Protein AF-A0AB74LXB7-F1 (afdb_monomer_lite)

Radius of gyration: 30.24 Å; chains: 1; bounding box: 84×58×93 Å

Sequence (740 aa):
MPGYRTVAALSAVPFASLAAGSAVLVKGGRFDGVVVVAARGTAEAPVTFAAVPGTEPVLSNSVVFENAAHVAVSGLTVRGAVNSGFILRRGSHHVTVRDSAVDASGLGIWIGDGSGAGHRILGNRLTGNKTHGIAVDVINAPADDPTIIAGNTVSGSGIHGMEINGSGYVVEGNRVHDNGVGMSGTSGIHVYAKDAAQDAGDRNTIRYNVVTGQRETTGQDGNGIQVDQWCDDNLVAFNVATGNDGAGINLFDAGRNLVSNNTVVGNMADSGGRHAYKGEIVLASDYTKQVGRTVDNRVLNNIVVATRANVAAIAVEATSTGRGNAIGPNLLRHAAGGRLYAYGATRTDDGSSLPLGSRAPDLTEAPAFADIAKPFANGFALTRALARPGIPLGAARHPDATYVIYSDDPGRAATMISGPNVEHVRLPRVPRAVRLLAVWPWLVHRDRIDALVTTYIAPPLVPGGRQVVVVHDILFETHPSFFSFGMRWRTRLLTRLGAKRARLVVTISRYSRDSIARTYRIDPARIAEVRCGTSPPRTGAITRSPIRDGRPYLMMVGRLEPRKNLALTLDAFARLPTGAARLVVVGKPDGERPETLARLSSMADVVHVAGIDDRGLGDLYANASALVFPSAGEGWGIPVLESLALGTPVIASNVTAIPESGGDAASYFDLDAPDRVERLAALMQAAVEGRLPFDPARARAHVARHDWDGPAAAFVDAMRRAFPARDAAAEALRALVKSH

Foldseek 3Di:
DPPDDDDPALCPPPQCPDEFQAEAEDAADEHEDEHEHQHEHDPVGAYEYEYDPPHEYEYAEAHEYALYERYEYERYEYEAHADENYEAEHNYELYEYENYEYYAYQEYYEDDYHGAFQYHAYQYEYEQHAAEPYEYALYEYDQQRHHEHENYEFENYCAEHYEFFAYNHEYAQYEFEHYNNHAADHEPYEQDDPAQVSVGQEHYEAEHYEFEHQDGDPAQDQEHHEREANREHYEAEHYEFEHTLAAPYEYELYAHYEAAHYEQEHYNNVVPLRHQWAENYEQYYDVVVVSLRSALYEHEAYAFEAEDQQHEPYEYAQSVPPRNYHHDDYRYYYNVPHHNYHYHRGRPDPPDDDDPDPDDPPCCPPPVNPPPPDDADAEAEEEDDPDDADQELVPQVCVNYAYEYEDCDQSVVCNRYHHPRYHYDYDDPDDPVCCLAPVVLVCCVVVVHQAYEEELAHRLPRQQLRYEYEYQAPCCVVVVVQDDPVVSVVSVVRSLSNLQSHLAYEYAFPLRLVVNCVVSVDDSLRYFHQHAFADAQDADPDQDQVDPPPAAEEEEEDAQGVQQPLVLVLLLQVPDPPPNYAYEYEAHHDHHDPVSVVSQVPDPRYHYHHDDDSHNRLSCLLRHLAYERAGNEDSACNVLLNSLQSVHEYEYEPDGNDCVNNPPQHHYDHNPDPCRSVVSNVQVNCSSVVNRDGDSVVSNVSSVCRHSVRSSVSVVVSVCVSRPDPPPVVVVVVVVVVVD

pLDDT: mean 82.77, std 18.77, range [23.59, 98.81]

Secondary structure (DSSP, 8-state):
-TT----SSGGG--GGGPPTT-EEEEPSEEE-S-EEE--B--SSS-EEEEEPTT--EEESS-EEEES-BSEEEES-EEES-SSEEEEEETT-BS-EEES-EEES-SEEEEE-TT--S--EEES-EEES-SS-SEEE-S-PPPTTS--EEES-EEE--SS-SEEE-SSS-EEES-EEES--SSSSS-EEEEEE-SSGGG--S-S-EEES-EEE----SSSS--EEEEEESS--S-EEES-EEES-SS-SEEEES--S-EEES-EEES--TT-STT-SS-EEEEEE--TTTT-----S-EEES-EEEE-STT-EEEEEETTTTTSS-EE-S-EEEETTS--SEEEEE-TT-SS-PPP--S----GGGSTTTTTS-S----EEEE----PPTT---GGGG-TT-EEEEEES-HHHHHHHS--TTEEEEEPP---HHHIIIIIHHHHHHHTTEEEEEEES---TTS-GGGEEEE----HHHH-GGGS-HHHHHHHHHHHHHHHHH-SEEEESSHHHHHHHHHHHT--GGGEEE------PPPPPSS---S--S---EEEEES-B-GGG-HHHHHHHHTTSPTTS-EEEEES-BSS--HHHHHHHHH-TTEEEES---HHHHHHHHHT-SEEEE--S--SS-HHHHHHHHTT--EEEE-STTHHHHHGGGSEEE-SSSTTHHHHHHHHHHHHHTT-S---HHHHHHHHGGGSSHHHHHHHHHHHHHHSPPP-HHHHHHHHHHH--

Structure (mmCIF, N/CA/C/O backbone):
data_AF-A0AB74LXB7-F1
#
_entry.id   AF-A0AB74LXB7-F1
#
loop_
_atom_site.group_PDB
_atom_site.id
_atom_site.type_symbol
_atom_site.label_atom_id
_atom_site.label_alt_id
_atom_site.label_comp_id
_atom_site.label_asym_id
_atom_site.label_entity_id
_atom_site.label_seq_id
_atom_site.pdbx_PDB_ins_code
_atom_site.Cartn_x
_atom_site.Cartn_y
_atom_site.Cartn_z
_atom_site.occupancy
_atom_site.B_iso_or_equiv
_atom_site.auth_seq_id
_atom_site.auth_comp_id
_atom_site.auth_asym_id
_atom_site.auth_atom_id
_atom_site.pdbx_PDB_model_num
ATOM 1 N N . MET A 1 1 ? -23.208 19.924 29.109 1.00 43.38 1 MET A N 1
ATOM 2 C CA . MET A 1 1 ? -23.557 18.681 28.389 1.00 43.38 1 MET A CA 1
ATOM 3 C C . MET A 1 1 ? -23.502 17.537 29.389 1.00 43.38 1 MET A C 1
ATOM 5 O O . MET A 1 1 ? -22.518 17.487 30.124 1.00 43.38 1 MET A O 1
ATOM 9 N N . PRO A 1 2 ? -24.529 16.675 29.477 1.00 43.62 2 PRO A N 1
ATOM 10 C CA . PRO A 1 2 ? -24.469 15.476 30.312 1.00 43.62 2 PRO A CA 1
ATOM 11 C C . PRO A 1 2 ? -23.228 14.650 29.941 1.00 43.62 2 PRO A C 1
ATOM 13 O O . PRO A 1 2 ? -22.944 14.490 28.758 1.00 43.62 2 PRO A O 1
ATOM 16 N N . GLY A 1 3 ? -22.459 14.192 30.931 1.00 69.12 3 GLY A N 1
ATOM 17 C CA . GLY A 1 3 ? -21.264 13.363 30.709 1.00 69.12 3 GLY A CA 1
ATOM 18 C C . GLY A 1 3 ? -19.926 14.100 30.542 1.00 69.12 3 GLY A C 1
ATOM 19 O O . GLY A 1 3 ? -18.900 13.438 30.440 1.00 69.12 3 GLY A O 1
ATOM 20 N N . TYR A 1 4 ? -19.888 15.439 30.570 1.00 75.50 4 TYR A N 1
ATOM 21 C CA . TYR A 1 4 ? -18.629 16.201 30.535 1.00 75.50 4 TYR A CA 1
ATOM 22 C C . TYR A 1 4 ? -18.251 16.726 31.920 1.00 75.50 4 TYR A C 1
ATOM 24 O O . TYR A 1 4 ? -19.032 17.432 32.559 1.00 75.50 4 TYR A O 1
ATOM 32 N N . ARG A 1 5 ? -17.016 16.448 32.347 1.00 84.69 5 ARG A N 1
ATOM 33 C CA . ARG A 1 5 ? -16.390 17.056 33.526 1.00 84.69 5 ARG A CA 1
ATOM 34 C C . ARG A 1 5 ? -15.280 17.999 33.073 1.00 84.69 5 ARG A C 1
ATOM 36 O O . ARG A 1 5 ? -14.316 17.563 32.453 1.00 84.69 5 ARG A O 1
ATOM 43 N N . THR A 1 6 ? -15.400 19.280 33.406 1.00 86.44 6 THR A N 1
ATOM 44 C CA . THR A 1 6 ? -14.314 20.250 33.213 1.00 86.44 6 THR A CA 1
ATOM 45 C C . THR A 1 6 ? -13.341 20.151 34.383 1.00 86.44 6 THR A C 1
ATOM 47 O O . THR A 1 6 ? -13.764 20.099 35.537 1.00 86.44 6 THR A O 1
ATOM 50 N N . VAL A 1 7 ? -12.044 20.149 34.093 1.00 84.25 7 VAL A N 1
ATOM 51 C CA . VAL A 1 7 ? -10.976 20.247 35.096 1.00 84.25 7 VAL A CA 1
ATOM 52 C C . VAL A 1 7 ? -10.167 21.522 34.864 1.00 84.25 7 VAL A C 1
ATOM 54 O O . VAL A 1 7 ? -10.103 22.015 33.739 1.00 84.25 7 VAL A O 1
ATOM 57 N N . ALA A 1 8 ? -9.581 22.075 35.928 1.00 79.31 8 ALA A N 1
ATOM 58 C CA . ALA A 1 8 ? -8.892 23.369 35.880 1.00 79.31 8 ALA A CA 1
ATOM 59 C C . ALA A 1 8 ? -7.497 23.311 35.223 1.00 79.31 8 ALA A C 1
ATOM 61 O O . ALA A 1 8 ? -7.005 24.333 34.758 1.00 79.31 8 ALA A O 1
ATOM 62 N N . ALA A 1 9 ? -6.867 22.131 35.173 1.00 85.75 9 ALA A N 1
ATOM 63 C CA . ALA A 1 9 ? -5.534 21.920 34.606 1.00 85.75 9 ALA A CA 1
ATOM 64 C C . ALA A 1 9 ? -5.388 20.494 34.049 1.00 85.75 9 ALA A C 1
ATOM 66 O O . ALA A 1 9 ? -6.092 19.583 34.489 1.00 85.75 9 ALA A O 1
ATOM 67 N N . LEU A 1 10 ? -4.442 20.280 33.123 1.00 88.94 10 LEU A N 1
ATOM 68 C CA . LEU A 1 10 ? -4.143 18.944 32.579 1.00 88.94 10 LEU A CA 1
ATOM 69 C C . LEU A 1 10 ? -3.648 17.968 33.654 1.00 88.94 10 LEU A C 1
ATOM 71 O O . LEU A 1 10 ? -3.988 16.790 33.608 1.00 88.94 10 LEU A O 1
ATOM 75 N N . SER A 1 11 ? -2.923 18.461 34.661 1.00 84.44 11 SER A N 1
ATOM 76 C CA . SER A 1 11 ? -2.472 17.670 35.814 1.00 84.44 11 SER A CA 1
ATOM 77 C C . SER A 1 11 ? -3.617 17.139 36.685 1.00 84.44 11 SER A C 1
ATOM 79 O O . SER A 1 11 ? -3.424 16.188 37.434 1.00 84.44 11 SER A O 1
ATOM 81 N N . ALA A 1 12 ? -4.816 17.720 36.582 1.00 89.19 12 ALA A N 1
ATOM 82 C CA . ALA A 1 12 ? -5.997 17.276 37.315 1.00 89.19 12 ALA A CA 1
ATOM 83 C C . ALA A 1 12 ? -6.806 16.198 36.568 1.00 89.19 12 ALA A C 1
ATOM 85 O O . ALA A 1 12 ? -7.835 15.748 37.077 1.00 89.19 12 ALA A O 1
ATOM 86 N N . VAL A 1 13 ? -6.387 15.792 35.362 1.00 93.56 13 VAL A N 1
ATOM 87 C CA . VAL A 1 13 ? -7.027 14.702 34.614 1.00 93.56 13 VAL A CA 1
ATOM 88 C C . VAL A 1 13 ? -6.595 13.358 35.220 1.00 93.56 13 VAL A C 1
ATOM 90 O O . VAL A 1 13 ? -5.409 13.030 35.183 1.00 93.56 13 VAL A O 1
ATOM 93 N N . PRO A 1 14 ? -7.523 12.533 35.740 1.00 94.50 14 PRO A N 1
ATOM 94 C CA . PRO A 1 14 ? -7.178 11.257 36.359 1.00 94.50 14 PRO A CA 1
ATOM 95 C C . PRO A 1 14 ? -6.997 10.167 35.291 1.00 94.50 14 PRO A C 1
ATOM 97 O O . PRO A 1 14 ? -7.805 9.245 35.204 1.00 94.50 14 PRO A O 1
ATOM 100 N N . PHE A 1 15 ? -5.958 10.272 34.452 1.00 96.44 15 PHE A N 1
ATOM 101 C CA . PHE A 1 15 ? -5.750 9.381 33.297 1.00 96.44 15 PHE A CA 1
ATOM 102 C C . PHE A 1 15 ? -5.810 7.889 33.651 1.00 96.44 15 PHE A C 1
ATOM 104 O O . PHE A 1 15 ? -6.424 7.121 32.917 1.00 96.44 15 PHE A O 1
ATOM 111 N N . ALA A 1 16 ? -5.238 7.491 34.790 1.00 96.06 16 ALA A N 1
ATOM 112 C CA . ALA A 1 16 ? -5.240 6.102 35.259 1.00 96.06 16 ALA A CA 1
ATOM 113 C C . ALA A 1 16 ? -6.641 5.552 35.589 1.00 96.06 16 ALA A C 1
ATOM 115 O O . ALA A 1 16 ? -6.840 4.343 35.610 1.00 96.06 16 ALA A O 1
ATOM 116 N N . SER A 1 17 ? -7.611 6.428 35.859 1.00 95.69 17 SER A N 1
ATOM 117 C CA . SER A 1 17 ? -8.985 6.057 36.217 1.00 95.69 17 SER A CA 1
ATOM 118 C C . SER A 1 17 ? -9.969 6.213 35.056 1.00 95.69 17 SER A C 1
ATOM 120 O O . SER A 1 17 ? -11.165 5.990 35.240 1.00 95.69 17 SER A O 1
ATOM 122 N N . LEU A 1 18 ? -9.504 6.629 33.873 1.00 95.69 18 LEU A N 1
ATOM 123 C CA . LEU A 1 18 ? -10.359 6.750 32.696 1.00 95.69 18 LEU A CA 1
ATOM 124 C C . LEU A 1 18 ? -10.749 5.363 32.180 1.00 95.69 18 LEU A C 1
ATOM 126 O O . LEU A 1 18 ? -9.894 4.509 31.956 1.00 95.69 18 LEU A O 1
ATOM 130 N N . ALA A 1 19 ? -12.044 5.165 31.944 1.00 95.94 19 ALA A N 1
ATOM 131 C CA . ALA A 1 19 ? -12.546 3.963 31.291 1.00 95.94 19 ALA A CA 1
ATOM 132 C C . ALA A 1 19 ? -12.162 3.948 29.801 1.00 95.94 19 ALA A C 1
ATOM 134 O O . ALA A 1 19 ? -12.013 5.008 29.180 1.00 95.94 19 ALA A O 1
ATOM 135 N N . ALA A 1 20 ? -12.066 2.758 29.206 1.00 96.88 20 ALA A N 1
ATOM 136 C CA . ALA A 1 20 ? -11.892 2.599 27.763 1.00 96.88 20 ALA A CA 1
ATOM 137 C C . ALA A 1 20 ? -12.960 3.394 26.979 1.00 96.88 20 ALA A C 1
ATOM 139 O O . ALA A 1 20 ? -14.119 3.467 27.388 1.00 96.88 20 ALA A O 1
ATOM 140 N N . GLY A 1 21 ? -12.558 4.038 25.881 1.00 95.31 21 GLY A N 1
ATOM 141 C CA . GLY A 1 21 ? -13.414 4.927 25.083 1.00 95.31 21 GLY A CA 1
ATOM 142 C C . GLY A 1 21 ? -13.598 6.346 25.639 1.00 95.31 21 GLY A C 1
ATOM 143 O O . GLY A 1 21 ? -14.254 7.167 25.000 1.00 95.31 21 GLY A O 1
ATOM 144 N N . SER A 1 22 ? -13.019 6.672 26.801 1.00 96.44 22 SER A N 1
ATOM 145 C CA . SER A 1 22 ? -13.057 8.039 27.342 1.00 96.44 22 SER A CA 1
ATOM 146 C C . SER A 1 22 ? -12.311 9.027 26.441 1.00 96.44 22 SER A C 1
ATOM 148 O O . SER A 1 22 ? -11.292 8.691 25.836 1.00 96.44 22 SER A O 1
ATOM 150 N N . ALA A 1 23 ? -12.772 10.279 26.413 1.00 95.62 23 ALA A N 1
ATOM 151 C CA . ALA A 1 23 ? -12.127 11.363 25.679 1.00 95.62 23 ALA A CA 1
ATOM 152 C C . ALA A 1 23 ? -11.761 12.528 26.607 1.00 95.62 23 ALA A C 1
ATOM 154 O O . ALA A 1 23 ? -12.597 13.048 27.346 1.00 95.62 23 ALA A O 1
ATOM 155 N N . VAL A 1 24 ? -10.511 12.971 26.519 1.00 96.38 24 VAL A N 1
ATOM 156 C CA . VAL A 1 24 ? -9.982 14.181 27.147 1.00 96.38 24 VAL A CA 1
ATOM 157 C C . VAL A 1 24 ? -9.776 15.208 26.042 1.00 96.38 24 VAL A C 1
ATOM 159 O O . VAL A 1 24 ? -8.950 15.011 25.152 1.00 96.38 24 VAL A O 1
ATOM 162 N N . LEU A 1 25 ? -10.547 16.295 26.088 1.00 95.44 25 LEU A N 1
ATOM 163 C CA . LEU A 1 25 ? -10.489 17.366 25.097 1.00 95.44 25 LEU A CA 1
ATOM 164 C C . LEU A 1 25 ? -9.811 18.604 25.682 1.00 95.44 25 LEU A C 1
ATOM 166 O O . LEU A 1 25 ? -10.288 19.176 26.664 1.00 95.44 25 LEU A O 1
ATOM 170 N N . VAL A 1 26 ? -8.720 19.033 25.055 1.00 94.56 26 VAL A N 1
ATOM 171 C CA . VAL A 1 26 ? -7.929 20.192 25.472 1.00 94.56 26 VAL A CA 1
ATOM 172 C C . VAL A 1 26 ? -8.354 21.402 24.660 1.00 94.56 26 VAL A C 1
ATOM 174 O O . VAL A 1 26 ? -8.216 21.431 23.439 1.00 94.56 26 VAL A O 1
ATOM 177 N N . LYS A 1 27 ? -8.897 22.411 25.339 1.00 90.50 27 LYS A N 1
ATOM 178 C CA . LYS A 1 27 ? -9.168 23.710 24.716 1.00 90.50 27 LYS A CA 1
ATOM 179 C C . LYS A 1 27 ? -7.850 24.448 24.472 1.00 90.50 27 LYS A C 1
ATOM 181 O O . LYS A 1 27 ? -6.875 24.214 25.180 1.00 90.50 27 LYS A O 1
ATOM 186 N N . GLY A 1 28 ? -7.841 25.363 23.505 1.00 89.38 28 GLY A N 1
ATOM 187 C CA . GLY A 1 28 ? -6.685 26.224 23.245 1.00 89.38 28 GLY A CA 1
ATOM 188 C C . GLY A 1 28 ? -6.224 26.969 24.500 1.00 89.38 28 GLY A C 1
ATOM 189 O O . GLY A 1 28 ? -7.035 27.317 25.360 1.00 89.38 28 GLY A O 1
ATOM 190 N N . GLY A 1 29 ? -4.918 27.193 24.606 1.00 91.56 29 GLY A N 1
ATOM 191 C CA . GLY A 1 29 ? -4.294 27.765 25.795 1.00 91.56 29 GLY A CA 1
ATOM 192 C C . GLY A 1 29 ? -2.867 27.264 25.980 1.00 91.56 29 GLY A C 1
ATOM 193 O O . GLY A 1 29 ? -2.375 26.458 25.189 1.00 91.56 29 GLY A O 1
ATOM 194 N N . ARG A 1 30 ? -2.204 27.755 27.029 1.00 94.19 30 ARG A N 1
ATOM 195 C CA . ARG A 1 30 ? -0.881 27.285 27.449 1.00 94.19 30 ARG A CA 1
ATOM 196 C C . ARG A 1 30 ? -1.011 26.447 28.711 1.00 94.19 30 ARG A C 1
ATOM 198 O O . ARG A 1 30 ? -1.746 26.828 29.619 1.00 94.19 30 ARG A O 1
ATOM 205 N N . PHE A 1 31 ? -0.305 25.328 28.747 1.00 94.38 31 PHE A N 1
ATOM 206 C CA . PHE A 1 31 ? -0.355 24.373 29.843 1.00 94.38 31 PHE A CA 1
ATOM 207 C C . PHE A 1 31 ? 1.057 24.049 30.308 1.00 94.38 31 PHE A C 1
ATOM 209 O O . PHE A 1 31 ? 1.901 23.654 29.504 1.00 94.38 31 PHE A O 1
ATOM 216 N N . ASP A 1 32 ? 1.285 24.201 31.609 1.00 92.06 32 ASP A N 1
ATOM 217 C CA . ASP A 1 32 ? 2.589 23.983 32.216 1.00 92.06 32 ASP A CA 1
ATOM 218 C C . ASP A 1 32 ? 2.692 22.645 32.941 1.00 92.06 32 ASP A C 1
ATOM 220 O O . ASP A 1 32 ? 1.707 22.100 33.446 1.00 92.06 32 ASP A O 1
ATOM 224 N N . GLY A 1 33 ? 3.924 22.143 33.017 1.00 90.94 33 GLY A N 1
ATOM 225 C CA . GLY A 1 33 ? 4.258 20.903 33.707 1.00 90.94 33 GLY A CA 1
ATOM 226 C C . GLY A 1 33 ? 4.180 19.658 32.826 1.00 90.94 33 GLY A C 1
ATOM 227 O O . GLY A 1 33 ? 3.754 19.688 31.674 1.00 90.94 33 GLY A O 1
ATOM 228 N N . VAL A 1 34 ? 4.663 18.548 33.383 1.00 95.00 34 VAL A N 1
ATOM 229 C CA . VAL A 1 34 ? 4.655 17.237 32.725 1.00 95.00 34 VAL A CA 1
ATOM 230 C C . VAL A 1 34 ? 3.254 16.635 32.809 1.00 95.00 34 VAL A C 1
ATOM 232 O O . VAL A 1 34 ? 2.653 16.605 33.884 1.00 95.00 34 VAL A O 1
ATOM 235 N N . VAL A 1 35 ? 2.750 16.113 31.691 1.00 96.38 35 VAL A N 1
ATOM 236 C CA . VAL A 1 35 ? 1.465 15.404 31.637 1.00 96.38 35 VAL A CA 1
ATOM 237 C C . VAL A 1 35 ? 1.728 13.908 31.608 1.00 96.38 35 VAL A C 1
ATOM 239 O O . VAL A 1 35 ? 2.273 13.402 30.633 1.00 96.38 35 VAL A O 1
ATOM 242 N N . VAL A 1 36 ? 1.329 13.191 32.659 1.00 96.94 36 VAL A N 1
ATOM 243 C CA . VAL A 1 36 ? 1.466 11.730 32.723 1.00 96.94 36 VAL A CA 1
ATOM 244 C C . VAL A 1 36 ? 0.150 11.067 32.327 1.00 96.94 36 VAL A C 1
ATOM 246 O O . VAL A 1 36 ? -0.873 11.229 32.989 1.00 96.94 36 VAL A O 1
ATOM 249 N N . VAL A 1 37 ? 0.188 10.298 31.245 1.00 97.94 37 VAL A N 1
ATOM 250 C CA . VAL A 1 37 ? -0.937 9.566 30.674 1.00 97.94 37 VAL A CA 1
ATOM 251 C C . VAL A 1 37 ? -0.756 8.081 30.976 1.00 97.94 37 VAL A C 1
ATOM 253 O O . VAL A 1 37 ? 0.013 7.396 30.312 1.00 97.94 37 VAL A O 1
ATOM 256 N N . ALA A 1 38 ? -1.485 7.581 31.971 1.00 97.19 38 ALA A N 1
ATOM 257 C CA . ALA A 1 38 ? -1.476 6.170 32.382 1.00 97.19 38 ALA A CA 1
ATOM 258 C C . ALA A 1 38 ? -2.805 5.451 32.070 1.00 97.19 38 ALA A C 1
ATOM 260 O O . ALA A 1 38 ? -3.246 4.570 32.805 1.00 97.19 38 ALA A O 1
ATOM 261 N N . ALA A 1 39 ? -3.491 5.882 31.008 1.00 97.69 39 ALA A N 1
ATOM 262 C CA . ALA A 1 39 ? -4.803 5.365 30.632 1.00 97.69 39 ALA A CA 1
ATOM 263 C C . ALA A 1 39 ? -4.716 4.007 29.916 1.00 97.69 39 ALA A C 1
ATOM 265 O O . ALA A 1 39 ? -3.769 3.742 29.172 1.00 97.69 39 ALA A O 1
ATOM 266 N N . ARG A 1 40 ? -5.740 3.165 30.099 1.00 97.94 40 ARG A N 1
ATOM 267 C CA . ARG A 1 40 ? -5.842 1.845 29.458 1.00 97.94 40 ARG A CA 1
ATOM 268 C C . ARG A 1 40 ? -7.161 1.711 28.698 1.00 97.94 40 ARG A C 1
ATOM 270 O O . ARG A 1 40 ? -8.208 1.469 29.292 1.00 97.94 40 ARG A O 1
ATOM 277 N N . GLY A 1 41 ? -7.101 1.893 27.383 1.00 97.88 41 GLY A N 1
ATOM 278 C CA . GLY A 1 41 ? -8.184 1.586 26.453 1.00 97.88 41 GLY A CA 1
ATOM 279 C C . GLY A 1 41 ? -8.107 0.158 25.911 1.00 97.88 41 GLY A C 1
ATOM 280 O O . GLY A 1 41 ? -7.304 -0.662 26.359 1.00 97.88 41 GLY A O 1
ATOM 281 N N . THR A 1 42 ? -8.914 -0.113 24.888 1.00 97.69 42 THR A N 1
ATOM 282 C CA . THR A 1 42 ? -8.836 -1.334 24.068 1.00 97.69 42 THR A CA 1
ATOM 283 C C . THR A 1 42 ? -8.723 -0.971 22.588 1.00 97.69 42 THR A C 1
ATOM 285 O O . THR A 1 42 ? -8.902 0.190 22.217 1.00 97.69 42 THR A O 1
ATOM 288 N N . ALA A 1 43 ? -8.449 -1.952 21.725 1.00 90.31 43 ALA A N 1
ATOM 289 C CA . ALA A 1 43 ? -8.411 -1.735 20.279 1.00 90.31 43 ALA A CA 1
ATOM 290 C C . ALA A 1 43 ? -9.737 -1.168 19.730 1.00 90.31 43 ALA A C 1
ATOM 292 O O . ALA A 1 43 ? -9.725 -0.316 18.845 1.00 90.31 43 ALA A O 1
ATOM 293 N N . GLU A 1 44 ? -10.874 -1.605 20.276 1.00 96.12 44 GLU A N 1
ATOM 294 C CA . GLU A 1 44 ? -12.211 -1.153 19.880 1.00 96.12 44 GLU A CA 1
ATOM 295 C C . GLU A 1 44 ? -12.638 0.160 20.557 1.00 96.12 44 GLU A C 1
ATOM 297 O O . GLU A 1 44 ? -13.493 0.873 20.033 1.00 96.12 44 GLU A O 1
ATOM 302 N N . ALA A 1 45 ? -12.060 0.484 21.717 1.00 95.50 45 ALA A N 1
ATOM 303 C CA . ALA A 1 45 ? -12.414 1.649 22.522 1.00 95.50 45 ALA A CA 1
ATOM 304 C C . ALA A 1 45 ? -11.154 2.326 23.097 1.00 95.50 45 ALA A C 1
ATOM 306 O O . ALA A 1 45 ? -10.891 2.254 24.306 1.00 95.50 45 ALA A O 1
ATOM 307 N N . PRO A 1 46 ? -10.341 2.986 22.253 1.00 97.38 46 PRO A N 1
ATOM 308 C CA . PRO A 1 46 ? -9.149 3.676 22.719 1.00 97.38 46 PRO A CA 1
ATOM 309 C C . PRO A 1 46 ? -9.515 4.882 23.587 1.00 97.38 46 PRO A C 1
ATOM 311 O O . PRO A 1 46 ? -10.531 5.546 23.368 1.00 97.38 46 PRO A O 1
ATOM 314 N N . VAL A 1 47 ? -8.661 5.207 24.558 1.00 98.50 47 VAL A N 1
ATOM 315 C CA . VAL A 1 47 ? -8.774 6.483 25.279 1.00 98.50 47 VAL A CA 1
ATOM 316 C C . VAL A 1 47 ? -8.197 7.584 24.396 1.00 98.50 47 VAL A C 1
ATOM 318 O O . VAL A 1 47 ? -7.081 7.461 23.895 1.00 98.50 47 VAL A O 1
ATOM 321 N N . THR A 1 48 ? -8.945 8.665 24.191 1.00 97.94 48 THR A N 1
ATOM 322 C CA . THR A 1 48 ? -8.526 9.777 23.327 1.00 97.94 48 THR A CA 1
ATOM 323 C C . THR A 1 48 ? -8.070 10.972 24.161 1.00 97.94 48 THR A C 1
ATOM 325 O O . THR A 1 48 ? -8.768 11.374 25.086 1.00 97.94 48 THR A O 1
ATOM 328 N N . PHE A 1 49 ? -6.936 11.580 23.815 1.00 97.69 49 PHE A N 1
ATOM 329 C CA . PHE A 1 49 ? -6.443 12.833 24.392 1.00 97.69 49 PHE A CA 1
ATOM 330 C C . PHE A 1 49 ? -6.133 13.823 23.265 1.00 97.69 49 PHE A C 1
ATOM 332 O O . PHE A 1 49 ? -5.100 13.739 22.610 1.00 97.69 49 PHE A O 1
ATOM 339 N N . ALA A 1 50 ? -7.062 14.730 22.979 1.00 97.12 50 ALA A N 1
ATOM 340 C CA . ALA A 1 50 ? -7.028 15.515 21.750 1.00 97.12 50 ALA A CA 1
ATOM 341 C C . ALA A 1 50 ? -7.286 17.000 21.983 1.00 97.12 50 ALA A C 1
ATOM 343 O O . ALA A 1 50 ? -8.017 17.383 22.895 1.00 97.12 50 ALA A O 1
ATOM 344 N N . ALA A 1 51 ? -6.740 17.841 21.109 1.00 96.06 51 ALA A N 1
ATOM 345 C CA . ALA A 1 51 ? -7.174 19.224 21.007 1.00 96.06 51 ALA A CA 1
ATOM 346 C C . ALA A 1 51 ? -8.634 19.312 20.548 1.00 96.06 51 ALA A C 1
ATOM 348 O O . ALA A 1 51 ? -9.111 18.515 19.735 1.00 96.06 51 ALA A O 1
ATOM 349 N N . VAL A 1 52 ? -9.344 20.327 21.035 1.00 93.88 52 VAL A N 1
ATOM 350 C CA . VAL A 1 52 ? -10.634 20.708 20.458 1.00 93.88 52 VAL A CA 1
ATOM 351 C C . VAL A 1 52 ? -10.392 21.210 19.025 1.00 93.88 52 VAL A C 1
ATOM 353 O O . VAL A 1 52 ? -9.491 22.033 18.829 1.00 93.88 52 VAL A O 1
ATOM 356 N N . PRO A 1 53 ? -11.173 20.763 18.021 1.00 89.44 53 PRO A N 1
ATOM 357 C CA . PRO A 1 53 ? -11.008 21.213 16.641 1.00 89.44 53 PRO A CA 1
ATOM 358 C C . PRO A 1 53 ? -10.996 22.741 16.516 1.00 89.44 53 PRO A C 1
ATOM 360 O O . PRO A 1 53 ? -11.829 23.426 17.108 1.00 89.44 53 PRO A O 1
ATOM 363 N N . GLY A 1 54 ? -10.046 23.270 15.742 1.00 87.50 54 GLY A N 1
ATOM 364 C CA . GLY A 1 54 ? -9.863 24.714 15.556 1.00 87.50 54 GLY A CA 1
ATOM 365 C C . GLY A 1 54 ? -9.134 25.422 16.702 1.00 87.50 54 GLY A C 1
ATOM 366 O O . GLY A 1 54 ? -9.022 26.644 16.676 1.00 87.50 54 GLY A O 1
ATOM 367 N N . THR A 1 55 ? -8.633 24.685 17.696 1.00 92.00 55 THR A N 1
ATOM 368 C CA . THR A 1 55 ? -7.810 25.234 18.781 1.00 92.00 55 THR A CA 1
ATOM 369 C C . THR A 1 55 ? -6.388 24.684 18.733 1.00 92.00 55 THR A C 1
ATOM 371 O O . THR A 1 55 ? -6.162 23.600 18.202 1.00 92.00 55 THR A O 1
ATOM 374 N N . GLU A 1 56 ? -5.438 25.427 19.304 1.00 91.56 56 GLU A N 1
ATOM 375 C CA . GLU A 1 56 ? -4.022 25.051 19.352 1.00 91.56 56 GLU A CA 1
ATOM 376 C C . GLU A 1 56 ? -3.524 25.075 20.810 1.00 91.56 56 GLU A C 1
ATOM 378 O O . GLU A 1 56 ? -3.042 26.103 21.295 1.00 91.56 56 GLU A O 1
ATOM 383 N N . PRO A 1 57 ? -3.725 23.987 21.575 1.00 95.75 57 PRO A N 1
ATOM 384 C CA . PRO A 1 57 ? -3.178 23.878 22.920 1.00 95.75 57 PRO A CA 1
ATOM 385 C C . PRO A 1 57 ? -1.657 23.693 22.868 1.00 95.75 57 PRO A C 1
ATOM 387 O O . PRO A 1 57 ? -1.149 22.822 22.159 1.00 95.75 57 PRO A O 1
ATOM 390 N N . VAL A 1 58 ? -0.940 24.493 23.658 1.00 97.44 58 VAL A N 1
ATOM 391 C CA . VAL A 1 58 ? 0.524 24.461 23.756 1.00 97.44 58 VAL A CA 1
ATOM 392 C C . VAL A 1 58 ? 0.938 23.998 25.147 1.00 97.44 58 VAL A C 1
ATOM 394 O O . VAL A 1 58 ? 0.628 24.652 26.140 1.00 97.44 58 VAL A O 1
ATOM 397 N N . LEU A 1 59 ? 1.656 22.884 25.219 1.00 97.12 59 LEU A N 1
ATOM 398 C CA . LEU A 1 59 ? 2.213 22.326 26.444 1.00 97.12 59 LEU A CA 1
ATOM 399 C C . LEU A 1 59 ? 3.690 22.725 26.541 1.00 97.12 59 LEU A C 1
ATOM 401 O O . LEU A 1 59 ? 4.440 22.549 25.581 1.00 97.12 59 LEU A O 1
ATOM 405 N N . SER A 1 60 ? 4.119 23.262 27.684 1.00 95.81 60 SER A N 1
ATOM 406 C CA . SER A 1 60 ? 5.512 23.698 27.887 1.00 95.81 60 SER A CA 1
ATOM 407 C C . SER A 1 60 ? 6.460 22.565 28.294 1.00 95.81 60 SER A C 1
ATOM 409 O O . SER A 1 60 ? 7.664 22.775 28.433 1.00 95.81 60 SER A O 1
ATOM 411 N N . ASN A 1 61 ? 5.939 21.352 28.504 1.00 96.25 61 ASN A N 1
ATOM 412 C CA . ASN A 1 61 ? 6.739 20.193 28.877 1.00 96.25 61 ASN A CA 1
ATOM 413 C C . ASN A 1 61 ? 6.137 18.875 28.353 1.00 96.25 61 ASN A C 1
ATOM 415 O O . ASN A 1 61 ? 5.106 18.858 27.685 1.00 96.25 61 ASN A O 1
ATOM 419 N N . SER A 1 62 ? 6.835 17.782 28.650 1.00 97.31 62 SER A N 1
ATOM 420 C CA . SER A 1 62 ? 6.635 16.439 28.102 1.00 97.31 62 SER A CA 1
ATOM 421 C C . SER A 1 62 ? 5.227 15.886 28.352 1.00 97.31 62 SER A C 1
ATOM 423 O O . SER A 1 62 ? 4.687 16.007 29.457 1.00 97.31 62 SER A O 1
ATOM 425 N N . VAL A 1 63 ? 4.688 15.171 27.363 1.00 98.06 63 VAL A N 1
ATOM 426 C CA . VAL A 1 63 ? 3.568 14.236 27.537 1.00 98.06 63 VAL A CA 1
ATOM 427 C C . VAL A 1 63 ? 4.137 12.824 27.645 1.00 98.06 63 VAL A C 1
ATOM 429 O O . VAL A 1 63 ? 4.719 12.301 26.698 1.00 98.06 63 VAL A O 1
ATOM 432 N N . VAL A 1 64 ? 3.986 12.208 28.812 1.00 98.12 64 VAL A N 1
ATOM 433 C CA . VAL A 1 64 ? 4.592 10.921 29.157 1.00 98.12 64 VAL A CA 1
ATOM 434 C C . VAL A 1 64 ? 3.515 9.852 29.236 1.00 98.12 64 VAL A C 1
ATOM 436 O O . VAL A 1 64 ? 2.675 9.880 30.130 1.00 98.12 64 VAL A O 1
ATOM 439 N N . PHE A 1 65 ? 3.557 8.889 28.327 1.00 98.44 65 PHE A N 1
ATOM 440 C CA . PHE A 1 65 ? 2.772 7.666 28.379 1.00 98.44 65 PHE A CA 1
ATOM 441 C C . PHE A 1 65 ? 3.517 6.635 29.215 1.00 98.44 65 PHE A C 1
ATOM 443 O O . PHE A 1 65 ? 4.618 6.198 28.866 1.00 98.44 65 PHE A O 1
ATOM 450 N N . GLU A 1 66 ? 2.915 6.268 30.338 1.00 96.31 66 GLU A N 1
ATOM 451 C CA . GLU A 1 66 ? 3.502 5.351 31.304 1.00 96.31 66 GLU A CA 1
ATOM 452 C C . GLU A 1 66 ? 2.496 4.249 31.613 1.00 96.31 66 GLU A C 1
ATOM 454 O O . GLU A 1 66 ? 1.410 4.519 32.123 1.00 96.31 66 GLU A O 1
ATOM 459 N N . ASN A 1 67 ? 2.842 3.008 31.255 1.00 96.44 67 ASN A N 1
ATOM 460 C CA . ASN A 1 67 ? 1.944 1.852 31.310 1.00 96.44 67 ASN A CA 1
ATOM 461 C C . ASN A 1 67 ? 0.601 2.078 30.577 1.00 96.44 67 ASN A C 1
ATOM 463 O O . ASN A 1 67 ? -0.446 1.557 30.980 1.00 96.44 67 ASN A O 1
ATOM 467 N N . ALA A 1 68 ? 0.633 2.889 29.515 1.00 98.25 68 ALA A N 1
ATOM 468 C CA . ALA A 1 68 ? -0.535 3.278 28.741 1.00 98.25 68 ALA A CA 1
ATOM 469 C C . ALA A 1 68 ? -0.831 2.262 27.633 1.00 98.25 68 ALA A C 1
ATOM 471 O O . ALA A 1 68 ? 0.052 1.899 26.861 1.00 98.25 68 ALA A O 1
ATOM 472 N N . ALA A 1 69 ? -2.086 1.851 27.498 1.00 98.19 69 ALA A N 1
ATOM 473 C CA . ALA A 1 69 ? -2.499 0.883 26.485 1.00 98.19 69 ALA A CA 1
ATOM 474 C C . ALA A 1 69 ? -3.617 1.472 25.627 1.00 98.19 69 ALA A C 1
ATOM 476 O O . ALA A 1 69 ? -4.585 1.995 26.177 1.00 98.19 69 ALA A O 1
ATOM 477 N N . HIS A 1 70 ? -3.504 1.379 24.299 1.00 98.50 70 HIS A N 1
ATOM 478 C CA . HIS A 1 70 ? -4.531 1.853 23.356 1.00 98.50 70 HIS A CA 1
ATOM 479 C C . HIS A 1 70 ? -4.990 3.296 23.635 1.00 98.50 70 HIS A C 1
ATOM 481 O O . HIS A 1 70 ? -6.168 3.575 23.883 1.00 98.50 70 HIS A O 1
ATOM 487 N N . VAL A 1 71 ? -4.033 4.223 23.612 1.00 98.69 71 VAL A N 1
ATOM 488 C CA . VAL A 1 71 ? -4.280 5.659 23.793 1.00 98.69 71 VAL A CA 1
ATOM 489 C C . VAL A 1 71 ? -4.004 6.388 22.486 1.00 98.69 71 VAL A C 1
ATOM 491 O O . VAL A 1 71 ? -2.965 6.168 21.872 1.00 98.69 71 VAL A O 1
ATOM 494 N N . ALA A 1 72 ? -4.906 7.269 22.063 1.00 98.31 72 ALA A N 1
ATOM 495 C CA . ALA A 1 72 ? -4.745 8.078 20.861 1.00 98.31 72 ALA A CA 1
ATOM 496 C C . ALA A 1 72 ? -4.654 9.565 21.207 1.00 98.31 72 ALA A C 1
ATOM 498 O O . ALA A 1 72 ? -5.559 10.123 21.828 1.00 98.31 72 ALA A O 1
ATOM 499 N N . VAL A 1 73 ? -3.577 10.214 20.770 1.00 97.94 73 VAL A N 1
ATOM 500 C CA . VAL A 1 73 ? -3.303 11.631 21.008 1.00 97.94 73 VAL A CA 1
ATOM 501 C C . VAL A 1 73 ? -3.246 12.392 19.701 1.00 97.94 73 VAL A C 1
ATOM 503 O O . VAL A 1 73 ? -2.627 11.921 18.748 1.00 97.94 73 VAL A O 1
ATOM 506 N N . SER A 1 74 ? -3.911 13.551 19.644 1.00 97.75 74 SER A N 1
ATOM 507 C CA . SER A 1 74 ? -3.942 14.352 18.418 1.00 97.75 74 SER A CA 1
ATOM 508 C C . SER A 1 74 ? -4.093 15.855 18.603 1.00 97.75 74 SER A C 1
ATOM 510 O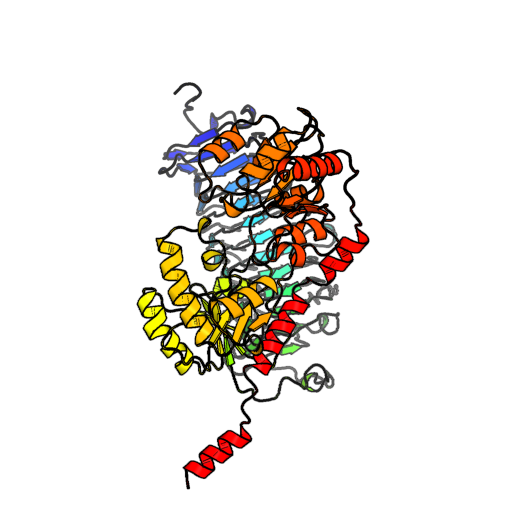 O . SER A 1 74 ? -4.887 16.301 19.433 1.00 97.75 74 SER A O 1
ATOM 512 N N . GLY A 1 75 ? -3.421 16.632 17.750 1.00 95.94 75 GLY A N 1
ATOM 513 C CA . GLY A 1 75 ? -3.584 18.086 17.669 1.00 95.94 75 GLY A CA 1
ATOM 514 C C . GLY A 1 75 ? -2.919 18.869 18.800 1.00 95.94 75 GLY A C 1
ATOM 515 O O . GLY A 1 75 ? -3.257 20.031 19.001 1.00 95.94 75 GLY A O 1
ATOM 516 N N . LEU A 1 76 ? -2.019 18.248 19.567 1.00 97.25 76 LEU A N 1
ATOM 517 C CA . LEU A 1 76 ? -1.306 18.923 20.653 1.00 97.25 76 LEU A CA 1
ATOM 518 C C . LEU A 1 76 ? 0.025 19.488 20.149 1.00 97.25 76 LEU A C 1
ATOM 520 O O . LEU A 1 76 ? 0.724 18.830 19.377 1.00 97.25 76 LEU A O 1
ATOM 524 N N . THR A 1 77 ? 0.402 20.669 20.635 1.00 98.19 77 THR A N 1
ATOM 525 C CA . THR A 1 77 ? 1.733 21.244 20.410 1.00 98.19 77 THR A CA 1
ATOM 526 C C . THR A 1 77 ? 2.525 21.182 21.709 1.00 98.19 77 THR A C 1
ATOM 528 O O . THR A 1 77 ? 2.099 21.746 22.713 1.00 98.19 77 THR A O 1
ATOM 531 N N . VAL A 1 78 ? 3.689 20.536 21.707 1.00 98.50 78 VAL A N 1
ATOM 532 C CA . VAL A 1 78 ? 4.647 20.581 22.821 1.00 98.50 78 VAL A CA 1
ATOM 533 C C . VAL A 1 78 ? 5.811 21.482 22.431 1.00 98.50 78 VAL A C 1
ATOM 535 O O . VAL A 1 78 ? 6.380 21.333 21.351 1.00 98.50 78 VAL A O 1
ATOM 538 N N . ARG A 1 79 ? 6.178 22.437 23.286 1.00 97.69 79 ARG A N 1
ATOM 539 C CA . ARG A 1 79 ? 7.269 23.374 23.003 1.00 97.69 79 ARG A CA 1
ATOM 540 C C . ARG A 1 79 ? 8.204 23.516 24.188 1.00 97.69 79 ARG A C 1
ATOM 542 O O . ARG A 1 79 ? 7.758 23.847 25.281 1.00 97.69 79 ARG A O 1
ATOM 549 N N . GLY A 1 80 ? 9.503 23.359 23.942 1.00 95.62 80 GLY A N 1
ATOM 550 C CA . GLY A 1 80 ? 10.523 23.581 24.967 1.00 95.62 80 GLY A CA 1
ATOM 551 C C . GLY A 1 80 ? 10.589 22.492 26.038 1.00 95.62 80 GLY A C 1
ATOM 552 O O . GLY A 1 80 ? 11.092 22.757 27.128 1.00 95.62 80 GLY A O 1
ATOM 553 N N . ALA A 1 81 ? 10.098 21.278 25.758 1.00 97.00 81 ALA A N 1
ATOM 554 C CA . ALA A 1 81 ? 10.185 20.187 26.721 1.00 97.00 81 ALA A CA 1
ATOM 555 C C . ALA A 1 81 ? 11.653 19.849 27.010 1.00 97.00 81 ALA A C 1
ATOM 557 O O . ALA A 1 81 ? 12.458 19.677 26.093 1.00 97.00 81 ALA A O 1
ATOM 558 N N . VAL A 1 82 ? 11.999 19.744 28.297 1.00 94.00 82 VAL A N 1
ATOM 559 C CA . VAL A 1 82 ? 13.391 19.542 28.738 1.00 94.00 82 VAL A CA 1
ATOM 560 C C . VAL A 1 82 ? 13.944 18.207 28.242 1.00 94.00 82 VAL A C 1
ATOM 562 O O . VAL A 1 82 ? 15.085 18.161 27.791 1.00 94.00 82 VAL A O 1
ATOM 565 N N . ASN A 1 83 ? 13.135 17.147 28.313 1.00 94.25 83 ASN A N 1
ATOM 566 C CA . ASN A 1 83 ? 13.515 15.811 27.866 1.00 94.25 83 ASN A CA 1
ATOM 567 C C . ASN A 1 83 ? 13.018 15.542 26.439 1.00 94.25 83 ASN A C 1
ATOM 569 O O . ASN A 1 83 ? 13.772 15.699 25.486 1.00 94.25 83 ASN A O 1
ATOM 573 N N . SER A 1 84 ? 11.736 15.213 26.272 1.00 97.56 84 SER A N 1
ATOM 574 C CA . SER A 1 84 ? 11.142 14.960 24.959 1.00 97.56 84 SER A CA 1
ATOM 575 C C . SER A 1 84 ? 9.711 15.478 24.890 1.00 97.56 84 SER A C 1
ATOM 577 O O . SER A 1 84 ? 9.036 15.546 25.914 1.00 97.56 84 SER A O 1
ATOM 579 N N . GLY A 1 85 ? 9.232 15.847 23.700 1.00 98.19 85 GLY A N 1
ATOM 580 C CA . GLY A 1 85 ? 7.846 16.269 23.516 1.00 98.19 85 GLY A CA 1
ATOM 581 C C . GLY A 1 85 ? 6.854 15.183 23.932 1.00 98.19 85 GLY A C 1
ATOM 582 O O . GLY A 1 85 ? 5.998 15.416 24.787 1.00 98.19 85 GLY A O 1
ATOM 583 N N . PHE A 1 86 ? 7.017 13.979 23.380 1.00 98.69 86 PHE A N 1
ATOM 584 C CA . PHE A 1 86 ? 6.228 12.799 23.740 1.00 98.69 86 PHE A CA 1
ATOM 585 C C . PHE A 1 86 ? 7.142 11.643 24.145 1.00 98.69 86 PHE A C 1
ATOM 587 O O . PHE A 1 86 ? 8.095 11.339 23.436 1.00 98.69 86 PHE A O 1
ATOM 594 N N . ILE A 1 87 ? 6.831 10.975 25.258 1.00 98.62 87 ILE A N 1
ATOM 595 C CA . ILE A 1 87 ? 7.615 9.852 25.793 1.00 98.62 87 ILE A CA 1
ATOM 596 C C . ILE A 1 87 ? 6.710 8.638 25.949 1.00 98.62 87 ILE A C 1
ATOM 598 O O . ILE A 1 87 ? 5.731 8.711 26.682 1.00 98.62 87 ILE A O 1
ATOM 602 N N . LEU A 1 88 ? 7.033 7.524 25.301 1.00 98.56 88 LEU A N 1
ATOM 603 C CA . LEU A 1 88 ? 6.315 6.256 25.399 1.00 98.56 88 LEU A CA 1
ATOM 604 C C . LEU A 1 88 ? 7.222 5.255 26.114 1.00 98.56 88 LEU A C 1
ATOM 606 O O . LEU A 1 88 ? 8.299 4.963 25.610 1.00 98.56 88 LEU A O 1
ATOM 610 N N . ARG A 1 89 ? 6.837 4.783 27.306 1.00 97.19 89 ARG A N 1
ATOM 611 C CA . ARG A 1 89 ? 7.714 3.930 28.130 1.00 97.19 89 ARG A CA 1
ATOM 612 C C . ARG A 1 89 ? 6.957 3.002 29.078 1.00 97.19 89 ARG A C 1
ATOM 614 O O . ARG A 1 89 ? 5.742 3.143 29.257 1.00 97.19 89 ARG A O 1
ATOM 621 N N . ARG A 1 90 ? 7.695 2.115 29.758 1.00 94.50 90 ARG A N 1
ATOM 622 C CA . ARG A 1 90 ? 7.237 1.323 30.922 1.00 94.50 90 ARG A CA 1
ATOM 623 C C . ARG A 1 90 ? 5.908 0.590 30.693 1.00 94.50 90 ARG A C 1
ATOM 625 O O . ARG A 1 90 ? 4.897 0.908 31.311 1.00 94.50 90 ARG A O 1
ATOM 632 N N . GLY A 1 91 ? 5.904 -0.377 29.789 1.00 94.00 91 GLY A N 1
ATOM 633 C CA . GLY A 1 91 ? 4.756 -1.214 29.444 1.00 94.00 91 GLY A CA 1
ATOM 634 C C . GLY A 1 91 ? 3.732 -0.533 28.541 1.00 94.00 91 GLY A C 1
ATOM 635 O O . GLY A 1 91 ? 2.680 -1.113 28.284 1.00 94.00 91 GLY A O 1
ATOM 636 N N . SER A 1 92 ? 4.001 0.688 28.067 1.00 98.38 92 SER A N 1
ATOM 637 C CA . SER A 1 92 ? 3.093 1.357 27.138 1.00 98.38 92 SER A CA 1
ATOM 638 C C . SER A 1 92 ? 3.079 0.643 25.790 1.00 98.38 92 SER A C 1
ATOM 640 O O . SER A 1 92 ? 4.136 0.354 25.255 1.00 98.38 92 SER A O 1
ATOM 642 N N . HIS A 1 93 ? 1.910 0.383 25.211 1.00 98.25 93 HIS A N 1
ATOM 643 C CA . HIS A 1 93 ? 1.777 -0.271 23.904 1.00 98.25 93 HIS A CA 1
ATOM 644 C C . HIS A 1 93 ? 0.557 0.270 23.154 1.00 98.25 93 HIS A C 1
ATOM 646 O O . HIS A 1 93 ? -0.408 0.746 23.759 1.00 98.25 93 HIS A O 1
ATOM 652 N N . HIS A 1 94 ? 0.586 0.227 21.820 1.00 98.56 94 HIS A N 1
ATOM 653 C CA . HIS A 1 94 ? -0.514 0.717 20.973 1.00 98.56 94 HIS A CA 1
ATOM 654 C C . HIS A 1 94 ? -0.909 2.185 21.229 1.00 98.56 94 HIS A C 1
ATOM 656 O O . HIS A 1 94 ? -2.060 2.593 21.050 1.00 98.56 94 HIS A O 1
ATOM 662 N N . VAL A 1 95 ? 0.052 2.999 21.665 1.00 98.81 95 VAL A N 1
ATOM 663 C CA . VAL A 1 95 ? -0.108 4.454 21.752 1.00 98.81 95 VAL A CA 1
ATOM 664 C C . VAL A 1 95 ? 0.022 5.056 20.353 1.00 98.81 95 VAL A C 1
ATOM 666 O O . VAL A 1 95 ? 1.003 4.807 19.650 1.00 98.81 95 VAL A O 1
ATOM 669 N N . THR A 1 96 ? -0.968 5.851 19.958 1.00 98.81 96 THR A N 1
ATOM 670 C CA . THR A 1 96 ? -0.972 6.627 18.718 1.00 98.81 96 THR A CA 1
ATOM 671 C C . THR A 1 96 ? -0.699 8.091 19.032 1.00 98.81 96 THR A C 1
ATOM 673 O O . THR A 1 96 ? -1.494 8.719 19.726 1.00 98.81 96 THR A O 1
ATOM 676 N N . VAL A 1 97 ? 0.376 8.655 18.488 1.00 98.75 97 VAL A N 1
ATOM 677 C CA . VAL A 1 97 ? 0.641 10.100 18.485 1.00 98.75 97 VAL A CA 1
ATOM 678 C C . VAL A 1 97 ? 0.479 10.577 17.053 1.00 98.75 97 VAL A C 1
ATOM 680 O O . VAL A 1 97 ? 1.254 10.178 16.179 1.00 98.75 97 VAL A O 1
ATOM 683 N N . ARG A 1 98 ? -0.548 11.387 16.789 1.00 98.12 98 ARG A N 1
ATOM 684 C CA . ARG A 1 98 ? -0.839 11.847 15.431 1.00 98.12 98 ARG A CA 1
ATOM 685 C C . ARG A 1 98 ? -1.118 13.329 15.330 1.00 98.12 98 ARG A C 1
ATOM 687 O O . ARG A 1 98 ? -1.566 13.931 16.299 1.00 98.12 98 ARG A O 1
ATOM 694 N N . ASP A 1 99 ? -0.906 13.900 14.151 1.00 96.88 99 ASP A N 1
ATOM 695 C CA . ASP A 1 99 ? -1.305 15.275 13.822 1.00 96.88 99 ASP A CA 1
ATOM 696 C C . ASP A 1 99 ? -0.875 16.300 14.899 1.00 96.88 99 ASP A C 1
ATOM 698 O O . ASP A 1 99 ? -1.608 17.237 15.213 1.00 96.88 99 ASP A O 1
ATOM 702 N N . SER A 1 100 ? 0.268 16.062 15.548 1.00 98.38 100 SER A N 1
ATOM 703 C CA . SER A 1 100 ? 0.773 16.837 16.687 1.00 98.38 100 SER A CA 1
ATOM 704 C C . SER A 1 100 ? 2.111 17.487 16.343 1.00 98.38 100 SER A C 1
ATOM 706 O O . SER A 1 100 ? 2.780 17.096 15.381 1.00 98.38 100 SER A O 1
ATOM 708 N N . ALA A 1 101 ? 2.505 18.499 17.112 1.00 98.44 101 ALA A N 1
ATOM 709 C CA . ALA A 1 101 ? 3.744 19.234 16.890 1.00 98.44 101 ALA A CA 1
ATOM 710 C C . ALA A 1 101 ? 4.672 19.176 18.107 1.00 98.44 101 ALA A C 1
ATOM 712 O O . ALA A 1 101 ? 4.213 19.265 19.245 1.00 98.44 101 ALA A O 1
ATOM 713 N N . VAL A 1 102 ? 5.978 19.065 17.861 1.00 98.69 102 VAL A N 1
ATOM 714 C CA . VAL A 1 102 ? 7.016 19.253 18.879 1.00 98.69 102 VAL A CA 1
ATOM 715 C C . VAL A 1 102 ? 8.045 20.244 18.364 1.00 98.69 102 VAL A C 1
ATOM 717 O O . VAL A 1 102 ? 8.698 19.987 17.353 1.00 98.69 102 VAL A O 1
ATOM 720 N N . ASP A 1 103 ? 8.199 21.352 19.082 1.00 97.50 103 ASP A N 1
ATOM 721 C CA . ASP A 1 103 ? 9.121 22.427 18.727 1.00 97.50 103 ASP A CA 1
ATOM 722 C C . ASP A 1 103 ? 10.177 22.623 19.828 1.00 97.50 103 ASP A C 1
ATOM 724 O O . ASP A 1 103 ? 9.844 22.669 21.019 1.00 97.50 103 ASP A O 1
ATOM 728 N N . ALA A 1 104 ? 11.438 22.823 19.438 1.00 96.56 104 ALA A N 1
ATOM 729 C CA . ALA A 1 104 ? 12.512 23.302 20.320 1.00 96.56 104 ALA A CA 1
ATOM 730 C C . ALA A 1 104 ? 12.676 22.513 21.638 1.00 96.56 104 ALA A C 1
ATOM 732 O O . ALA A 1 104 ? 12.982 23.090 22.683 1.00 96.56 104 ALA A O 1
ATOM 733 N N . SER A 1 105 ? 12.427 21.203 21.611 1.00 97.56 105 SER A N 1
ATOM 734 C CA . SER A 1 105 ? 12.506 20.331 22.791 1.00 97.56 105 SER A CA 1
ATOM 735 C C . SER A 1 105 ? 13.842 19.586 22.838 1.00 97.56 105 SER A C 1
ATOM 737 O O . SER A 1 105 ? 14.620 19.646 21.888 1.00 97.56 105 SER A O 1
ATOM 739 N N . GLY A 1 106 ? 14.149 18.893 23.938 1.00 96.62 106 GLY A N 1
ATOM 740 C CA . GLY A 1 106 ? 15.329 18.022 23.999 1.00 96.62 106 GLY A CA 1
ATOM 741 C C . GLY A 1 106 ? 15.315 16.986 22.867 1.00 96.62 106 GLY A C 1
ATOM 742 O O . GLY A 1 106 ? 16.254 16.918 22.078 1.00 96.62 106 GLY A O 1
ATOM 743 N N . LEU A 1 107 ? 14.190 16.285 22.725 1.00 97.31 107 LEU A N 1
ATOM 744 C CA . LEU A 1 107 ? 13.897 15.301 21.684 1.00 97.31 107 LEU A CA 1
ATOM 745 C C . LEU A 1 107 ? 12.441 15.453 21.209 1.00 97.31 107 LEU A C 1
ATOM 747 O O . LEU A 1 107 ? 11.580 15.855 21.991 1.00 97.31 107 LEU A O 1
ATOM 751 N N . GLY A 1 108 ? 12.118 15.119 19.960 1.00 98.44 108 GLY A N 1
ATOM 752 C CA . GLY A 1 108 ? 10.736 15.186 19.468 1.00 98.44 108 GLY A CA 1
ATOM 753 C C . GLY A 1 108 ? 9.817 14.129 20.099 1.00 98.44 108 GLY A C 1
ATOM 754 O O . GLY A 1 108 ? 9.008 14.448 20.971 1.00 98.44 108 GLY A O 1
ATOM 755 N N . ILE A 1 109 ? 9.948 12.873 19.668 1.00 98.75 109 ILE A N 1
ATOM 756 C CA . ILE A 1 109 ? 9.196 11.719 20.188 1.00 98.75 109 ILE A CA 1
ATOM 757 C C . ILE A 1 109 ? 10.160 10.596 20.567 1.00 98.75 109 ILE A C 1
ATOM 759 O O . ILE A 1 109 ? 10.923 10.128 19.724 1.00 98.75 109 ILE A O 1
ATOM 763 N N . TRP A 1 110 ? 10.087 10.137 21.812 1.00 98.62 110 TRP A N 1
ATOM 764 C CA . TRP A 1 110 ? 10.907 9.050 22.336 1.00 98.62 110 TRP A CA 1
ATOM 765 C C . TRP A 1 110 ? 10.058 7.808 22.624 1.00 98.62 110 TRP A C 1
ATOM 767 O O . TRP A 1 110 ? 9.117 7.871 23.419 1.00 98.62 110 TRP A O 1
ATOM 777 N N . ILE A 1 111 ? 10.389 6.684 21.987 1.00 98.25 111 ILE A N 1
ATOM 778 C CA . ILE A 1 111 ? 9.907 5.350 22.361 1.00 98.25 111 ILE A CA 1
ATOM 779 C C . ILE A 1 111 ? 11.030 4.713 23.172 1.00 98.25 111 ILE A C 1
ATOM 781 O O . ILE A 1 111 ? 12.044 4.306 22.613 1.00 98.25 111 ILE A O 1
ATOM 785 N N . GLY A 1 112 ? 10.873 4.723 24.491 1.00 93.31 112 GLY A N 1
ATOM 786 C CA . GLY A 1 112 ? 11.961 4.477 25.426 1.00 93.31 112 GLY A CA 1
ATOM 787 C C . GLY A 1 112 ? 11.730 3.305 26.368 1.00 93.31 112 GLY A C 1
ATOM 788 O O . GLY A 1 112 ? 10.702 2.625 26.316 1.00 93.31 112 GLY A O 1
ATOM 789 N N . ASP A 1 113 ? 12.704 3.099 27.250 1.00 85.75 113 ASP A N 1
ATOM 790 C CA . ASP A 1 113 ? 12.828 1.953 28.157 1.00 85.75 113 ASP A CA 1
ATOM 791 C C . ASP A 1 113 ? 11.516 1.278 28.595 1.00 85.75 113 ASP A C 1
ATOM 793 O O . ASP A 1 113 ? 10.632 1.843 29.264 1.00 85.75 113 ASP A O 1
ATOM 797 N N . GLY A 1 114 ? 11.433 -0.005 28.242 1.00 88.88 114 GLY A N 1
ATOM 798 C CA . GLY A 1 114 ? 10.336 -0.892 28.596 1.00 88.88 114 GLY A CA 1
ATOM 799 C C . GLY A 1 114 ? 9.033 -0.617 27.850 1.00 88.88 114 GLY A C 1
ATOM 800 O O . GLY A 1 114 ? 8.013 -1.156 28.271 1.00 88.88 114 GLY A O 1
ATOM 801 N N . SER A 1 115 ? 9.007 0.216 26.803 1.00 96.44 115 SER A N 1
ATOM 802 C CA . SER A 1 115 ? 7.833 0.302 25.923 1.00 96.44 115 SER A CA 1
ATOM 803 C C . SER A 1 115 ? 7.566 -1.039 25.229 1.00 96.44 115 SER A C 1
ATOM 805 O O . SER A 1 115 ? 8.477 -1.824 24.978 1.00 96.44 115 SER A O 1
ATOM 807 N N . GLY A 1 116 ? 6.297 -1.307 24.940 1.00 95.12 116 GLY A N 1
ATOM 808 C CA . GLY A 1 116 ? 5.856 -2.414 24.098 1.00 95.12 116 GLY A CA 1
ATOM 809 C C . GLY A 1 116 ? 5.748 -2.011 22.624 1.00 95.12 116 GLY A C 1
ATOM 810 O O . GLY A 1 116 ? 6.303 -1.004 22.190 1.00 95.12 116 GLY A O 1
ATOM 811 N N . ALA A 1 117 ? 5.007 -2.805 21.850 1.00 94.62 117 ALA A N 1
ATOM 812 C CA . ALA A 1 117 ? 4.865 -2.641 20.403 1.00 94.62 117 ALA A CA 1
ATOM 813 C C . ALA A 1 117 ? 3.518 -2.011 19.976 1.00 94.62 117 ALA A C 1
ATOM 815 O O . ALA A 1 117 ? 2.730 -1.515 20.797 1.00 94.62 117 ALA A O 1
ATOM 816 N N . GLY A 1 118 ? 3.271 -1.992 18.663 1.00 96.62 118 GLY A N 1
ATOM 817 C CA . GLY A 1 118 ? 2.019 -1.530 18.058 1.00 96.62 118 GLY A CA 1
ATOM 818 C C . GLY A 1 118 ? 1.832 -0.011 18.044 1.00 96.62 118 GLY A C 1
ATOM 819 O O . GLY A 1 118 ? 0.742 0.483 17.742 1.00 96.62 118 GLY A O 1
ATOM 820 N N . HIS A 1 119 ? 2.869 0.763 18.377 1.00 98.56 119 HIS A N 1
ATOM 821 C CA . HIS A 1 119 ? 2.790 2.223 18.401 1.00 98.56 119 HIS A CA 1
ATOM 822 C C . HIS A 1 119 ? 2.569 2.812 17.007 1.00 98.56 119 HIS A C 1
ATOM 824 O O . HIS A 1 119 ? 2.975 2.243 15.993 1.00 98.56 119 HIS A O 1
ATOM 830 N N . ARG A 1 120 ? 1.917 3.978 16.950 1.00 98.50 120 ARG A N 1
ATOM 831 C CA . ARG A 1 120 ? 1.620 4.681 15.694 1.00 98.50 120 ARG A CA 1
ATOM 832 C C . ARG A 1 120 ? 2.011 6.148 15.807 1.00 98.50 120 ARG A C 1
ATOM 834 O O . ARG A 1 120 ? 1.334 6.921 16.477 1.00 98.50 120 ARG A O 1
ATOM 841 N N . ILE A 1 121 ? 3.086 6.539 15.136 1.00 98.75 121 ILE A N 1
ATOM 842 C CA . ILE A 1 121 ? 3.591 7.913 15.113 1.00 98.75 121 ILE A CA 1
ATOM 843 C C . ILE A 1 121 ? 3.283 8.500 13.735 1.00 98.75 121 ILE A C 1
ATOM 845 O O . ILE A 1 121 ? 3.987 8.206 12.768 1.00 98.75 121 ILE A O 1
ATOM 849 N N . LEU A 1 122 ? 2.177 9.243 13.618 1.00 97.88 122 LEU A N 1
ATOM 850 C CA . LEU A 1 122 ? 1.539 9.539 12.330 1.00 97.88 122 LEU A CA 1
ATOM 851 C C . LEU A 1 122 ? 1.382 11.042 12.051 1.00 97.88 122 LEU A C 1
ATOM 853 O O . LEU A 1 122 ? 0.663 11.734 12.762 1.00 97.88 122 LEU A O 1
ATOM 857 N N . GLY A 1 123 ? 1.951 11.558 10.963 1.00 95.19 123 GLY A N 1
ATOM 858 C CA . GLY A 1 123 ? 1.622 12.915 10.498 1.00 95.19 123 GLY A CA 1
ATOM 859 C C . GLY A 1 123 ? 2.067 14.052 11.428 1.00 95.19 123 GLY A C 1
ATOM 860 O O . GLY A 1 123 ? 1.482 15.132 11.395 1.00 95.19 123 GLY A O 1
ATOM 861 N N . ASN A 1 124 ? 3.067 13.825 12.283 1.00 98.56 124 ASN A N 1
ATOM 862 C CA . ASN A 1 124 ? 3.537 14.829 13.239 1.00 98.56 124 ASN A CA 1
ATOM 863 C C . ASN A 1 124 ? 4.552 15.794 12.610 1.00 98.56 124 ASN A C 1
ATOM 865 O O . ASN A 1 124 ? 5.244 15.444 11.651 1.00 98.56 124 ASN A O 1
ATOM 869 N N . ARG A 1 125 ? 4.684 16.994 13.185 1.00 98.56 125 ARG A N 1
ATOM 870 C CA . ARG A 1 125 ? 5.729 17.973 12.841 1.00 98.56 125 ARG A CA 1
ATOM 871 C C . ARG A 1 125 ? 6.717 18.112 13.996 1.00 98.56 125 ARG A C 1
ATOM 873 O O . ARG A 1 125 ? 6.339 18.583 15.061 1.00 98.56 125 ARG A O 1
ATOM 880 N N . LEU A 1 126 ? 7.970 17.726 13.783 1.00 98.62 126 LEU A N 1
ATOM 881 C CA . LEU A 1 126 ? 9.021 17.732 14.802 1.00 98.62 126 LEU A CA 1
ATOM 882 C C . LEU A 1 126 ? 10.150 18.648 14.326 1.00 98.62 126 LEU A C 1
ATOM 884 O O . LEU A 1 126 ? 10.815 18.340 13.334 1.00 98.62 126 LEU A O 1
ATOM 888 N N . THR A 1 127 ? 10.342 19.785 14.993 1.00 98.00 127 THR A N 1
ATOM 889 C CA . THR A 1 127 ? 11.205 20.857 14.484 1.00 98.00 127 THR A CA 1
ATOM 890 C C . THR A 1 127 ? 12.135 21.422 15.554 1.00 98.00 127 THR A C 1
ATOM 892 O O . THR A 1 127 ? 11.703 21.812 16.639 1.00 98.00 127 THR A O 1
ATOM 895 N N . GLY A 1 128 ? 13.423 21.537 15.223 1.00 95.62 128 GLY A N 1
ATOM 896 C CA . GLY A 1 128 ? 14.395 22.262 16.046 1.00 95.62 128 GLY A CA 1
ATOM 897 C C . GLY A 1 128 ? 14.732 21.573 17.370 1.00 95.62 128 GLY A C 1
ATOM 898 O O . GLY A 1 128 ? 15.029 22.257 18.347 1.00 95.62 128 GLY A O 1
ATOM 899 N N . ASN A 1 129 ? 14.613 20.245 17.445 1.00 96.50 129 ASN A N 1
ATOM 900 C CA . ASN A 1 129 ? 14.892 19.504 18.676 1.00 96.50 129 ASN A CA 1
ATOM 901 C C . ASN A 1 129 ? 16.403 19.368 18.911 1.00 96.50 129 ASN A C 1
ATOM 903 O O . ASN A 1 129 ? 17.174 19.245 17.963 1.00 96.50 129 ASN A O 1
ATOM 907 N N . LYS A 1 130 ? 16.847 19.376 20.172 1.00 95.19 130 LYS A N 1
ATOM 908 C CA . LYS A 1 130 ? 18.281 19.408 20.511 1.00 95.19 130 LYS A CA 1
ATOM 909 C C . LYS A 1 130 ? 19.036 18.164 20.056 1.00 95.19 130 LYS A C 1
ATOM 911 O O . LYS A 1 130 ? 20.194 18.290 19.679 1.00 95.19 130 LYS A O 1
ATOM 916 N N . THR A 1 131 ? 18.412 16.988 20.116 1.00 94.25 131 THR A N 1
ATOM 917 C CA . THR A 1 131 ? 19.033 15.724 19.699 1.00 94.25 131 THR A CA 1
ATOM 918 C C . THR A 1 131 ? 18.307 15.129 18.500 1.00 94.25 131 THR A C 1
ATOM 920 O O . THR A 1 131 ? 18.694 15.408 17.370 1.00 94.25 131 THR A O 1
ATOM 923 N N . HIS A 1 132 ? 17.229 14.381 18.729 1.00 96.62 132 HIS A N 1
ATOM 924 C CA . HIS A 1 132 ? 16.515 13.632 17.699 1.00 96.62 132 HIS A CA 1
ATOM 925 C C . HIS A 1 132 ? 15.133 14.211 17.423 1.00 96.62 132 HIS A C 1
ATOM 927 O O . HIS A 1 132 ? 14.464 14.748 18.314 1.00 96.62 132 HIS A O 1
ATOM 933 N N . GLY A 1 133 ? 14.654 14.031 16.195 1.00 97.94 133 GLY A N 1
ATOM 934 C CA . GLY A 1 133 ? 13.230 14.149 15.909 1.00 97.94 133 GLY A CA 1
ATOM 935 C C . GLY A 1 133 ? 12.472 12.979 16.522 1.00 97.94 133 GLY A C 1
ATOM 936 O O . GLY A 1 133 ? 11.595 13.180 17.356 1.00 97.94 133 GLY A O 1
ATOM 937 N N . ILE A 1 134 ? 12.840 11.757 16.152 1.00 98.69 134 ILE A N 1
ATOM 938 C CA . ILE A 1 134 ? 12.293 10.526 16.731 1.00 98.69 134 ILE A CA 1
ATOM 939 C C . ILE A 1 134 ? 13.454 9.644 17.173 1.00 98.69 134 ILE A C 1
ATOM 941 O O . ILE A 1 134 ? 14.399 9.476 16.409 1.00 98.69 134 ILE A O 1
ATOM 945 N N . ALA A 1 135 ? 13.375 9.077 18.371 1.00 98.00 135 ALA A N 1
ATOM 946 C CA . ALA A 1 135 ? 14.312 8.052 18.815 1.00 98.00 135 ALA A CA 1
ATOM 947 C C . ALA A 1 135 ? 13.565 6.859 19.399 1.00 98.00 135 ALA A C 1
ATOM 949 O O . ALA A 1 135 ? 12.543 7.015 20.078 1.00 98.00 135 ALA A O 1
ATOM 950 N N . VAL A 1 136 ? 14.100 5.682 19.123 1.00 97.19 136 VAL A N 1
ATOM 951 C CA . VAL A 1 136 ? 13.608 4.396 19.593 1.00 97.19 136 VAL A CA 1
ATOM 952 C C . VAL A 1 136 ? 14.777 3.692 20.265 1.00 97.19 136 VAL A C 1
ATOM 954 O O . VAL A 1 136 ? 15.797 3.493 19.611 1.00 97.19 136 VAL A O 1
ATOM 957 N N . ASP A 1 137 ? 14.628 3.335 21.541 1.00 95.00 137 ASP A N 1
ATOM 958 C CA . ASP A 1 137 ? 15.598 2.501 22.267 1.00 95.00 137 ASP A CA 1
ATOM 959 C C . ASP A 1 137 ? 15.494 1.029 21.812 1.00 95.00 137 ASP A C 1
ATOM 961 O O . ASP A 1 137 ? 14.686 0.713 20.944 1.00 95.00 137 ASP A O 1
ATOM 965 N N . VAL A 1 138 ? 16.256 0.117 22.434 1.00 93.00 138 VAL A N 1
ATOM 966 C CA . VAL A 1 138 ? 16.253 -1.345 22.178 1.00 93.00 138 VAL A CA 1
ATOM 967 C C . VAL A 1 138 ? 14.880 -1.974 22.446 1.00 93.00 138 VAL A C 1
ATOM 969 O O . VAL A 1 138 ? 14.618 -2.541 23.508 1.00 93.00 138 VAL A O 1
ATOM 972 N N . ILE A 1 139 ? 13.966 -1.819 21.488 1.00 94.00 139 ILE A N 1
ATOM 973 C CA . ILE A 1 139 ? 12.545 -2.155 21.610 1.00 94.00 139 ILE A CA 1
ATOM 974 C C . ILE A 1 139 ? 12.094 -2.801 20.312 1.00 94.00 139 ILE A C 1
ATOM 976 O O . ILE A 1 139 ? 11.875 -2.120 19.313 1.00 94.00 139 ILE A O 1
ATOM 980 N N . ASN A 1 140 ? 11.897 -4.113 20.340 1.00 94.12 140 ASN A N 1
ATOM 981 C CA . ASN A 1 140 ? 11.498 -4.886 19.171 1.00 94.12 140 ASN A CA 1
ATOM 982 C C . ASN A 1 140 ? 9.976 -4.995 19.054 1.00 94.12 140 ASN A C 1
ATOM 984 O O . ASN A 1 140 ? 9.278 -5.274 20.030 1.00 94.12 140 ASN A O 1
ATOM 988 N N . ALA A 1 141 ? 9.469 -4.827 17.837 1.00 92.69 141 ALA A N 1
ATOM 989 C CA . ALA A 1 141 ? 8.077 -5.058 17.494 1.00 92.69 141 ALA A CA 1
ATOM 990 C C . ALA A 1 141 ? 7.916 -6.424 16.802 1.00 92.69 141 ALA A C 1
ATOM 992 O O . ALA A 1 141 ? 8.718 -6.783 15.932 1.00 92.69 141 ALA A O 1
ATOM 993 N N . PRO A 1 142 ? 6.890 -7.213 17.161 1.00 91.00 142 PRO A N 1
ATOM 994 C CA . PRO A 1 142 ? 6.612 -8.462 16.475 1.00 91.00 142 PRO A CA 1
ATOM 995 C C . PRO A 1 142 ? 6.044 -8.179 15.075 1.00 91.00 142 PRO A C 1
ATOM 997 O O . PRO A 1 142 ? 5.435 -7.141 14.817 1.00 91.00 142 PRO A O 1
ATOM 1000 N N . ALA A 1 143 ? 6.243 -9.114 14.145 1.00 80.56 143 ALA A N 1
ATOM 1001 C CA . ALA A 1 143 ? 5.908 -8.910 12.732 1.00 80.56 143 ALA A CA 1
ATOM 1002 C C . ALA A 1 143 ? 4.400 -8.710 12.466 1.00 80.56 143 ALA A C 1
ATOM 1004 O O . ALA A 1 143 ? 4.019 -8.118 11.454 1.00 80.56 143 ALA A O 1
ATOM 1005 N N . ASP A 1 144 ? 3.543 -9.224 13.347 1.00 88.38 144 ASP A N 1
ATOM 1006 C CA . ASP A 1 144 ? 2.086 -9.103 13.298 1.00 88.38 144 ASP A CA 1
ATOM 1007 C C . ASP A 1 144 ? 1.545 -7.858 14.020 1.00 88.38 144 ASP A C 1
ATOM 1009 O O . ASP A 1 144 ? 0.406 -7.464 13.763 1.00 88.38 144 ASP A O 1
ATOM 1013 N N . ASP A 1 145 ? 2.367 -7.191 14.834 1.00 92.56 145 ASP A N 1
ATOM 1014 C CA . ASP A 1 145 ? 2.039 -5.927 15.498 1.00 92.56 145 ASP A CA 1
ATOM 1015 C C . ASP A 1 145 ? 3.197 -4.909 15.411 1.00 92.56 145 ASP A C 1
ATOM 1017 O O . ASP A 1 145 ? 3.800 -4.519 16.419 1.00 92.56 145 ASP A O 1
ATOM 1021 N N . PRO A 1 146 ? 3.544 -4.464 14.187 1.00 93.44 146 PRO A N 1
ATOM 1022 C CA . PRO A 1 146 ? 4.653 -3.549 13.985 1.00 93.44 146 PRO A CA 1
ATOM 1023 C C . PRO A 1 146 ? 4.351 -2.167 14.573 1.00 93.44 146 PRO A C 1
ATOM 1025 O O . PRO A 1 146 ? 3.226 -1.653 14.496 1.00 93.44 146 PRO A O 1
ATOM 1028 N N . THR A 1 147 ? 5.400 -1.506 15.060 1.00 97.69 147 THR A N 1
ATOM 1029 C CA . THR A 1 147 ? 5.361 -0.061 15.300 1.00 97.69 147 THR A CA 1
ATOM 1030 C C . THR A 1 147 ? 5.517 0.679 13.970 1.00 97.69 147 THR A C 1
ATOM 1032 O O . THR A 1 147 ? 6.419 0.394 13.181 1.00 97.69 1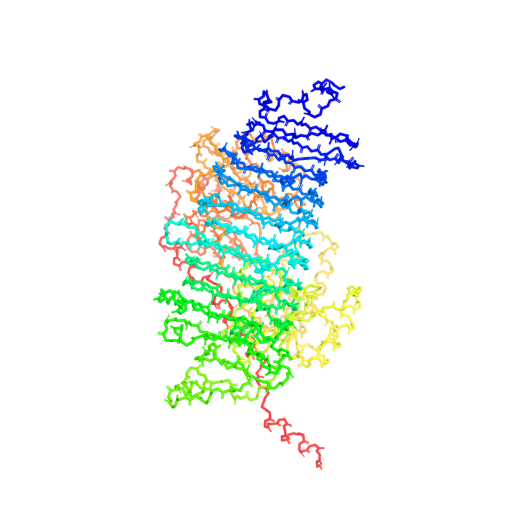47 THR A O 1
ATOM 1035 N N . ILE A 1 148 ? 4.628 1.643 13.712 1.00 97.75 148 ILE A N 1
ATOM 1036 C CA . ILE A 1 148 ? 4.589 2.405 12.457 1.00 97.75 148 ILE A CA 1
ATOM 1037 C C . ILE A 1 148 ? 4.928 3.870 12.715 1.00 97.75 148 ILE A C 1
ATOM 1039 O O . ILE A 1 148 ? 4.268 4.540 13.511 1.00 97.75 148 ILE A O 1
ATOM 1043 N N . ILE A 1 149 ? 5.907 4.382 11.973 1.00 98.62 149 ILE A N 1
ATOM 1044 C CA . ILE A 1 149 ? 6.319 5.785 11.943 1.00 98.62 149 ILE A CA 1
ATOM 1045 C C . ILE A 1 149 ? 6.062 6.300 10.527 1.00 98.62 149 ILE A C 1
ATOM 1047 O O . ILE A 1 149 ? 6.835 6.016 9.609 1.00 98.62 149 ILE A O 1
ATOM 1051 N N . ALA A 1 150 ? 4.958 7.026 10.330 1.00 96.12 150 ALA A N 1
ATOM 1052 C CA . ALA A 1 150 ? 4.502 7.373 8.989 1.00 96.12 150 ALA A CA 1
ATOM 1053 C C . ALA A 1 150 ? 4.051 8.821 8.791 1.00 96.12 150 ALA A C 1
ATOM 1055 O O . ALA A 1 150 ? 3.352 9.402 9.618 1.00 96.12 150 ALA A O 1
ATOM 1056 N N . GLY A 1 151 ? 4.396 9.396 7.637 1.00 91.88 151 GLY A N 1
ATOM 1057 C CA . GLY A 1 151 ? 3.909 10.716 7.222 1.00 91.88 151 GLY A CA 1
ATOM 1058 C C . GLY A 1 151 ? 4.405 11.891 8.071 1.00 91.88 151 GLY A C 1
ATOM 1059 O O . GLY A 1 151 ? 3.855 12.986 7.962 1.00 91.88 151 GLY A O 1
ATOM 1060 N N . ASN A 1 152 ? 5.407 11.692 8.928 1.00 98.25 152 ASN A N 1
ATOM 1061 C CA . ASN A 1 152 ? 5.931 12.744 9.795 1.00 98.25 152 ASN A CA 1
ATOM 1062 C C . ASN A 1 152 ? 6.846 13.690 9.010 1.00 98.25 152 ASN A C 1
ATOM 1064 O O . ASN A 1 152 ? 7.499 13.291 8.045 1.00 98.25 152 ASN A O 1
ATOM 1068 N N . THR A 1 153 ? 6.919 14.942 9.452 1.00 98.31 153 THR A N 1
ATOM 1069 C CA . THR A 1 153 ? 7.922 15.912 9.006 1.00 98.31 153 THR A CA 1
ATOM 1070 C C . THR A 1 153 ? 8.894 16.174 10.145 1.00 98.31 153 THR A C 1
ATOM 1072 O O . THR A 1 153 ? 8.485 16.651 11.202 1.00 98.31 153 THR A O 1
ATOM 1075 N N . VAL A 1 154 ? 10.170 15.866 9.927 1.00 98.50 154 VAL A N 1
ATOM 1076 C CA . VAL A 1 154 ? 11.247 16.025 10.905 1.00 98.50 154 VAL A CA 1
ATOM 1077 C C . VAL A 1 154 ? 12.316 16.944 10.344 1.00 98.50 154 VAL A C 1
ATOM 1079 O O . VAL A 1 154 ? 12.817 16.703 9.244 1.00 98.50 154 VAL A O 1
ATOM 1082 N N . SER A 1 155 ? 12.662 17.986 11.096 1.00 97.19 155 SER A N 1
ATOM 1083 C CA . SER A 1 155 ? 13.626 18.981 10.629 1.00 97.19 155 SER A CA 1
ATOM 1084 C C . SER A 1 155 ? 14.386 19.705 11.726 1.00 97.19 155 SER A C 1
ATOM 1086 O O . SER A 1 155 ? 13.872 19.902 12.828 1.00 97.19 155 SER A O 1
ATOM 1088 N N . GLY A 1 156 ? 15.603 20.153 11.416 1.00 94.44 156 GLY A N 1
ATOM 1089 C CA . GLY A 1 156 ? 16.392 20.986 12.323 1.00 94.44 156 GLY A CA 1
ATOM 1090 C C . GLY A 1 156 ? 16.791 20.292 13.624 1.00 94.44 156 GLY A C 1
ATOM 1091 O O . GLY A 1 156 ? 17.045 20.980 14.609 1.00 94.44 156 GLY A O 1
ATOM 1092 N N . SER A 1 157 ? 16.787 18.958 13.669 1.00 94.12 157 SER A N 1
ATOM 1093 C CA . SER A 1 157 ? 17.236 18.217 14.851 1.00 94.12 157 SER A CA 1
ATOM 1094 C C . SER A 1 157 ? 18.758 18.314 14.981 1.00 94.12 157 SER A C 1
ATOM 1096 O O . SER A 1 157 ? 19.459 18.382 13.970 1.00 94.12 157 SER A O 1
ATOM 1098 N N . GLY A 1 158 ? 19.284 18.361 16.204 1.00 90.12 158 GLY A N 1
ATOM 1099 C CA . GLY A 1 158 ? 20.718 18.561 16.431 1.00 90.12 158 GLY A CA 1
ATOM 1100 C C . GLY A 1 158 ? 21.611 17.383 16.021 1.00 90.12 158 GLY A C 1
ATOM 1101 O O . GLY A 1 158 ? 22.735 17.645 15.598 1.00 90.12 158 GLY A O 1
ATOM 1102 N N . ILE A 1 159 ? 21.106 16.144 16.114 1.00 90.12 159 ILE A N 1
ATOM 1103 C CA . ILE A 1 159 ? 21.722 14.883 15.645 1.00 90.12 159 ILE A CA 1
ATOM 1104 C C . ILE A 1 159 ? 20.829 14.294 14.532 1.00 90.12 159 ILE A C 1
ATOM 1106 O O . ILE A 1 159 ? 20.502 14.997 13.574 1.00 90.12 159 ILE A O 1
ATOM 1110 N N . HIS A 1 160 ? 20.377 13.037 14.657 1.00 93.81 160 HIS A N 1
ATOM 1111 C CA . HIS A 1 160 ? 19.590 12.349 13.645 1.00 93.81 160 HIS A CA 1
ATOM 1112 C C . HIS A 1 160 ? 18.165 12.896 13.535 1.00 93.81 160 HIS A C 1
ATOM 1114 O O . HIS A 1 160 ? 17.545 13.335 14.508 1.00 93.81 160 HIS A O 1
ATOM 1120 N N . GLY A 1 161 ? 17.597 12.803 12.333 1.00 96.94 161 GLY A N 1
ATOM 1121 C CA . GLY A 1 161 ? 16.160 13.000 12.169 1.00 96.94 161 GLY A CA 1
ATOM 1122 C C . GLY A 1 161 ? 15.385 11.909 12.910 1.00 96.94 161 GLY A C 1
ATOM 1123 O O . GLY A 1 161 ? 14.560 12.193 13.781 1.00 96.94 161 GLY A O 1
ATOM 1124 N N . MET A 1 162 ? 15.675 10.654 12.580 1.00 98.19 162 MET A N 1
ATOM 1125 C CA . MET A 1 162 ? 15.074 9.474 13.190 1.00 98.19 162 MET A CA 1
ATOM 1126 C C . MET A 1 162 ? 16.155 8.447 13.512 1.00 98.19 162 MET A C 1
ATOM 1128 O O . MET A 1 162 ? 16.901 8.066 12.615 1.00 98.19 162 MET A O 1
ATOM 1132 N N . GLU A 1 163 ? 16.198 7.977 14.754 1.00 97.25 163 GLU A N 1
ATOM 1133 C CA . GLU A 1 163 ? 17.028 6.852 15.189 1.00 97.25 163 GLU A CA 1
ATOM 1134 C C . GLU A 1 163 ? 16.134 5.674 15.588 1.00 97.25 163 GLU A C 1
ATOM 1136 O O . GLU A 1 163 ? 15.211 5.827 16.393 1.00 97.25 163 GLU A O 1
ATOM 1141 N N . ILE A 1 164 ? 16.385 4.511 14.987 1.00 97.44 164 ILE A N 1
ATOM 1142 C CA . ILE A 1 164 ? 15.616 3.280 15.153 1.00 97.44 164 ILE A CA 1
ATOM 1143 C C . ILE A 1 164 ? 16.548 2.191 15.682 1.00 97.44 164 ILE A C 1
ATOM 1145 O O . ILE A 1 164 ? 17.148 1.452 14.900 1.00 97.44 164 ILE A O 1
ATOM 1149 N N . ASN A 1 165 ? 16.649 2.078 17.006 1.00 95.38 165 ASN A N 1
ATOM 1150 C CA . ASN A 1 165 ? 17.371 0.990 17.664 1.00 95.38 165 ASN A CA 1
ATOM 1151 C C . ASN A 1 165 ? 16.427 -0.171 18.001 1.00 95.38 165 ASN A C 1
ATOM 1153 O O . ASN A 1 165 ? 16.354 -0.629 19.128 1.00 95.38 165 ASN A O 1
ATOM 1157 N N . GLY A 1 166 ? 15.629 -0.627 17.038 1.00 94.25 166 GLY A N 1
ATOM 1158 C CA . GLY A 1 166 ? 14.645 -1.683 17.263 1.00 94.25 166 GLY A CA 1
ATOM 1159 C C . GLY A 1 166 ? 14.340 -2.459 15.992 1.00 94.25 166 GLY A C 1
ATOM 1160 O O . GLY A 1 166 ? 14.626 -1.996 14.888 1.00 94.25 166 GLY A O 1
ATOM 1161 N N . SER A 1 167 ? 13.782 -3.654 16.149 1.00 95.44 167 SER A N 1
ATOM 1162 C CA . SER A 1 167 ? 13.427 -4.553 15.048 1.00 95.44 167 SER A CA 1
ATOM 1163 C C . SER A 1 167 ? 11.930 -4.508 14.727 1.00 95.44 167 SER A C 1
ATOM 1165 O O . SER A 1 167 ? 11.104 -4.276 15.611 1.00 95.44 167 SER A O 1
ATOM 1167 N N . GLY A 1 168 ? 11.556 -4.768 13.472 1.00 93.00 168 GLY A N 1
ATOM 1168 C CA . GLY A 1 168 ? 10.148 -4.877 13.052 1.00 93.00 168 GLY A CA 1
ATOM 1169 C C . GLY A 1 168 ? 9.390 -3.547 12.905 1.00 93.00 168 GLY A C 1
ATOM 1170 O O . GLY A 1 168 ? 8.158 -3.524 12.971 1.00 93.00 168 GLY A O 1
ATOM 1171 N N . TYR A 1 169 ? 10.095 -2.434 12.695 1.00 98.00 169 TYR A N 1
ATOM 1172 C CA . TYR A 1 169 ? 9.497 -1.117 12.463 1.00 98.00 169 TYR A CA 1
ATOM 1173 C C . TYR A 1 169 ? 9.141 -0.903 10.995 1.00 98.00 169 TYR A C 1
ATOM 1175 O O . TYR A 1 169 ? 9.851 -1.324 10.078 1.00 98.00 169 TYR A O 1
ATOM 1183 N N . VAL A 1 170 ? 8.061 -0.156 10.767 1.00 97.75 170 VAL A N 1
ATOM 1184 C CA . VAL A 1 170 ? 7.707 0.379 9.448 1.00 97.75 170 VAL A CA 1
ATOM 1185 C C . VAL A 1 170 ? 7.874 1.895 9.472 1.00 97.75 170 VAL A C 1
ATOM 1187 O O . VAL A 1 170 ? 7.084 2.605 10.093 1.00 97.75 170 VAL A O 1
ATOM 1190 N N . VAL A 1 171 ? 8.893 2.390 8.774 1.00 98.12 171 VAL A N 1
ATOM 1191 C CA . VAL A 1 171 ? 9.221 3.813 8.639 1.00 98.12 171 VAL A CA 1
ATOM 1192 C C . VAL A 1 171 ? 8.874 4.256 7.223 1.00 98.12 171 VAL A C 1
ATOM 1194 O O . VAL A 1 171 ? 9.624 3.982 6.279 1.00 98.12 171 VAL A O 1
ATOM 1197 N N . GLU A 1 172 ? 7.724 4.916 7.048 1.00 93.25 172 GLU A N 1
ATOM 1198 C CA . GLU A 1 172 ? 7.209 5.198 5.706 1.00 93.25 172 GLU A CA 1
ATOM 1199 C C . GLU A 1 172 ? 6.651 6.593 5.422 1.00 93.25 172 GLU A C 1
ATOM 1201 O O . GLU A 1 172 ? 5.935 7.197 6.214 1.00 93.25 172 GLU A O 1
ATOM 1206 N N . GLY A 1 173 ? 6.917 7.107 4.221 1.00 86.81 173 GLY A N 1
ATOM 1207 C CA . GLY A 1 173 ? 6.293 8.351 3.761 1.00 86.81 173 GLY A CA 1
ATOM 1208 C C . GLY A 1 173 ? 6.694 9.595 4.562 1.00 86.81 173 GLY A C 1
ATOM 1209 O O . GLY A 1 173 ? 5.968 10.589 4.530 1.00 86.81 173 GLY A O 1
ATOM 1210 N N . ASN A 1 174 ? 7.801 9.551 5.307 1.00 96.69 174 ASN A N 1
ATOM 1211 C CA . ASN A 1 174 ? 8.262 10.668 6.125 1.00 96.69 174 ASN A CA 1
ATOM 1212 C C . ASN A 1 174 ? 9.076 11.669 5.293 1.00 96.69 174 ASN A C 1
ATOM 1214 O O . ASN A 1 174 ? 9.726 11.310 4.310 1.00 96.69 174 ASN A O 1
ATOM 1218 N N . ARG A 1 175 ? 9.060 12.935 5.714 1.00 96.75 175 ARG A N 1
ATOM 1219 C CA . ARG A 1 175 ? 9.937 13.995 5.205 1.00 96.75 175 ARG A CA 1
ATOM 1220 C C . ARG A 1 175 ? 10.958 14.320 6.277 1.00 96.75 175 ARG A C 1
ATOM 1222 O O . ARG A 1 175 ? 10.586 14.818 7.334 1.00 96.75 175 ARG A O 1
ATOM 1229 N N . VAL A 1 176 ? 12.223 14.034 6.013 1.00 97.88 176 VAL A N 1
ATOM 1230 C CA . VAL A 1 176 ? 13.305 14.215 6.980 1.00 97.88 176 VAL A CA 1
ATOM 1231 C C . VAL A 1 176 ? 14.345 15.122 6.356 1.00 97.88 176 VAL A C 1
ATOM 1233 O O . VAL A 1 176 ? 14.968 14.748 5.366 1.00 97.88 176 VAL A O 1
ATOM 1236 N N . HIS A 1 177 ? 14.505 16.336 6.877 1.00 96.31 177 HIS A N 1
ATOM 1237 C CA . HIS A 1 177 ? 15.355 17.317 6.214 1.00 96.31 177 HIS A CA 1
ATOM 1238 C C . HIS A 1 177 ? 16.092 18.257 7.157 1.00 96.31 177 HIS A C 1
ATOM 1240 O O . HIS A 1 177 ? 15.585 18.586 8.220 1.00 96.31 177 HIS A O 1
ATOM 1246 N N . ASP A 1 178 ? 17.284 18.697 6.758 1.00 93.88 178 ASP A N 1
ATOM 1247 C CA . ASP A 1 178 ? 18.040 19.737 7.465 1.00 93.88 178 ASP A CA 1
ATOM 1248 C C . ASP A 1 178 ? 18.309 19.423 8.953 1.00 93.88 178 ASP A C 1
ATOM 1250 O O . ASP A 1 178 ? 18.230 20.315 9.797 1.00 93.88 178 ASP A O 1
ATOM 1254 N N . ASN A 1 179 ? 18.576 18.158 9.304 1.00 93.94 179 ASN A N 1
ATOM 1255 C CA . ASN A 1 179 ? 19.037 17.786 10.652 1.00 93.94 179 ASN A CA 1
ATOM 1256 C C . ASN A 1 179 ? 20.573 17.760 10.711 1.00 93.94 179 ASN A C 1
ATOM 1258 O O . ASN A 1 179 ? 21.232 17.964 9.692 1.00 93.94 179 ASN A O 1
ATOM 1262 N N . GLY A 1 180 ? 21.137 17.533 11.897 1.00 87.88 180 GLY A N 1
ATOM 1263 C CA . GLY A 1 180 ? 22.582 17.576 12.147 1.00 87.88 180 GLY A CA 1
ATOM 1264 C C . GLY A 1 180 ? 23.117 18.977 12.383 1.00 87.88 180 GLY A C 1
ATOM 1265 O O . GLY A 1 180 ? 24.255 19.289 12.046 1.00 87.88 180 GLY A O 1
ATOM 1266 N N . VAL A 1 181 ? 22.281 19.870 12.918 1.00 79.19 181 VAL A N 1
ATOM 1267 C CA . VAL A 1 181 ? 22.643 21.285 13.106 1.00 79.19 181 VAL A CA 1
ATOM 1268 C C . VAL A 1 181 ? 23.468 21.552 14.369 1.00 79.19 181 VAL A C 1
ATOM 1270 O O . VAL A 1 181 ? 23.933 22.676 14.548 1.00 79.19 181 VAL A O 1
ATOM 1273 N N . GLY A 1 182 ? 23.614 20.570 15.267 1.00 73.69 182 GLY A N 1
ATOM 1274 C CA . GLY A 1 182 ? 24.150 20.791 16.616 1.00 73.69 182 GLY A CA 1
ATOM 1275 C C . GLY A 1 182 ? 25.312 19.889 17.032 1.00 73.69 182 GLY A C 1
ATOM 1276 O O . GLY A 1 182 ? 26.125 20.315 17.850 1.00 73.69 182 GLY A O 1
ATOM 1277 N N . MET A 1 183 ? 25.400 18.667 16.506 1.00 73.62 183 MET A N 1
ATOM 1278 C CA . MET A 1 183 ? 26.430 17.680 16.855 1.00 73.62 183 MET A CA 1
ATOM 1279 C C . MET A 1 183 ? 26.819 16.838 15.632 1.00 73.62 183 MET A C 1
ATOM 1281 O O . MET A 1 183 ? 26.121 16.843 14.619 1.00 73.62 183 MET A O 1
ATOM 1285 N N . SER A 1 184 ? 27.957 16.145 15.711 1.00 73.69 184 SER A N 1
ATOM 1286 C CA . SER A 1 184 ? 28.432 15.258 14.648 1.00 73.69 184 SER A CA 1
ATOM 1287 C C . SER A 1 184 ? 27.836 13.862 14.700 1.00 73.69 184 SER A C 1
ATOM 1289 O O . SER A 1 184 ? 27.276 13.453 15.715 1.00 73.69 184 SER A O 1
ATOM 1291 N N . GLY A 1 185 ? 27.997 13.134 13.595 1.00 70.25 185 GLY A N 1
ATOM 1292 C CA . GLY A 1 185 ? 27.576 11.748 13.452 1.00 70.25 185 GLY A CA 1
ATOM 1293 C C . GLY A 1 185 ? 26.122 11.632 13.023 1.00 70.25 185 GLY A C 1
ATOM 1294 O O . GLY A 1 185 ? 25.391 10.816 13.560 1.00 70.25 185 GLY A O 1
ATOM 1295 N N . THR A 1 186 ? 25.652 12.508 12.130 1.00 81.81 186 THR A N 1
ATOM 1296 C CA . THR A 1 186 ? 24.215 12.632 11.834 1.00 81.81 186 THR A CA 1
ATOM 1297 C C . THR A 1 186 ? 23.759 11.732 10.689 1.00 81.81 186 THR A C 1
ATOM 1299 O O . THR A 1 186 ? 24.475 11.491 9.733 1.00 81.81 186 THR A O 1
ATOM 1302 N N . SER A 1 187 ? 22.499 11.309 10.733 1.00 91.38 187 SER A N 1
ATOM 1303 C CA . SER A 1 187 ? 21.804 10.657 9.626 1.00 91.38 187 SER A CA 1
ATOM 1304 C C . SER A 1 187 ? 20.349 11.095 9.619 1.00 91.38 187 SER A C 1
ATOM 1306 O O . SER A 1 187 ? 19.777 11.410 10.663 1.00 91.38 187 SER A O 1
ATOM 1308 N N . GLY A 1 188 ? 19.724 11.124 8.448 1.00 96.12 188 GLY A N 1
ATOM 1309 C CA . GLY A 1 188 ? 18.302 11.438 8.359 1.00 96.12 188 GLY A CA 1
ATOM 1310 C C . GLY A 1 188 ? 17.484 10.340 9.017 1.00 96.12 188 GLY A C 1
ATOM 1311 O O . GLY A 1 188 ? 16.754 10.594 9.972 1.00 96.12 188 GLY A O 1
ATOM 1312 N N . ILE A 1 189 ? 17.659 9.114 8.534 1.00 98.25 189 ILE A N 1
ATOM 1313 C CA . ILE A 1 189 ? 17.110 7.906 9.148 1.00 98.25 189 ILE A CA 1
ATOM 1314 C C . ILE A 1 189 ? 18.280 6.983 9.472 1.00 98.25 189 ILE A C 1
ATOM 1316 O O . ILE A 1 189 ? 18.996 6.565 8.564 1.00 98.25 189 ILE A O 1
ATOM 1320 N N . HIS A 1 190 ? 18.455 6.677 10.750 1.00 97.06 190 HIS A N 1
ATOM 1321 C CA . HIS A 1 190 ? 19.505 5.816 11.266 1.00 97.06 190 HIS A CA 1
ATOM 1322 C C . HIS A 1 190 ? 18.879 4.558 11.870 1.00 97.06 190 HIS A C 1
ATOM 1324 O O . HIS A 1 190 ? 18.149 4.647 12.853 1.00 97.06 190 HIS A O 1
ATOM 1330 N N . VAL A 1 191 ? 19.118 3.402 11.260 1.00 97.12 191 VAL A N 1
ATOM 1331 C CA . VAL A 1 191 ? 18.801 2.089 11.836 1.00 97.12 191 VAL A CA 1
ATOM 1332 C C . VAL A 1 191 ? 20.097 1.547 12.403 1.00 97.12 191 VAL A C 1
ATOM 1334 O O . VAL A 1 191 ? 21.078 1.480 11.665 1.00 97.12 191 VAL A O 1
ATOM 1337 N N . TYR A 1 192 ? 20.112 1.238 13.693 1.00 92.19 192 TYR A N 1
ATOM 1338 C CA . TYR A 1 192 ? 21.356 1.013 14.419 1.00 92.19 192 TYR A CA 1
ATOM 1339 C C . TYR A 1 192 ? 21.199 -0.057 15.493 1.00 92.19 192 TYR A C 1
ATOM 1341 O O . TYR A 1 192 ? 20.212 -0.045 16.224 1.00 92.19 192 TYR A O 1
ATOM 1349 N N . ALA A 1 193 ? 22.216 -0.904 15.640 1.00 90.75 193 ALA A N 1
ATOM 1350 C CA . ALA A 1 193 ? 22.448 -1.700 16.834 1.00 90.75 193 ALA A CA 1
ATOM 1351 C C . ALA A 1 193 ? 23.934 -1.629 17.219 1.00 90.75 193 ALA A C 1
ATOM 1353 O O . ALA A 1 193 ? 24.841 -1.761 16.402 1.00 90.75 193 ALA A O 1
ATOM 1354 N N . LYS A 1 194 ? 24.208 -1.413 18.504 1.00 85.44 194 LYS A N 1
ATOM 1355 C CA . LYS A 1 194 ? 25.564 -1.200 19.027 1.00 85.44 194 LYS A CA 1
ATOM 1356 C C . LYS A 1 194 ? 26.445 -2.436 18.907 1.00 85.44 194 LYS A C 1
ATOM 1358 O O . LYS A 1 194 ? 27.647 -2.334 18.658 1.00 85.44 194 LYS A O 1
ATOM 1363 N N . ASP A 1 195 ? 25.864 -3.597 19.169 1.00 83.94 195 ASP A N 1
ATOM 1364 C CA . ASP A 1 195 ? 26.549 -4.878 19.163 1.00 83.94 195 ASP A CA 1
ATOM 1365 C C . ASP A 1 195 ? 25.552 -6.030 18.979 1.00 83.94 195 ASP A C 1
ATOM 1367 O O . ASP A 1 195 ? 24.335 -5.856 19.065 1.00 83.94 195 ASP A O 1
ATOM 1371 N N . ALA A 1 196 ? 26.093 -7.227 18.748 1.00 82.19 196 ALA A N 1
ATOM 1372 C CA . ALA A 1 196 ? 25.330 -8.452 18.525 1.00 82.19 196 ALA A CA 1
ATOM 1373 C C . ALA A 1 196 ? 24.348 -8.801 19.654 1.00 82.19 196 ALA A C 1
ATOM 1375 O O . ALA A 1 196 ? 23.421 -9.574 19.429 1.00 82.19 196 ALA A O 1
ATOM 1376 N N . ALA A 1 197 ? 24.581 -8.312 20.878 1.00 85.00 197 ALA A N 1
ATOM 1377 C CA . ALA A 1 197 ? 23.781 -8.687 22.036 1.00 85.00 197 ALA A CA 1
ATOM 1378 C C . ALA A 1 197 ? 22.469 -7.896 22.130 1.00 85.00 197 ALA A C 1
ATOM 1380 O O . ALA A 1 197 ? 21.590 -8.296 22.891 1.00 85.00 197 ALA A O 1
ATOM 1381 N N . GLN A 1 198 ? 22.322 -6.794 21.382 1.00 83.38 198 GLN A N 1
ATOM 1382 C CA . GLN A 1 198 ? 21.109 -5.973 21.422 1.00 83.38 198 GLN A CA 1
ATOM 1383 C C . GLN A 1 198 ? 19.915 -6.596 20.678 1.00 83.38 198 GLN A C 1
ATOM 1385 O O . GLN A 1 198 ? 18.791 -6.193 20.964 1.00 83.38 198 GLN A O 1
ATOM 1390 N N . ASP A 1 199 ? 20.133 -7.573 19.782 1.00 85.25 199 ASP A N 1
ATOM 1391 C CA . ASP A 1 199 ? 19.078 -8.229 18.974 1.00 85.25 199 ASP A CA 1
ATOM 1392 C C . ASP A 1 199 ? 18.085 -7.210 18.371 1.00 85.25 199 ASP A C 1
ATOM 1394 O O . ASP A 1 199 ? 16.865 -7.345 18.464 1.00 85.25 199 ASP A O 1
ATOM 1398 N N . ALA A 1 200 ? 18.612 -6.113 17.830 1.00 92.00 200 ALA A N 1
ATOM 1399 C CA . ALA A 1 200 ? 17.859 -4.942 17.394 1.00 92.00 200 ALA A CA 1
ATOM 1400 C C . ALA A 1 200 ? 18.282 -4.516 15.988 1.00 92.00 200 ALA A C 1
ATOM 1402 O O . ALA A 1 200 ? 19.313 -4.944 15.482 1.00 92.00 200 ALA A O 1
ATOM 1403 N N . GLY A 1 201 ? 17.482 -3.648 15.365 1.00 93.06 201 GLY A N 1
ATOM 1404 C CA . GLY A 1 201 ? 17.799 -3.098 14.050 1.00 93.06 201 GLY A CA 1
ATOM 1405 C C . GLY A 1 201 ? 17.505 -4.038 12.878 1.00 93.06 201 GLY A C 1
ATOM 1406 O O . GLY A 1 201 ? 17.802 -3.693 11.735 1.00 93.06 201 GLY A O 1
ATOM 1407 N N . ASP A 1 202 ? 16.843 -5.169 13.129 1.00 94.69 202 ASP A N 1
ATOM 1408 C CA . ASP A 1 202 ? 16.553 -6.180 12.118 1.00 94.69 202 ASP A CA 1
ATOM 1409 C C . ASP A 1 202 ? 15.138 -6.076 11.548 1.00 94.69 202 ASP A C 1
ATOM 1411 O O . ASP A 1 202 ? 14.173 -5.692 12.222 1.00 94.69 202 ASP A O 1
ATOM 1415 N N . ARG A 1 203 ? 14.972 -6.547 10.306 1.00 95.25 203 ARG A N 1
ATOM 1416 C CA . ARG A 1 203 ? 13.648 -6.734 9.674 1.00 95.25 203 ARG A CA 1
ATOM 1417 C C . ARG A 1 203 ? 12.803 -5.453 9.643 1.00 95.25 203 ARG A C 1
ATOM 1419 O O . ARG A 1 203 ? 11.570 -5.509 9.635 1.00 95.25 203 ARG A O 1
ATOM 1426 N N . ASN A 1 204 ? 13.449 -4.292 9.611 1.00 97.50 204 ASN A N 1
ATOM 1427 C CA . ASN A 1 204 ? 12.780 -3.009 9.467 1.00 97.50 204 ASN A CA 1
ATOM 1428 C C . ASN A 1 204 ? 12.449 -2.730 8.000 1.00 97.50 204 ASN A C 1
ATOM 1430 O O . ASN A 1 204 ? 13.157 -3.125 7.074 1.00 97.50 204 ASN A O 1
ATOM 1434 N N . THR A 1 205 ? 11.353 -2.009 7.779 1.00 97.31 205 THR A N 1
ATOM 1435 C CA . THR A 1 205 ? 10.931 -1.537 6.458 1.00 97.31 205 THR A CA 1
ATOM 1436 C C . THR A 1 205 ? 11.029 -0.019 6.398 1.00 97.31 205 THR A C 1
ATOM 1438 O O . THR A 1 205 ? 10.206 0.681 6.983 1.00 97.31 205 THR A O 1
ATOM 1441 N N . ILE A 1 206 ? 11.996 0.495 5.641 1.00 97.75 206 ILE A N 1
ATOM 1442 C CA . ILE A 1 206 ? 12.225 1.922 5.401 1.00 97.75 206 ILE A CA 1
ATOM 1443 C C . ILE A 1 206 ? 11.826 2.245 3.960 1.00 97.75 206 ILE A C 1
ATOM 1445 O O . ILE A 1 206 ? 12.557 1.919 3.018 1.00 97.75 206 ILE A O 1
ATOM 1449 N N . ARG A 1 207 ? 10.657 2.870 3.757 1.00 93.44 207 ARG A N 1
ATOM 1450 C CA . ARG A 1 207 ? 10.136 3.098 2.399 1.00 93.44 207 ARG A CA 1
ATOM 1451 C C . ARG A 1 207 ? 9.411 4.409 2.142 1.00 93.44 207 ARG A C 1
ATOM 1453 O O . ARG A 1 207 ? 8.768 4.963 3.017 1.00 93.44 207 ARG A O 1
ATOM 1460 N N . TYR A 1 208 ? 9.431 4.879 0.897 1.00 84.44 208 TYR A N 1
ATOM 1461 C CA . TYR A 1 208 ? 8.718 6.098 0.475 1.00 84.44 208 TYR A CA 1
ATOM 1462 C C . TYR A 1 208 ? 9.109 7.374 1.239 1.00 84.44 208 TYR A C 1
ATOM 1464 O O . TYR A 1 208 ? 8.368 8.357 1.205 1.00 84.44 208 TYR A O 1
ATOM 1472 N N . ASN A 1 209 ? 10.245 7.382 1.938 1.00 92.94 209 ASN A N 1
ATOM 1473 C CA . ASN A 1 209 ? 10.712 8.558 2.660 1.00 92.94 209 ASN A CA 1
ATOM 1474 C C . ASN A 1 209 ? 11.424 9.519 1.705 1.00 92.94 209 ASN A C 1
ATOM 1476 O O . ASN A 1 209 ? 12.046 9.100 0.728 1.00 92.94 209 ASN A O 1
ATOM 1480 N N . VAL A 1 210 ? 11.349 10.810 2.009 1.00 89.06 210 VAL A N 1
ATOM 1481 C CA . VAL A 1 210 ? 12.121 11.860 1.341 1.00 89.06 210 VAL A CA 1
ATOM 1482 C C . VAL A 1 210 ? 13.110 12.410 2.357 1.00 89.06 210 VAL A C 1
ATOM 1484 O O . VAL A 1 210 ? 12.697 13.025 3.341 1.00 89.06 210 VAL A O 1
ATOM 1487 N N . VAL A 1 211 ? 14.398 12.160 2.125 1.00 93.69 211 VAL A N 1
ATOM 1488 C CA . VAL A 1 211 ? 15.480 12.496 3.049 1.00 93.69 211 VAL A CA 1
ATOM 1489 C C . VAL A 1 211 ? 16.485 13.425 2.380 1.00 93.69 211 VAL A C 1
ATOM 1491 O O . VAL A 1 211 ? 17.142 13.046 1.407 1.00 93.69 211 VAL A O 1
ATOM 1494 N N . THR A 1 212 ? 16.583 14.661 2.867 1.00 93.31 212 THR A N 1
ATOM 1495 C CA . THR A 1 212 ? 17.330 15.711 2.159 1.00 93.31 212 THR A CA 1
ATOM 1496 C C . THR A 1 212 ? 18.136 16.610 3.074 1.00 93.31 212 THR A C 1
ATOM 1498 O O . THR A 1 212 ? 17.688 16.908 4.174 1.00 93.31 212 THR A O 1
ATOM 1501 N N . GLY A 1 213 ? 19.273 17.125 2.611 1.00 90.69 213 GLY A N 1
ATOM 1502 C CA . GLY A 1 213 ? 19.988 18.187 3.325 1.00 90.69 213 GLY A CA 1
ATOM 1503 C C . GLY A 1 213 ? 20.445 17.810 4.734 1.00 90.69 213 GLY A C 1
ATOM 1504 O O . GLY A 1 213 ? 20.536 18.693 5.582 1.00 90.69 213 GLY A O 1
ATOM 1505 N N . GLN A 1 214 ? 20.661 16.522 5.028 1.00 92.62 214 GLN A N 1
ATOM 1506 C CA . GLN A 1 214 ? 21.258 16.141 6.309 1.00 92.62 214 GLN A CA 1
ATOM 1507 C C . GLN A 1 214 ? 22.664 16.723 6.387 1.00 92.62 214 GLN A C 1
ATOM 1509 O O . GLN A 1 214 ? 23.435 16.579 5.436 1.00 92.62 214 GLN A O 1
ATOM 1514 N N . ARG A 1 215 ? 22.954 17.404 7.495 1.00 88.56 215 ARG A N 1
ATOM 1515 C CA . ARG A 1 215 ? 24.209 18.112 7.699 1.00 88.56 215 ARG A CA 1
ATOM 1516 C C . ARG A 1 215 ? 25.169 17.301 8.543 1.00 88.56 215 ARG A C 1
ATOM 1518 O O . ARG A 1 215 ? 24.751 16.563 9.432 1.00 88.56 215 ARG A O 1
ATOM 1525 N N . GLU A 1 216 ? 26.450 17.507 8.301 1.00 80.88 216 GLU A N 1
ATOM 1526 C CA . GLU A 1 216 ? 27.524 17.048 9.166 1.00 80.88 216 GLU A CA 1
ATOM 1527 C C . GLU A 1 216 ? 28.393 18.245 9.572 1.00 80.88 216 GLU A C 1
ATOM 1529 O O . GLU A 1 216 ? 28.687 19.135 8.779 1.00 80.88 216 GLU A O 1
ATOM 1534 N N . THR A 1 217 ? 28.777 18.307 10.847 1.00 68.62 217 THR A N 1
ATOM 1535 C CA . THR A 1 217 ? 29.547 19.430 11.401 1.00 68.62 217 THR A CA 1
ATOM 1536 C C . THR A 1 217 ? 31.019 19.071 11.579 1.00 68.62 217 THR A C 1
ATOM 1538 O O . THR A 1 217 ? 31.907 19.843 11.202 1.00 68.62 217 THR A O 1
ATOM 1541 N N . THR A 1 218 ? 31.311 17.902 12.158 1.00 61.88 218 THR A N 1
ATOM 1542 C CA . THR A 1 218 ? 32.685 17.505 12.524 1.00 61.88 218 THR A CA 1
ATOM 1543 C C . THR A 1 218 ? 33.008 16.023 12.305 1.00 61.88 218 THR A C 1
ATOM 1545 O O . THR A 1 218 ? 34.183 15.664 12.375 1.00 61.88 218 THR A O 1
ATOM 1548 N N . GLY A 1 219 ? 32.010 15.182 12.017 1.00 63.75 219 GLY A N 1
ATOM 1549 C CA . GLY A 1 219 ? 32.109 13.727 11.870 1.00 63.75 219 GLY A CA 1
ATOM 1550 C C . GLY A 1 219 ? 32.312 13.228 10.435 1.00 63.75 219 GLY A C 1
ATOM 1551 O O . GLY A 1 219 ? 32.713 13.980 9.548 1.00 63.75 219 GLY A O 1
ATOM 1552 N N . GLN A 1 220 ? 32.073 11.926 10.237 1.00 65.25 220 GLN A N 1
ATOM 1553 C CA . GLN A 1 220 ? 32.211 11.220 8.950 1.00 65.25 220 GLN A CA 1
ATOM 1554 C C . GLN A 1 220 ? 30.857 10.800 8.349 1.00 65.25 220 GLN A C 1
ATOM 1556 O O . GLN A 1 220 ? 30.850 10.107 7.329 1.00 65.25 220 GLN A O 1
ATOM 1561 N N . ASP A 1 221 ? 29.740 11.212 8.960 1.00 74.12 221 ASP A N 1
ATOM 1562 C CA . ASP A 1 221 ? 28.392 10.762 8.605 1.00 74.12 221 ASP A CA 1
ATOM 1563 C C . ASP A 1 221 ? 27.647 11.815 7.764 1.00 74.12 221 ASP A C 1
ATOM 1565 O O . ASP A 1 221 ? 28.104 12.183 6.692 1.00 74.12 221 ASP A O 1
ATOM 1569 N N . GLY A 1 222 ? 26.469 12.281 8.154 1.00 86.50 222 GLY A N 1
ATOM 1570 C CA . GLY A 1 222 ? 25.604 13.120 7.316 1.00 86.50 222 GLY A CA 1
ATOM 1571 C C . GLY A 1 222 ? 24.832 12.328 6.257 1.00 86.50 222 GLY A C 1
ATOM 1572 O O . GLY A 1 222 ? 24.460 12.885 5.222 1.00 86.50 222 GLY A O 1
ATOM 1573 N N . ASN A 1 223 ? 24.607 11.028 6.472 1.00 93.31 223 ASN A N 1
ATOM 1574 C CA . ASN A 1 223 ? 23.940 10.181 5.488 1.00 93.31 223 ASN A CA 1
ATOM 1575 C C . ASN A 1 223 ? 22.434 10.484 5.408 1.00 93.31 223 ASN A C 1
ATOM 1577 O O . ASN A 1 223 ? 21.792 10.894 6.377 1.00 93.31 223 ASN A O 1
ATOM 1581 N N . GLY A 1 224 ? 21.829 10.235 4.248 1.00 96.44 224 GLY A N 1
ATOM 1582 C CA . GLY A 1 224 ? 20.376 10.243 4.115 1.00 96.44 224 GLY A CA 1
ATOM 1583 C C . GLY A 1 224 ? 19.764 9.114 4.946 1.00 96.44 224 GLY A C 1
ATOM 1584 O O . GLY A 1 224 ? 19.133 9.348 5.977 1.00 96.44 224 GLY A O 1
ATOM 1585 N N . ILE A 1 225 ? 19.973 7.878 4.499 1.00 98.19 225 ILE A N 1
ATOM 1586 C CA . ILE A 1 225 ? 19.551 6.667 5.208 1.00 98.19 225 ILE A CA 1
ATOM 1587 C C . ILE A 1 225 ? 20.786 5.838 5.532 1.00 98.19 225 ILE A C 1
ATOM 1589 O O . ILE A 1 225 ? 21.568 5.521 4.638 1.00 98.19 225 ILE A O 1
ATOM 1593 N N . GLN A 1 226 ? 20.934 5.453 6.790 1.00 96.62 226 GLN A N 1
ATOM 1594 C CA . GLN A 1 226 ? 22.022 4.610 7.255 1.00 96.62 226 GLN A CA 1
ATOM 1595 C C . GLN A 1 226 ? 21.460 3.375 7.952 1.00 96.62 226 GLN A C 1
ATOM 1597 O O . GLN A 1 226 ? 20.629 3.494 8.851 1.00 96.62 226 GLN A O 1
ATOM 1602 N N . VAL A 1 227 ? 21.905 2.205 7.501 1.00 96.56 227 VAL A N 1
ATOM 1603 C CA . VAL A 1 227 ? 21.708 0.922 8.181 1.00 96.56 227 VAL A CA 1
ATOM 1604 C C . VAL A 1 227 ? 23.070 0.531 8.727 1.00 96.56 227 VAL A C 1
ATOM 1606 O O . VAL A 1 227 ? 23.981 0.244 7.948 1.00 96.56 227 VAL A O 1
ATOM 1609 N N . ASP A 1 228 ? 23.216 0.620 10.040 1.00 91.69 228 ASP A N 1
ATOM 1610 C CA . ASP A 1 228 ? 24.493 0.570 10.737 1.00 91.69 228 ASP A CA 1
ATOM 1611 C C . ASP A 1 228 ? 24.538 -0.592 11.717 1.00 91.69 228 ASP A C 1
ATOM 1613 O O . ASP A 1 228 ? 23.590 -0.788 12.463 1.00 91.69 228 ASP A O 1
ATOM 1617 N N . GLN A 1 229 ? 25.659 -1.306 11.722 1.00 88.69 229 GLN A N 1
ATOM 1618 C CA . GLN A 1 229 ? 26.111 -2.289 12.702 1.00 88.69 229 GLN A CA 1
ATOM 1619 C C . GLN A 1 229 ? 25.050 -3.288 13.168 1.00 88.69 229 GLN A C 1
ATOM 1621 O O . GLN A 1 229 ? 24.107 -2.965 13.877 1.00 88.69 229 GLN A O 1
ATOM 1626 N N . TRP A 1 230 ? 25.255 -4.562 12.832 1.00 89.62 230 TRP A N 1
ATOM 1627 C CA . TRP A 1 230 ? 24.411 -5.672 13.307 1.00 89.62 230 TRP A CA 1
ATOM 1628 C C . TRP A 1 230 ? 22.945 -5.617 12.864 1.00 89.62 230 TRP A C 1
ATOM 1630 O O . TRP A 1 230 ? 22.201 -6.520 13.212 1.00 89.62 230 TRP A O 1
ATOM 1640 N N . CYS A 1 231 ? 22.570 -4.634 12.044 1.00 94.50 231 CYS A N 1
ATOM 1641 C CA . CYS A 1 231 ? 21.250 -4.512 11.447 1.00 94.50 231 CYS A CA 1
ATOM 1642 C C . CYS A 1 231 ? 21.154 -5.349 10.167 1.00 94.50 231 CYS A C 1
ATOM 1644 O O . CYS A 1 231 ? 21.730 -5.004 9.126 1.00 94.50 231 CYS A O 1
ATOM 1646 N N . ASP A 1 232 ? 20.378 -6.420 10.219 1.00 93.06 232 ASP A N 1
ATOM 1647 C CA . ASP A 1 232 ? 20.224 -7.376 9.141 1.00 93.06 232 ASP A CA 1
ATOM 1648 C C . ASP A 1 232 ? 18.777 -7.483 8.619 1.00 93.06 232 ASP A C 1
ATOM 1650 O O . ASP A 1 232 ? 17.787 -7.129 9.266 1.00 93.06 232 ASP A O 1
ATOM 1654 N N . ASP A 1 233 ? 18.641 -8.020 7.404 1.00 94.00 233 ASP A N 1
ATOM 1655 C CA . ASP A 1 233 ? 17.345 -8.376 6.808 1.00 94.00 233 ASP A CA 1
ATOM 1656 C C . ASP A 1 233 ? 16.369 -7.179 6.676 1.00 94.00 233 ASP A C 1
ATOM 1658 O O . ASP A 1 233 ? 15.145 -7.343 6.633 1.00 94.00 233 ASP A O 1
ATOM 1662 N N . ASN A 1 234 ? 16.900 -5.954 6.582 1.00 97.12 234 ASN A N 1
ATOM 1663 C CA . ASN A 1 234 ? 16.114 -4.736 6.408 1.00 97.12 234 ASN A CA 1
ATOM 1664 C C . ASN A 1 234 ? 15.760 -4.481 4.938 1.00 97.12 234 ASN A C 1
ATOM 1666 O O . ASN A 1 234 ? 16.528 -4.762 4.014 1.00 97.12 234 ASN A O 1
ATOM 1670 N N . LEU A 1 235 ? 14.602 -3.857 4.720 1.00 95.00 235 LEU A N 1
ATOM 1671 C CA . LEU A 1 235 ? 14.153 -3.368 3.420 1.00 95.00 235 LEU A CA 1
ATOM 1672 C C . LEU A 1 235 ? 14.285 -1.845 3.356 1.00 95.00 235 LEU A C 1
ATOM 1674 O O . LEU A 1 235 ? 13.526 -1.133 4.007 1.00 95.00 235 LEU A O 1
ATOM 1678 N N . VAL A 1 236 ? 15.169 -1.341 2.498 1.00 96.88 236 VAL A N 1
ATOM 1679 C CA . VAL A 1 236 ? 15.305 0.088 2.180 1.00 96.88 236 VAL A CA 1
ATOM 1680 C C . VAL A 1 236 ? 14.834 0.306 0.748 1.00 96.88 236 VAL A C 1
ATOM 1682 O O . VAL A 1 236 ? 15.582 0.058 -0.202 1.00 96.88 236 VAL A O 1
ATOM 1685 N N . ALA A 1 237 ? 13.586 0.740 0.557 1.00 79.31 237 ALA A N 1
ATOM 1686 C CA . ALA A 1 237 ? 13.012 0.794 -0.785 1.00 79.31 237 ALA A CA 1
ATOM 1687 C C . ALA A 1 237 ? 12.143 2.004 -1.112 1.00 79.31 237 ALA A C 1
ATOM 1689 O O . ALA A 1 237 ? 11.388 2.496 -0.284 1.00 79.31 237 ALA A O 1
ATOM 1690 N N . PHE A 1 238 ? 12.169 2.443 -2.371 1.00 80.56 238 PHE A N 1
ATOM 1691 C CA . PHE A 1 238 ? 11.342 3.556 -2.862 1.00 80.56 238 PHE A CA 1
ATOM 1692 C C . PHE A 1 238 ? 11.562 4.896 -2.145 1.00 80.56 238 PHE A C 1
ATOM 1694 O O . PHE A 1 238 ? 10.679 5.754 -2.159 1.00 80.56 238 PHE A O 1
ATOM 1701 N N . ASN A 1 239 ? 12.712 5.089 -1.503 1.00 90.88 239 ASN A N 1
ATOM 1702 C CA . ASN A 1 239 ? 13.061 6.353 -0.866 1.00 90.88 239 ASN A CA 1
ATOM 1703 C C . ASN A 1 239 ? 13.676 7.325 -1.879 1.00 90.88 239 ASN A C 1
ATOM 1705 O O . ASN A 1 239 ? 14.202 6.920 -2.918 1.00 90.88 239 ASN A O 1
ATOM 1709 N N . VAL A 1 240 ? 13.635 8.613 -1.549 1.00 85.31 240 VAL A N 1
ATOM 1710 C CA . VAL A 1 240 ? 14.365 9.672 -2.245 1.00 85.31 240 VAL A CA 1
ATOM 1711 C C . VAL A 1 240 ? 15.404 10.238 -1.287 1.00 85.31 240 VAL A C 1
ATOM 1713 O O . VAL A 1 240 ? 15.032 10.772 -0.246 1.00 85.31 240 VAL A O 1
ATOM 1716 N N . ALA A 1 241 ? 16.683 10.144 -1.645 1.00 92.94 241 ALA A N 1
ATOM 1717 C CA . ALA A 1 241 ? 17.786 10.716 -0.876 1.00 92.94 241 ALA A CA 1
ATOM 1718 C C . ALA A 1 241 ? 18.579 11.699 -1.746 1.00 92.94 241 ALA A C 1
ATOM 1720 O O . ALA A 1 241 ? 19.122 11.309 -2.784 1.00 92.94 241 ALA A O 1
ATOM 1721 N N . THR A 1 242 ? 18.628 12.976 -1.358 1.00 93.19 242 THR A N 1
ATOM 1722 C CA . THR A 1 242 ? 19.318 14.002 -2.157 1.00 93.19 242 THR A CA 1
ATOM 1723 C C . THR A 1 242 ? 19.933 15.115 -1.325 1.00 93.19 242 THR A C 1
ATOM 1725 O O . THR A 1 242 ? 19.338 15.594 -0.363 1.00 93.19 242 THR A O 1
ATOM 1728 N N . GLY A 1 243 ? 21.093 15.602 -1.770 1.00 90.31 243 GLY A N 1
ATOM 1729 C CA . GLY A 1 243 ? 21.738 16.784 -1.199 1.00 90.31 243 GLY A CA 1
ATOM 1730 C C . GLY A 1 243 ? 22.158 16.628 0.261 1.00 90.31 243 GLY A C 1
ATOM 1731 O O . GLY A 1 243 ? 22.212 17.627 0.963 1.00 90.31 243 GLY A O 1
ATOM 1732 N N . ASN A 1 244 ? 22.389 15.400 0.723 1.00 92.94 244 ASN A N 1
ATOM 1733 C CA . ASN A 1 244 ? 22.929 15.131 2.055 1.00 92.94 244 ASN A CA 1
ATOM 1734 C C . ASN A 1 244 ? 24.456 15.309 2.057 1.00 92.94 244 ASN A C 1
ATOM 1736 O O . ASN A 1 244 ? 25.086 15.098 1.014 1.00 92.94 244 ASN A O 1
ATOM 1740 N N . ASP A 1 245 ? 25.039 15.695 3.194 1.00 90.94 245 ASP A N 1
ATOM 1741 C CA . ASP A 1 245 ? 26.486 15.914 3.330 1.00 90.94 245 ASP A CA 1
ATOM 1742 C C . ASP A 1 245 ? 27.290 14.619 3.150 1.00 90.94 245 ASP A C 1
ATOM 1744 O O . ASP A 1 245 ? 28.336 14.666 2.504 1.00 90.94 245 ASP A O 1
ATOM 1748 N N . GLY A 1 246 ? 26.752 13.479 3.602 1.00 90.69 246 GLY A N 1
ATOM 1749 C CA . GLY A 1 246 ? 27.273 12.123 3.392 1.00 90.69 246 GLY A CA 1
ATOM 1750 C C . GLY A 1 246 ? 26.564 11.361 2.263 1.00 90.69 246 GLY A C 1
ATOM 1751 O O . GLY A 1 246 ? 25.977 11.956 1.356 1.00 90.69 246 GLY A O 1
ATOM 1752 N N . ALA A 1 247 ? 26.596 10.025 2.296 1.00 93.56 247 ALA A N 1
ATOM 1753 C CA . ALA A 1 247 ? 25.947 9.186 1.286 1.00 93.56 247 ALA A CA 1
ATOM 1754 C C . ALA A 1 247 ? 24.426 9.374 1.298 1.00 93.56 247 ALA A C 1
ATOM 1756 O O . ALA A 1 247 ? 23.814 9.660 2.326 1.00 93.56 247 ALA A O 1
ATOM 1757 N N . GLY A 1 248 ? 23.771 9.146 0.162 1.00 96.00 248 GLY A N 1
ATOM 1758 C CA . GLY A 1 248 ? 22.314 9.080 0.161 1.00 96.00 248 GLY A CA 1
ATOM 1759 C C . GLY A 1 248 ? 21.816 7.845 0.910 1.00 96.00 248 GLY A C 1
ATOM 1760 O O . GLY A 1 248 ? 20.886 7.948 1.711 1.00 96.00 248 GLY A O 1
ATOM 1761 N N . ILE A 1 249 ? 22.461 6.697 0.678 1.00 97.75 249 ILE A N 1
ATOM 1762 C CA . ILE A 1 249 ? 22.224 5.451 1.416 1.00 97.75 249 ILE A CA 1
ATOM 1763 C C . ILE A 1 249 ? 23.567 4.827 1.810 1.00 97.75 249 ILE A C 1
ATOM 1765 O O . ILE A 1 249 ? 24.426 4.630 0.951 1.00 97.75 249 ILE A O 1
ATOM 1769 N N . ASN A 1 250 ? 23.725 4.477 3.083 1.00 95.38 250 ASN A N 1
ATOM 1770 C CA . ASN A 1 250 ? 24.909 3.810 3.615 1.00 95.38 250 ASN A CA 1
ATOM 1771 C C . ASN A 1 250 ? 24.524 2.483 4.289 1.00 95.38 250 ASN A C 1
ATOM 1773 O O . ASN A 1 250 ? 23.657 2.466 5.163 1.00 95.38 250 ASN A O 1
ATOM 1777 N N . LEU A 1 251 ? 25.163 1.387 3.878 1.00 94.56 251 LEU A N 1
ATOM 1778 C CA . LEU A 1 251 ? 25.129 0.098 4.568 1.00 94.56 251 LEU A CA 1
ATOM 1779 C C . LEU A 1 251 ? 26.482 -0.107 5.246 1.00 94.56 251 LEU A C 1
ATOM 1781 O O . LEU A 1 251 ? 27.498 -0.246 4.557 1.00 94.56 251 LEU A O 1
ATOM 1785 N N . PHE A 1 252 ? 26.486 -0.115 6.575 1.00 91.31 252 PHE A N 1
ATOM 1786 C CA . PHE A 1 252 ? 27.702 -0.179 7.370 1.00 91.31 252 PHE A CA 1
ATOM 1787 C C . PHE A 1 252 ? 27.638 -1.333 8.372 1.00 91.31 252 PHE A C 1
ATOM 1789 O O . PHE A 1 252 ? 26.745 -1.362 9.203 1.00 91.31 252 PHE A O 1
ATOM 1796 N N . ASP A 1 253 ? 28.545 -2.308 8.281 1.00 90.94 253 ASP A N 1
ATOM 1797 C CA . ASP A 1 253 ? 28.544 -3.537 9.101 1.00 90.94 253 ASP A CA 1
ATOM 1798 C C . ASP A 1 253 ? 27.172 -4.248 9.207 1.00 90.94 253 ASP A C 1
ATOM 1800 O O . ASP A 1 253 ? 26.804 -4.805 10.249 1.00 90.94 253 ASP A O 1
ATOM 1804 N N . ALA A 1 254 ? 26.427 -4.249 8.100 1.00 91.75 254 ALA A N 1
ATOM 1805 C CA . ALA A 1 254 ? 25.028 -4.665 8.023 1.00 91.75 254 ALA A CA 1
ATOM 1806 C C . ALA A 1 254 ? 24.828 -5.721 6.925 1.00 91.75 254 ALA A C 1
ATOM 1808 O O . ALA A 1 254 ? 25.326 -5.543 5.810 1.00 91.75 254 ALA A O 1
ATOM 1809 N N . GLY A 1 255 ? 24.101 -6.809 7.201 1.00 90.94 255 GLY A N 1
ATOM 1810 C CA . GLY A 1 255 ? 24.015 -7.966 6.307 1.00 90.94 255 GLY A CA 1
ATOM 1811 C C . GLY A 1 255 ? 22.615 -8.290 5.778 1.00 90.94 255 GLY A C 1
ATOM 1812 O O . GLY A 1 255 ? 21.604 -8.007 6.408 1.00 90.94 255 GLY A O 1
ATOM 1813 N N . ARG A 1 256 ? 22.534 -8.947 4.613 1.00 91.12 256 ARG A N 1
ATOM 1814 C CA . ARG A 1 256 ? 21.267 -9.459 4.032 1.00 91.12 256 ARG A CA 1
ATOM 1815 C C . ARG A 1 256 ? 20.182 -8.392 3.805 1.00 91.12 256 ARG A C 1
ATOM 1817 O O . ARG A 1 256 ? 19.004 -8.711 3.656 1.00 91.12 256 ARG A O 1
ATOM 1824 N N . ASN A 1 257 ? 20.560 -7.119 3.728 1.00 94.31 257 ASN A N 1
ATOM 1825 C CA . ASN A 1 257 ? 19.617 -6.029 3.507 1.00 94.31 257 ASN A CA 1
ATOM 1826 C C . ASN A 1 257 ? 19.269 -5.892 2.018 1.00 94.31 257 ASN A C 1
ATOM 1828 O O . ASN A 1 257 ? 20.105 -6.115 1.136 1.00 94.31 257 ASN A O 1
ATOM 1832 N N . LEU A 1 258 ? 18.040 -5.469 1.720 1.00 87.69 258 LEU A N 1
ATOM 1833 C CA . LEU A 1 258 ? 17.578 -5.169 0.366 1.00 87.69 258 LEU A CA 1
ATOM 1834 C C . LEU A 1 258 ? 17.431 -3.656 0.177 1.00 87.69 258 LEU A C 1
ATOM 1836 O O . LEU A 1 258 ? 16.484 -3.047 0.671 1.00 87.69 258 LEU A O 1
ATOM 1840 N N . VAL A 1 259 ? 18.328 -3.065 -0.610 1.00 90.19 259 VAL A N 1
ATOM 1841 C CA . VAL A 1 259 ? 18.262 -1.669 -1.058 1.00 90.19 259 VAL A CA 1
ATOM 1842 C C . VAL A 1 259 ? 17.711 -1.646 -2.479 1.00 90.19 259 VAL A C 1
ATOM 1844 O O . VAL A 1 259 ? 18.444 -1.910 -3.437 1.00 90.19 259 VAL A O 1
ATOM 1847 N N . SER A 1 260 ? 16.414 -1.361 -2.633 1.00 79.69 260 SER A N 1
ATOM 1848 C CA . SER A 1 260 ? 15.749 -1.486 -3.934 1.00 79.69 260 SER A CA 1
ATOM 1849 C C . SER A 1 260 ? 14.864 -0.319 -4.346 1.00 79.69 260 SER A C 1
ATOM 1851 O O . SER A 1 260 ? 14.104 0.212 -3.548 1.00 79.69 260 SER A O 1
ATOM 1853 N N . ASN A 1 261 ? 14.877 0.044 -5.630 1.00 78.62 261 ASN A N 1
ATOM 1854 C CA . ASN A 1 261 ? 13.955 1.043 -6.194 1.00 78.62 261 ASN A CA 1
ATOM 1855 C C . ASN A 1 261 ? 14.051 2.445 -5.562 1.00 78.62 261 ASN A C 1
ATOM 1857 O O . ASN A 1 261 ? 13.081 3.200 -5.599 1.00 78.62 261 ASN A O 1
ATOM 1861 N N . ASN A 1 262 ? 15.192 2.813 -4.980 1.00 82.50 262 ASN A N 1
ATOM 1862 C CA . ASN A 1 262 ? 15.411 4.151 -4.434 1.00 82.50 262 ASN A CA 1
ATOM 1863 C C . ASN A 1 262 ? 15.858 5.129 -5.530 1.00 82.50 262 ASN A C 1
ATOM 1865 O O . ASN A 1 262 ? 16.471 4.730 -6.520 1.00 82.50 262 ASN A O 1
ATOM 1869 N N . THR A 1 263 ? 15.576 6.418 -5.335 1.00 80.56 263 THR A N 1
ATOM 1870 C CA . THR A 1 263 ? 16.148 7.519 -6.121 1.00 80.56 263 THR A CA 1
ATOM 1871 C C . THR A 1 263 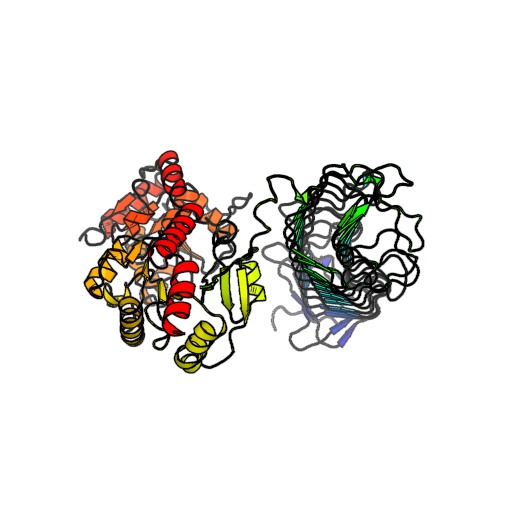? 17.194 8.234 -5.274 1.00 80.56 263 THR A C 1
ATOM 1873 O O . THR A 1 263 ? 16.852 8.877 -4.283 1.00 80.56 263 THR A O 1
ATOM 1876 N N . VAL A 1 264 ? 18.464 8.129 -5.654 1.00 87.25 264 VAL A N 1
ATOM 1877 C CA . VAL A 1 264 ? 19.599 8.666 -4.896 1.00 87.25 264 VAL A CA 1
ATOM 1878 C C . VAL A 1 264 ? 20.384 9.623 -5.785 1.00 87.25 264 VAL A C 1
ATOM 1880 O O . VAL A 1 264 ? 20.930 9.215 -6.808 1.00 87.25 264 VAL A O 1
ATOM 1883 N N . VAL A 1 265 ? 20.366 10.916 -5.467 1.00 89.19 265 VAL A N 1
ATOM 1884 C CA . VAL A 1 265 ? 20.861 11.952 -6.385 1.00 89.19 265 VAL A CA 1
ATOM 1885 C C . VAL A 1 265 ? 21.663 13.014 -5.653 1.00 89.19 265 VAL A C 1
ATOM 1887 O O . VAL A 1 265 ? 21.155 13.667 -4.747 1.00 89.19 265 VAL A O 1
ATOM 1890 N N . GLY A 1 266 ? 22.880 13.268 -6.123 1.00 86.62 266 GLY A N 1
ATOM 1891 C CA . GLY A 1 266 ? 23.674 14.426 -5.731 1.00 86.62 266 GLY A CA 1
ATOM 1892 C C . GLY A 1 266 ? 23.907 14.563 -4.229 1.00 86.62 266 GLY A C 1
ATOM 1893 O O . GLY A 1 266 ? 23.865 15.683 -3.708 1.00 86.62 266 GLY A O 1
ATOM 1894 N N . ASN A 1 267 ? 24.169 13.456 -3.542 1.00 92.62 267 ASN A N 1
ATOM 1895 C CA . ASN A 1 267 ? 24.618 13.412 -2.150 1.00 92.62 267 ASN A CA 1
ATOM 1896 C C . ASN A 1 267 ? 26.148 13.532 -2.069 1.00 92.62 267 ASN A C 1
ATOM 1898 O O . ASN A 1 267 ? 26.812 13.739 -3.086 1.00 92.62 267 ASN A O 1
ATOM 1902 N N . MET A 1 268 ? 26.717 13.439 -0.871 1.00 89.25 268 MET A N 1
ATOM 1903 C CA . MET A 1 268 ? 28.101 13.806 -0.565 1.00 89.25 268 MET A CA 1
ATOM 1904 C C . MET A 1 268 ? 28.339 15.317 -0.714 1.00 89.25 268 MET A C 1
ATOM 1906 O O . MET A 1 268 ? 29.270 15.748 -1.396 1.00 89.25 268 MET A O 1
ATOM 1910 N N . ALA A 1 269 ? 27.449 16.149 -0.163 1.00 84.94 269 ALA A N 1
ATOM 1911 C CA . ALA A 1 269 ? 27.532 17.603 -0.282 1.00 84.94 269 ALA A CA 1
ATOM 1912 C C . ALA A 1 269 ? 28.768 18.223 0.374 1.00 84.94 269 ALA A C 1
ATOM 1914 O O . ALA A 1 269 ? 29.366 19.104 -0.253 1.00 84.94 269 ALA A O 1
ATOM 1915 N N . ASP A 1 270 ? 29.236 17.669 1.492 1.00 74.19 270 ASP A N 1
ATOM 1916 C CA . ASP A 1 270 ? 30.547 17.958 2.076 1.00 74.19 270 ASP A CA 1
ATOM 1917 C C . ASP A 1 270 ? 31.563 16.858 1.709 1.00 74.19 270 ASP A C 1
ATOM 1919 O O . ASP A 1 270 ? 32.152 16.192 2.553 1.00 74.19 270 ASP A O 1
ATOM 1923 N N . SER A 1 271 ? 31.800 16.640 0.408 1.00 54.66 271 SER A N 1
ATOM 1924 C CA . SER A 1 271 ? 32.734 15.606 -0.101 1.00 54.66 271 SER A CA 1
ATOM 1925 C C . SER A 1 271 ? 34.232 15.814 0.237 1.00 54.66 271 SER A C 1
ATOM 1927 O O . SER A 1 271 ? 35.103 15.250 -0.445 1.00 54.66 271 SER A O 1
ATOM 1929 N N . GLY A 1 272 ? 34.553 16.623 1.254 1.00 55.91 272 GLY A N 1
ATOM 1930 C CA . GLY A 1 272 ? 35.902 16.885 1.755 1.00 55.91 272 GLY A CA 1
ATOM 1931 C C . GLY A 1 272 ? 36.651 15.628 2.232 1.00 55.91 272 GLY A C 1
ATOM 1932 O O . GLY A 1 272 ? 36.223 14.489 2.041 1.00 55.91 272 GLY A O 1
ATOM 1933 N N . GLY A 1 273 ? 37.828 15.803 2.840 1.00 52.97 273 GLY A N 1
ATOM 1934 C CA . GLY A 1 273 ? 38.725 14.695 3.224 1.00 52.97 273 GLY A CA 1
ATOM 1935 C C . GLY A 1 273 ? 38.239 13.788 4.367 1.00 52.97 273 GLY A C 1
ATOM 1936 O O . GLY A 1 273 ? 38.991 12.923 4.797 1.00 52.97 273 GLY A O 1
ATOM 1937 N N . ARG A 1 274 ? 37.022 13.991 4.892 1.00 64.38 274 ARG A N 1
ATOM 1938 C CA . ARG A 1 274 ? 36.531 13.325 6.112 1.00 64.38 274 ARG A CA 1
ATOM 1939 C C . ARG A 1 274 ? 35.706 12.059 5.852 1.00 64.38 274 ARG A C 1
ATOM 1941 O O . ARG A 1 274 ? 35.712 11.174 6.703 1.00 64.38 274 ARG A O 1
ATOM 1948 N N . HIS A 1 275 ? 35.074 11.919 4.683 1.00 68.44 275 HIS A N 1
ATOM 1949 C CA . HIS A 1 275 ? 34.386 10.678 4.304 1.00 68.44 275 HIS A CA 1
ATOM 1950 C C . HIS A 1 275 ? 35.369 9.667 3.713 1.00 68.44 275 HIS A C 1
ATOM 1952 O O . HIS A 1 275 ? 35.933 9.890 2.639 1.00 68.44 275 HIS A O 1
ATOM 1958 N N . ALA A 1 276 ? 35.530 8.540 4.411 1.00 65.50 276 ALA A N 1
ATOM 1959 C CA . ALA A 1 276 ? 36.389 7.428 4.005 1.00 65.50 276 ALA A CA 1
ATOM 1960 C C . ALA A 1 276 ? 35.958 6.789 2.674 1.00 65.50 276 ALA A C 1
ATOM 1962 O O . ALA A 1 276 ? 36.801 6.371 1.886 1.00 65.50 276 ALA A O 1
ATOM 1963 N N . TYR A 1 277 ? 34.649 6.734 2.413 1.00 75.38 277 TYR A N 1
ATOM 1964 C CA . TYR A 1 277 ? 34.075 6.101 1.228 1.00 75.38 277 TYR A CA 1
ATOM 1965 C C . TYR A 1 277 ? 33.149 7.085 0.522 1.00 75.38 277 TYR A C 1
ATOM 1967 O O . TYR A 1 277 ? 32.235 7.633 1.132 1.00 75.38 277 TYR A O 1
ATOM 1975 N N . LYS A 1 278 ? 33.393 7.322 -0.770 1.00 84.88 278 LYS A N 1
ATOM 1976 C CA . LYS A 1 278 ? 32.701 8.358 -1.549 1.00 84.88 278 LYS A CA 1
ATOM 1977 C C . LYS A 1 278 ? 31.772 7.727 -2.577 1.00 84.88 278 LYS A C 1
ATOM 1979 O O . LYS A 1 278 ? 32.196 7.384 -3.681 1.00 84.88 278 LYS A O 1
ATOM 1984 N N . GLY A 1 279 ? 30.501 7.592 -2.211 1.00 89.56 279 GLY A N 1
ATOM 1985 C CA . GLY A 1 279 ? 29.449 7.079 -3.080 1.00 89.56 279 GLY A CA 1
ATOM 1986 C C . GLY A 1 279 ? 28.088 7.708 -2.792 1.00 89.56 279 GLY A C 1
ATOM 1987 O O . GLY A 1 279 ? 27.816 8.125 -1.669 1.00 89.56 279 GLY A O 1
ATOM 1988 N N . GLU A 1 280 ? 27.217 7.751 -3.799 1.00 92.69 280 GLU A N 1
ATOM 1989 C CA . GLU A 1 280 ? 25.790 8.033 -3.590 1.00 92.69 280 GLU A CA 1
ATOM 1990 C C . GLU A 1 280 ? 25.137 6.904 -2.774 1.00 92.69 280 GLU A C 1
ATOM 1992 O O . GLU A 1 280 ? 24.374 7.168 -1.843 1.00 92.69 280 GLU A O 1
ATOM 1997 N N . ILE A 1 281 ? 25.491 5.652 -3.092 1.00 94.88 281 ILE A N 1
ATOM 1998 C CA . ILE A 1 281 ? 25.245 4.474 -2.254 1.00 94.88 281 ILE A CA 1
ATOM 1999 C C . ILE A 1 281 ? 26.592 3.889 -1.822 1.00 94.88 281 ILE A C 1
ATOM 2001 O O . ILE A 1 281 ? 27.470 3.671 -2.662 1.00 94.88 281 ILE A O 1
ATOM 2005 N N . VAL A 1 282 ? 26.742 3.617 -0.528 1.00 92.81 282 VAL A N 1
ATOM 2006 C CA . VAL A 1 282 ? 27.969 3.073 0.067 1.00 92.81 282 VAL A CA 1
ATOM 2007 C C . VAL A 1 282 ? 27.684 1.738 0.753 1.00 92.81 282 VAL A C 1
ATOM 2009 O O . VAL A 1 282 ? 26.693 1.597 1.466 1.00 92.81 282 VAL A O 1
ATOM 2012 N N . LEU A 1 283 ? 28.562 0.761 0.520 1.00 90.88 283 LEU A N 1
ATOM 2013 C CA . LEU A 1 283 ? 28.655 -0.487 1.274 1.00 90.88 283 LEU A CA 1
ATOM 2014 C C . LEU A 1 283 ? 30.038 -0.538 1.919 1.00 90.88 283 LEU A C 1
ATOM 2016 O O . LEU A 1 283 ? 31.044 -0.616 1.206 1.00 90.88 283 LEU A O 1
ATOM 2020 N N . ALA A 1 284 ? 30.088 -0.491 3.245 1.00 87.00 284 ALA A N 1
ATOM 2021 C CA . ALA A 1 284 ? 31.338 -0.435 3.989 1.00 87.00 284 ALA A CA 1
ATOM 2022 C C . ALA A 1 284 ? 31.289 -1.247 5.282 1.00 87.00 284 ALA A C 1
ATOM 2024 O O . ALA A 1 284 ? 30.220 -1.515 5.804 1.00 87.00 284 ALA A O 1
ATOM 2025 N N . SER A 1 285 ? 32.444 -1.647 5.802 1.00 83.12 285 SER A N 1
ATOM 2026 C CA . SER A 1 285 ? 32.569 -2.311 7.106 1.00 83.12 285 SER A CA 1
ATOM 2027 C C . SER A 1 285 ? 33.613 -1.584 7.957 1.00 83.12 285 SER A C 1
ATOM 2029 O O . SER A 1 285 ? 34.526 -0.949 7.410 1.00 83.12 285 SER A O 1
ATOM 2031 N N . ASP A 1 286 ? 33.530 -1.697 9.284 1.00 73.38 286 ASP A N 1
ATOM 2032 C CA . ASP A 1 286 ? 34.604 -1.250 10.168 1.00 73.38 286 ASP A CA 1
ATOM 2033 C C . ASP A 1 286 ? 35.775 -2.246 10.130 1.00 73.38 286 ASP A C 1
ATOM 2035 O O . ASP A 1 286 ? 35.783 -3.295 10.783 1.00 73.38 286 ASP A O 1
ATOM 2039 N N . TYR A 1 287 ? 36.814 -1.899 9.370 1.00 54.25 287 TYR A N 1
ATOM 2040 C CA . TYR A 1 287 ? 38.036 -2.700 9.255 1.00 54.25 287 TYR A CA 1
ATOM 2041 C C . TYR A 1 287 ? 38.822 -2.801 10.575 1.00 54.25 287 TYR A C 1
ATOM 2043 O O . TYR A 1 287 ? 39.619 -3.726 10.731 1.00 54.25 287 TYR A O 1
ATOM 2051 N N . THR A 1 288 ? 38.615 -1.885 11.533 1.00 56.84 288 THR A N 1
ATOM 2052 C CA . THR A 1 288 ? 39.325 -1.907 12.825 1.00 56.84 288 THR A CA 1
ATOM 2053 C C . THR A 1 288 ? 38.766 -2.960 13.775 1.00 56.84 288 THR A C 1
ATOM 2055 O O . THR A 1 288 ? 39.506 -3.502 14.595 1.00 56.84 288 THR A O 1
ATOM 2058 N N . LYS A 1 289 ? 37.484 -3.308 13.620 1.00 59.72 289 LYS A N 1
ATOM 2059 C CA . LYS A 1 289 ? 36.808 -4.337 14.417 1.00 59.72 289 LYS A CA 1
ATOM 2060 C C . LYS A 1 289 ? 36.899 -5.740 13.795 1.00 59.72 289 LYS A C 1
ATOM 2062 O O . LYS A 1 289 ? 36.473 -6.699 14.427 1.00 59.72 289 LYS A O 1
ATOM 2067 N N . GLN A 1 290 ? 37.444 -5.870 12.576 1.00 52.44 290 GLN A N 1
ATOM 2068 C CA . GLN A 1 290 ? 37.589 -7.125 11.810 1.00 52.44 290 GLN A CA 1
ATOM 2069 C C . GLN A 1 290 ? 36.302 -7.963 11.653 1.00 52.44 290 GLN A C 1
ATOM 2071 O O . GLN A 1 290 ? 36.374 -9.148 11.333 1.00 52.44 290 GLN A O 1
ATOM 2076 N N . VAL A 1 291 ? 35.117 -7.375 11.844 1.00 59.06 291 VAL A N 1
ATOM 2077 C CA . VAL A 1 291 ? 33.862 -8.144 11.815 1.00 59.06 291 VAL A CA 1
ATOM 2078 C C . VAL A 1 291 ? 33.416 -8.429 10.378 1.00 59.06 291 VAL A C 1
ATOM 2080 O O . VAL A 1 291 ? 32.867 -9.496 10.116 1.00 59.06 291 VAL A O 1
ATOM 2083 N N . GLY A 1 292 ? 33.692 -7.507 9.439 1.00 67.81 292 GLY A N 1
ATOM 2084 C CA . GLY A 1 292 ? 33.423 -7.677 8.006 1.00 67.81 292 GLY A CA 1
ATOM 2085 C C . GLY A 1 292 ? 31.968 -8.046 7.715 1.00 67.81 292 GLY A C 1
ATOM 2086 O O . GLY A 1 292 ? 31.728 -9.040 7.028 1.00 67.81 292 GLY A O 1
ATOM 2087 N N . ARG A 1 293 ? 31.014 -7.301 8.295 1.00 84.00 293 ARG A N 1
ATOM 2088 C CA . ARG A 1 293 ? 29.585 -7.667 8.333 1.00 84.00 293 ARG A CA 1
ATOM 2089 C C . ARG A 1 293 ? 28.742 -7.112 7.200 1.00 84.00 293 ARG A C 1
ATOM 2091 O O . ARG A 1 293 ? 27.586 -7.508 7.073 1.00 84.00 293 ARG A O 1
ATOM 2098 N N . THR A 1 294 ? 29.305 -6.273 6.339 1.00 90.06 294 THR A N 1
ATOM 2099 C CA . THR A 1 294 ? 28.601 -5.850 5.127 1.00 90.06 294 THR A CA 1
ATOM 2100 C C . THR A 1 294 ? 28.636 -6.959 4.091 1.00 90.06 294 THR A C 1
ATOM 2102 O O . THR A 1 294 ? 29.496 -6.995 3.208 1.00 90.06 294 THR A O 1
ATOM 2105 N N . VAL A 1 295 ? 27.710 -7.906 4.244 1.00 84.94 295 VAL A N 1
ATOM 2106 C CA . VAL A 1 295 ? 27.664 -9.178 3.514 1.00 84.94 295 VAL A CA 1
ATOM 2107 C C . VAL A 1 295 ? 26.262 -9.473 2.990 1.00 84.94 295 VAL A C 1
ATOM 2109 O O . VAL A 1 295 ? 25.266 -9.095 3.602 1.00 84.94 295 VAL A O 1
ATOM 2112 N N . ASP A 1 296 ? 26.174 -10.169 1.858 1.00 83.75 296 ASP A N 1
ATOM 2113 C CA . ASP A 1 296 ? 24.916 -10.653 1.267 1.00 83.75 296 ASP A CA 1
ATOM 2114 C C . ASP A 1 296 ? 23.830 -9.579 1.052 1.00 83.75 296 ASP A C 1
ATOM 2116 O O . ASP A 1 296 ? 22.646 -9.885 0.892 1.00 83.75 296 ASP A O 1
ATOM 2120 N N . ASN A 1 297 ? 24.210 -8.300 1.015 1.00 84.50 297 ASN A N 1
ATOM 2121 C CA . ASN A 1 297 ? 23.278 -7.220 0.726 1.00 84.50 297 ASN A CA 1
ATOM 2122 C C . ASN A 1 297 ? 22.931 -7.203 -0.759 1.00 84.50 297 ASN A C 1
ATOM 2124 O O . ASN A 1 297 ? 23.744 -7.534 -1.622 1.00 84.50 297 ASN A O 1
ATOM 2128 N N . ARG A 1 298 ? 21.721 -6.756 -1.080 1.00 78.19 298 ARG A N 1
ATOM 2129 C CA . ARG A 1 298 ? 21.217 -6.673 -2.450 1.00 78.19 298 ARG A CA 1
ATOM 2130 C C . ARG A 1 298 ? 20.886 -5.226 -2.781 1.00 78.19 298 ARG A C 1
ATOM 2132 O O . ARG A 1 298 ? 19.947 -4.670 -2.224 1.00 78.19 298 ARG A O 1
ATOM 2139 N N . VAL A 1 299 ? 21.623 -4.628 -3.713 1.00 80.75 299 VAL A N 1
ATOM 2140 C CA . VAL A 1 299 ? 21.413 -3.249 -4.184 1.00 80.75 299 VAL A CA 1
ATOM 2141 C C . VAL A 1 299 ? 20.908 -3.278 -5.620 1.00 80.75 299 VAL A C 1
ATOM 2143 O O . VAL A 1 299 ? 21.692 -3.413 -6.563 1.00 80.75 299 VAL A O 1
ATOM 2146 N N . LEU A 1 300 ? 19.587 -3.189 -5.788 1.00 68.44 300 LEU A N 1
ATOM 2147 C CA . LEU A 1 300 ? 18.888 -3.514 -7.036 1.00 68.44 300 LEU A CA 1
ATOM 2148 C C . LEU A 1 300 ? 17.910 -2.411 -7.464 1.00 68.44 300 LEU A C 1
ATOM 2150 O O . LEU A 1 300 ? 17.263 -1.766 -6.659 1.00 68.44 300 LEU A O 1
ATOM 2154 N N . ASN A 1 301 ? 17.708 -2.234 -8.758 1.00 63.41 301 ASN A N 1
ATOM 2155 C CA . ASN A 1 301 ? 16.709 -1.364 -9.377 1.00 63.41 301 ASN A CA 1
ATOM 2156 C C . ASN A 1 301 ? 16.705 0.096 -8.889 1.00 63.41 301 ASN A C 1
ATOM 2158 O O . ASN A 1 301 ? 15.673 0.759 -8.966 1.00 63.41 301 ASN A O 1
ATOM 2162 N N . ASN A 1 302 ? 17.821 0.609 -8.371 1.00 71.44 302 ASN A N 1
ATOM 2163 C CA . ASN A 1 302 ? 17.917 1.990 -7.905 1.00 71.44 302 ASN A CA 1
ATOM 2164 C C . ASN A 1 302 ? 18.221 2.934 -9.075 1.00 71.44 302 ASN A C 1
ATOM 2166 O O . ASN A 1 302 ? 18.917 2.558 -10.019 1.00 71.44 302 ASN A O 1
ATOM 2170 N N . ILE A 1 303 ? 17.729 4.169 -8.987 1.00 74.50 303 ILE A N 1
ATOM 2171 C CA . ILE A 1 303 ? 18.146 5.288 -9.833 1.00 74.50 303 ILE A CA 1
ATOM 2172 C C . ILE A 1 303 ? 19.190 6.064 -9.045 1.00 74.50 303 ILE A C 1
ATOM 2174 O O . ILE A 1 303 ? 18.864 6.645 -8.011 1.00 74.50 303 ILE A O 1
ATOM 2178 N N . VAL A 1 304 ? 20.428 6.080 -9.527 1.00 80.69 304 VAL A N 1
ATOM 2179 C CA . VAL A 1 304 ? 21.539 6.724 -8.830 1.00 80.69 304 VAL A CA 1
ATOM 2180 C C . VAL A 1 304 ? 22.227 7.716 -9.751 1.00 80.69 304 VAL A C 1
ATOM 2182 O O . VAL A 1 304 ? 22.727 7.349 -10.815 1.00 80.69 304 VAL A O 1
ATOM 2185 N N . VAL A 1 305 ? 22.248 8.984 -9.349 1.00 80.38 305 VAL A N 1
ATOM 2186 C CA . VAL A 1 305 ? 22.876 10.057 -10.121 1.00 80.38 305 VAL A CA 1
ATOM 2187 C C . VAL A 1 305 ? 23.927 10.745 -9.267 1.00 80.38 305 VAL A C 1
ATOM 2189 O O . VAL A 1 305 ? 23.611 11.638 -8.482 1.00 80.38 305 VAL A O 1
ATOM 2192 N N . ALA A 1 306 ? 25.183 10.355 -9.471 1.00 80.12 306 ALA A N 1
ATOM 2193 C CA . ALA A 1 306 ? 26.324 11.037 -8.881 1.00 80.12 306 ALA A CA 1
ATOM 2194 C C . ALA A 1 306 ? 26.554 12.372 -9.591 1.00 80.12 306 ALA A C 1
ATOM 2196 O O . ALA A 1 306 ? 26.609 12.435 -10.825 1.00 80.12 306 ALA A O 1
ATOM 2197 N N . THR A 1 307 ? 26.681 13.458 -8.833 1.00 83.56 307 THR A N 1
ATOM 2198 C CA . THR A 1 307 ? 26.874 14.803 -9.408 1.00 83.56 307 THR A CA 1
ATOM 2199 C C . THR A 1 307 ? 28.279 15.365 -9.210 1.00 83.56 307 THR A C 1
ATOM 2201 O O . THR A 1 307 ? 28.626 16.349 -9.860 1.00 83.56 307 THR A O 1
ATOM 2204 N N . ARG A 1 308 ? 29.110 14.729 -8.377 1.00 83.00 308 ARG A N 1
ATOM 2205 C CA . ARG A 1 308 ? 30.438 15.219 -7.971 1.00 83.00 308 ARG A CA 1
ATOM 2206 C C . ARG A 1 308 ? 31.542 14.322 -8.519 1.00 83.00 308 ARG A C 1
ATOM 2208 O O . ARG A 1 308 ? 31.444 13.111 -8.417 1.00 83.00 308 ARG A O 1
ATOM 2215 N N . ALA A 1 309 ? 32.599 14.909 -9.086 1.00 80.94 309 ALA A N 1
ATOM 2216 C CA . ALA A 1 309 ? 33.646 14.182 -9.821 1.00 80.94 309 ALA A CA 1
ATOM 2217 C C . ALA A 1 309 ? 34.370 13.085 -9.011 1.00 80.94 309 ALA A C 1
ATOM 2219 O O . ALA A 1 309 ? 34.803 12.086 -9.579 1.00 80.94 309 ALA A O 1
ATOM 2220 N N . ASN A 1 310 ? 34.496 13.266 -7.694 1.00 80.25 310 ASN A N 1
ATOM 2221 C CA . ASN A 1 310 ? 35.176 12.356 -6.768 1.00 80.25 310 ASN A CA 1
ATOM 2222 C C . ASN A 1 310 ? 34.221 11.402 -6.021 1.00 80.25 310 ASN A C 1
ATOM 2224 O O . ASN A 1 310 ? 34.637 10.778 -5.046 1.00 80.25 310 ASN A O 1
ATOM 2228 N N . VAL A 1 311 ? 32.957 11.305 -6.440 1.00 85.25 311 VAL A N 1
ATOM 2229 C CA . VAL A 1 311 ? 31.922 10.494 -5.785 1.00 85.25 311 VAL A CA 1
ATOM 2230 C C . VAL A 1 311 ? 31.404 9.466 -6.779 1.00 85.25 311 VAL A C 1
ATOM 2232 O O . VAL A 1 311 ? 30.905 9.822 -7.842 1.00 85.25 311 VAL A O 1
ATOM 2235 N N . ALA A 1 312 ? 31.515 8.181 -6.448 1.00 83.88 312 ALA A N 1
ATOM 2236 C CA . ALA A 1 312 ? 30.965 7.134 -7.299 1.00 83.88 312 ALA A CA 1
ATOM 2237 C C . ALA A 1 312 ? 29.430 7.084 -7.212 1.00 83.88 312 ALA A C 1
ATOM 2239 O O . ALA A 1 312 ? 28.841 7.500 -6.216 1.00 83.88 312 ALA A O 1
ATOM 2240 N N . ALA A 1 313 ? 28.755 6.510 -8.211 1.00 79.06 313 ALA A N 1
ATOM 2241 C CA . ALA A 1 313 ? 27.337 6.188 -8.032 1.00 79.06 313 ALA A CA 1
ATOM 2242 C C . ALA A 1 313 ? 27.170 5.086 -6.964 1.00 79.06 313 ALA A C 1
ATOM 2244 O O . ALA A 1 313 ? 26.382 5.233 -6.036 1.00 79.06 313 ALA A O 1
ATOM 2245 N N . ILE A 1 314 ? 27.963 4.014 -7.027 1.00 83.94 314 ILE A N 1
ATOM 2246 C CA . ILE A 1 314 ? 28.004 2.986 -5.979 1.00 83.94 314 ILE A CA 1
ATOM 2247 C C . ILE A 1 314 ? 29.454 2.729 -5.567 1.00 83.94 314 ILE A C 1
ATOM 2249 O O . ILE A 1 314 ? 30.299 2.422 -6.412 1.00 83.94 314 ILE A O 1
ATOM 2253 N N . ALA A 1 315 ? 29.736 2.833 -4.270 1.00 85.56 315 ALA A N 1
ATOM 2254 C CA . ALA A 1 315 ? 31.036 2.524 -3.685 1.00 85.56 315 ALA A CA 1
ATOM 2255 C C . ALA A 1 315 ? 30.942 1.292 -2.776 1.00 85.56 315 ALA A C 1
ATOM 2257 O O . ALA A 1 315 ? 30.055 1.201 -1.929 1.00 85.56 315 ALA A O 1
ATOM 2258 N N . VAL A 1 316 ? 31.874 0.357 -2.954 1.00 80.12 316 VAL A N 1
ATOM 2259 C CA . VAL A 1 316 ? 32.023 -0.852 -2.143 1.00 80.12 316 VAL A CA 1
ATOM 2260 C C . VAL A 1 316 ? 33.441 -0.897 -1.601 1.00 80.12 316 VAL A C 1
ATOM 2262 O O . VAL A 1 316 ? 34.427 -0.912 -2.344 1.00 80.12 316 VAL A O 1
ATOM 2265 N N . GLU A 1 317 ? 33.529 -0.916 -0.284 1.00 80.12 317 GLU A N 1
ATOM 2266 C CA . GLU A 1 317 ? 34.772 -1.017 0.463 1.00 80.12 317 GLU A CA 1
ATOM 2267 C C . GLU A 1 317 ? 35.481 -2.366 0.222 1.00 80.12 317 GLU A C 1
ATOM 2269 O O . GLU A 1 317 ? 34.863 -3.381 -0.125 1.00 80.12 317 GLU A O 1
ATOM 2274 N N . ALA A 1 318 ? 36.809 -2.373 0.363 1.00 68.12 318 ALA A N 1
ATOM 2275 C CA . ALA A 1 318 ? 37.653 -3.518 0.032 1.00 68.12 318 ALA A CA 1
ATOM 2276 C C . ALA A 1 318 ? 37.319 -4.806 0.803 1.00 68.12 318 ALA A C 1
ATOM 2278 O O . ALA A 1 318 ? 37.159 -5.853 0.180 1.00 68.12 318 ALA A O 1
ATOM 2279 N N . THR A 1 319 ? 37.156 -4.757 2.125 1.00 68.69 319 THR A N 1
ATOM 2280 C CA . THR A 1 319 ? 36.816 -5.935 2.948 1.00 68.69 319 THR A CA 1
ATOM 2281 C C . THR A 1 319 ? 35.393 -6.452 2.722 1.00 68.69 319 THR A C 1
ATOM 2283 O O . THR A 1 319 ? 35.111 -7.628 2.977 1.00 68.69 319 THR A O 1
ATOM 2286 N N . SER A 1 320 ? 34.524 -5.595 2.184 1.00 70.31 320 SER A N 1
ATOM 2287 C CA . SER A 1 320 ? 33.140 -5.891 1.797 1.00 70.31 320 SER A CA 1
ATOM 2288 C C . SER A 1 320 ? 33.033 -6.441 0.360 1.00 70.31 320 SER A C 1
ATOM 2290 O O . SER A 1 320 ? 31.988 -6.952 -0.060 1.00 70.31 320 SER A O 1
ATOM 2292 N N . THR A 1 321 ? 34.122 -6.378 -0.414 1.00 62.72 321 THR A N 1
ATOM 2293 C CA . THR A 1 321 ? 34.204 -6.942 -1.767 1.00 62.72 321 THR A CA 1
ATOM 2294 C C . THR A 1 321 ? 34.321 -8.469 -1.699 1.00 62.72 321 THR A C 1
ATOM 2296 O O . THR A 1 321 ? 35.077 -9.014 -0.902 1.00 62.72 321 THR A O 1
ATOM 2299 N N . GLY A 1 322 ? 33.549 -9.188 -2.525 1.00 58.19 322 GLY A N 1
ATOM 2300 C CA . GLY A 1 322 ? 33.545 -10.660 -2.536 1.00 58.19 322 GLY A CA 1
ATOM 2301 C C . GLY A 1 322 ? 32.760 -11.318 -1.391 1.00 58.19 322 GLY A C 1
ATOM 2302 O O . GLY A 1 322 ? 32.797 -12.535 -1.247 1.00 58.19 322 GLY A O 1
ATOM 2303 N N . ARG A 1 323 ? 32.010 -10.538 -0.602 1.00 69.75 323 ARG A N 1
ATOM 2304 C CA . ARG A 1 323 ? 31.193 -11.006 0.533 1.00 69.75 323 ARG A CA 1
ATOM 2305 C C . ARG A 1 323 ? 29.723 -11.271 0.171 1.00 69.75 323 ARG A C 1
ATOM 2307 O O . ARG A 1 323 ? 28.827 -10.944 0.938 1.00 69.75 323 ARG A O 1
ATOM 2314 N N . GLY A 1 324 ? 29.460 -11.753 -1.043 1.00 65.50 324 GLY A N 1
ATOM 2315 C CA . GLY A 1 324 ? 28.097 -12.074 -1.499 1.00 65.50 324 GLY A CA 1
ATOM 2316 C C . GLY A 1 324 ? 27.170 -10.874 -1.751 1.00 65.50 324 GLY A C 1
ATOM 2317 O O . GLY A 1 324 ? 26.028 -11.062 -2.162 1.00 65.50 324 GLY A O 1
ATOM 2318 N N . ASN A 1 325 ? 27.652 -9.635 -1.585 1.00 71.38 325 ASN A N 1
ATOM 2319 C CA . ASN A 1 325 ? 26.889 -8.436 -1.934 1.00 71.38 325 ASN A CA 1
ATOM 2320 C C . ASN A 1 325 ? 26.554 -8.424 -3.437 1.00 71.38 325 ASN A C 1
ATOM 2322 O O . ASN A 1 325 ? 27.446 -8.383 -4.288 1.00 71.38 325 ASN A O 1
ATOM 2326 N N . ALA A 1 326 ? 25.264 -8.427 -3.763 1.00 67.06 326 ALA A N 1
ATOM 2327 C CA . ALA A 1 326 ? 24.756 -8.399 -5.124 1.00 67.06 326 ALA A CA 1
ATOM 2328 C C . ALA A 1 326 ? 24.380 -6.968 -5.517 1.00 67.06 326 ALA A C 1
ATOM 2330 O O . ALA A 1 326 ? 23.480 -6.362 -4.934 1.00 67.06 326 ALA A O 1
ATOM 2331 N N . ILE A 1 327 ? 25.048 -6.432 -6.535 1.00 71.56 327 ILE A N 1
ATOM 2332 C CA . ILE A 1 327 ? 24.800 -5.083 -7.041 1.00 71.56 327 ILE A CA 1
ATOM 2333 C C . ILE A 1 327 ? 24.345 -5.186 -8.490 1.00 71.56 327 ILE A C 1
ATOM 2335 O O . ILE A 1 327 ? 25.064 -5.697 -9.343 1.00 71.56 327 ILE A O 1
ATOM 2339 N N . GLY A 1 328 ? 23.164 -4.646 -8.772 1.00 53.25 328 GLY A N 1
ATOM 2340 C CA . GLY A 1 328 ? 22.613 -4.574 -10.119 1.00 53.25 328 GLY A CA 1
ATOM 2341 C C . GLY A 1 328 ? 21.458 -5.551 -10.379 1.00 53.25 328 GLY A C 1
ATOM 2342 O O . GLY A 1 328 ? 21.368 -6.590 -9.730 1.00 53.25 328 GLY A O 1
ATOM 2343 N N . PRO A 1 329 ? 20.566 -5.230 -11.332 1.00 45.97 329 PRO A N 1
ATOM 2344 C CA . PRO A 1 329 ? 20.639 -4.073 -12.236 1.00 45.97 329 PRO A CA 1
ATOM 2345 C C . PRO A 1 329 ? 20.322 -2.753 -11.513 1.00 45.97 329 PRO A C 1
ATOM 2347 O O . PRO A 1 329 ? 19.463 -2.745 -10.653 1.00 45.97 329 PRO A O 1
ATOM 2350 N N . ASN A 1 330 ? 21.003 -1.643 -11.820 1.00 56.25 330 ASN A N 1
ATOM 2351 C CA . ASN A 1 330 ? 20.678 -0.291 -11.321 1.00 56.25 330 ASN A CA 1
ATOM 2352 C C . ASN A 1 330 ? 20.795 0.708 -12.484 1.00 56.25 330 ASN A C 1
ATOM 2354 O O . ASN A 1 330 ? 21.643 0.529 -13.357 1.00 56.25 330 ASN A O 1
ATOM 2358 N N . LEU A 1 331 ? 19.986 1.770 -12.488 1.00 59.91 331 LEU A N 1
ATOM 2359 C CA . LEU A 1 331 ? 20.136 2.877 -13.431 1.00 59.91 331 LEU A CA 1
ATOM 2360 C C . LEU A 1 331 ? 21.125 3.888 -12.853 1.00 59.91 331 LEU A C 1
ATOM 2362 O O . LEU A 1 331 ? 20.777 4.658 -11.958 1.00 59.91 331 LEU A O 1
ATOM 2366 N N . LEU A 1 332 ? 22.352 3.888 -13.365 1.00 68.31 332 LEU A N 1
ATOM 2367 C CA . LEU A 1 332 ? 23.423 4.746 -12.870 1.00 68.31 332 LEU A CA 1
ATOM 2368 C C . LEU A 1 332 ? 23.755 5.843 -13.878 1.00 68.31 332 LEU A C 1
ATOM 2370 O O . LEU A 1 332 ? 23.869 5.597 -15.078 1.00 68.31 332 LEU A O 1
ATOM 2374 N N . ARG A 1 333 ? 23.975 7.057 -13.381 1.00 68.00 333 ARG A N 1
ATOM 2375 C CA . ARG A 1 333 ? 24.532 8.164 -14.156 1.00 68.00 333 ARG A CA 1
ATOM 2376 C C . ARG A 1 333 ? 25.545 8.916 -13.313 1.00 68.00 333 ARG A C 1
ATOM 2378 O O . ARG A 1 333 ? 25.354 9.104 -12.117 1.00 68.00 333 ARG A O 1
ATOM 2385 N N . HIS A 1 334 ? 26.576 9.428 -13.970 1.00 84.25 334 HIS A N 1
ATOM 2386 C CA . HIS A 1 334 ? 27.478 10.397 -13.375 1.00 84.25 334 HIS A CA 1
ATOM 2387 C C . HIS A 1 334 ? 27.427 11.704 -14.172 1.00 84.25 334 HIS A C 1
ATOM 2389 O O . HIS A 1 334 ? 27.837 11.750 -15.330 1.00 84.25 334 HIS A O 1
ATOM 2395 N N . ALA A 1 335 ? 26.913 12.781 -13.578 1.00 68.81 335 ALA A N 1
ATOM 2396 C CA . ALA A 1 335 ? 26.720 14.057 -14.272 1.00 68.81 335 ALA A CA 1
ATOM 2397 C C . ALA A 1 335 ? 28.048 14.759 -14.605 1.00 68.81 335 ALA A C 1
ATOM 2399 O O . ALA A 1 335 ? 28.152 15.388 -15.651 1.00 68.81 335 ALA A O 1
ATOM 2400 N N . ALA A 1 336 ? 29.068 14.600 -13.756 1.00 73.12 336 ALA A N 1
ATOM 2401 C CA . ALA A 1 336 ? 30.406 15.165 -13.965 1.00 73.12 336 ALA A CA 1
ATOM 2402 C C . ALA A 1 336 ? 31.426 14.184 -14.596 1.00 73.12 336 ALA A C 1
ATOM 2404 O O . ALA A 1 336 ? 32.625 14.400 -14.480 1.00 73.12 336 ALA A O 1
ATOM 2405 N N . GLY A 1 337 ? 30.974 13.087 -15.224 1.00 66.44 337 GLY A N 1
ATOM 2406 C CA . GLY A 1 337 ? 31.857 12.151 -15.948 1.00 66.44 337 GLY A CA 1
ATOM 2407 C C . GLY A 1 337 ? 32.806 11.277 -15.106 1.00 66.44 337 GLY A C 1
ATOM 2408 O O . GLY A 1 337 ? 33.752 10.721 -15.650 1.00 66.44 337 GLY A O 1
ATOM 2409 N N . GLY A 1 338 ? 32.579 11.157 -13.798 1.00 68.69 338 GLY A N 1
ATOM 2410 C CA . GLY A 1 338 ? 33.319 10.281 -12.890 1.00 68.69 338 GLY A CA 1
ATOM 2411 C C . GLY A 1 338 ? 32.795 8.840 -12.863 1.00 68.69 338 GLY A C 1
ATOM 2412 O O . GLY A 1 338 ? 32.123 8.368 -13.782 1.00 68.69 338 GLY A O 1
ATOM 2413 N N . ARG A 1 339 ? 33.128 8.110 -11.795 1.00 74.50 339 ARG A N 1
ATOM 2414 C CA . ARG A 1 339 ? 32.956 6.650 -11.725 1.00 74.50 339 ARG A CA 1
ATOM 2415 C C . ARG A 1 339 ? 31.511 6.251 -11.432 1.00 74.50 339 ARG A C 1
ATOM 2417 O O . ARG A 1 339 ? 30.890 6.760 -10.508 1.00 74.50 339 ARG A O 1
ATOM 2424 N N . LEU A 1 340 ? 30.990 5.264 -12.157 1.00 71.44 340 LEU A N 1
ATOM 2425 C CA . LEU A 1 340 ? 29.718 4.633 -11.784 1.00 71.44 340 LEU A CA 1
ATOM 2426 C C . LEU A 1 340 ? 29.910 3.656 -10.617 1.00 71.44 340 LEU A C 1
ATOM 2428 O O . LEU A 1 340 ? 29.105 3.646 -9.692 1.00 71.44 340 LEU A O 1
ATOM 2432 N N . TYR A 1 341 ? 31.013 2.906 -10.619 1.00 73.75 341 TYR A N 1
ATOM 2433 C CA . TYR A 1 341 ? 31.355 1.952 -9.569 1.00 73.75 341 TYR A CA 1
ATOM 2434 C C . TYR A 1 341 ? 32.751 2.215 -9.004 1.00 73.75 341 TYR A C 1
ATOM 2436 O O . TYR A 1 341 ? 33.681 2.527 -9.750 1.00 73.75 341 TYR A O 1
ATOM 2444 N N . ALA A 1 342 ? 32.902 2.038 -7.694 1.00 71.00 342 ALA A N 1
ATOM 2445 C CA . ALA A 1 342 ? 34.188 1.997 -7.008 1.00 71.00 342 ALA A CA 1
ATOM 2446 C C . ALA A 1 342 ? 34.241 0.768 -6.088 1.00 71.00 342 ALA A C 1
ATOM 2448 O O . ALA A 1 342 ? 33.778 0.833 -4.955 1.00 71.00 342 ALA A O 1
ATOM 2449 N N . TYR A 1 343 ? 34.777 -0.349 -6.588 1.00 65.44 343 TYR A N 1
ATOM 2450 C CA . TYR A 1 343 ? 35.056 -1.550 -5.789 1.00 65.44 343 TYR A CA 1
ATOM 2451 C C . TYR A 1 343 ? 36.478 -1.501 -5.231 1.00 65.44 343 TYR A C 1
ATOM 2453 O O . TYR A 1 343 ? 37.384 -1.032 -5.919 1.00 65.44 343 TYR A O 1
ATOM 2461 N N . GLY A 1 344 ? 36.685 -2.017 -4.018 1.00 55.66 344 GLY A N 1
ATOM 2462 C CA . GLY A 1 344 ? 38.016 -2.047 -3.410 1.00 55.66 344 GLY A CA 1
ATOM 2463 C C . GLY A 1 344 ? 38.445 -0.727 -2.768 1.00 55.66 344 GLY A C 1
ATOM 2464 O O . GLY A 1 344 ? 39.641 -0.484 -2.649 1.00 55.66 344 GLY A O 1
ATOM 2465 N N . ALA A 1 345 ? 37.504 0.145 -2.391 1.00 56.53 345 ALA A N 1
ATOM 2466 C CA . ALA A 1 345 ? 37.843 1.444 -1.809 1.00 56.53 345 ALA A CA 1
ATOM 2467 C C . ALA A 1 345 ? 38.582 1.284 -0.463 1.00 56.53 345 ALA A C 1
ATOM 2469 O O . ALA A 1 345 ? 38.108 0.560 0.415 1.00 56.53 345 ALA A O 1
ATOM 2470 N N . THR A 1 346 ? 39.723 1.965 -0.304 1.00 53.56 346 THR A N 1
ATOM 2471 C CA . THR A 1 346 ? 40.525 2.029 0.931 1.00 53.56 346 THR A CA 1
ATOM 2472 C C . THR A 1 346 ? 40.418 3.414 1.579 1.00 53.56 346 THR A C 1
ATOM 2474 O O . THR A 1 346 ? 40.054 4.398 0.939 1.00 53.56 346 THR A O 1
ATOM 2477 N N . ARG A 1 347 ? 40.737 3.499 2.877 1.00 45.25 347 ARG A N 1
ATOM 2478 C CA . ARG A 1 347 ? 40.576 4.712 3.702 1.00 45.25 347 ARG A CA 1
ATOM 2479 C C . ARG A 1 347 ? 41.737 5.720 3.592 1.00 45.25 347 ARG A C 1
ATOM 2481 O O . ARG A 1 347 ? 41.651 6.794 4.176 1.00 45.25 347 ARG A O 1
ATOM 2488 N N . THR A 1 348 ? 42.827 5.373 2.905 1.00 40.03 348 THR A N 1
ATOM 2489 C CA . THR A 1 348 ? 44.122 6.086 2.959 1.00 40.03 348 THR A CA 1
ATOM 2490 C C . THR A 1 348 ? 44.336 7.157 1.894 1.00 40.03 348 THR A C 1
ATOM 2492 O O . THR A 1 348 ? 45.361 7.826 1.940 1.00 40.03 348 THR A O 1
ATOM 2495 N N . ASP A 1 349 ? 43.409 7.343 0.957 1.00 40.34 349 ASP A N 1
ATOM 2496 C CA . ASP A 1 349 ? 43.685 8.160 -0.224 1.00 40.34 349 ASP A CA 1
ATOM 2497 C C . ASP A 1 349 ? 43.139 9.584 -0.048 1.00 40.34 349 ASP A C 1
ATOM 2499 O O . ASP A 1 349 ? 41.948 9.868 -0.217 1.00 40.34 349 ASP A O 1
ATOM 2503 N N . ASP A 1 350 ? 44.040 10.517 0.235 1.00 36.03 350 ASP A N 1
ATOM 2504 C CA . ASP A 1 350 ? 43.882 11.935 -0.055 1.00 36.03 350 ASP A CA 1
ATOM 2505 C C . ASP A 1 350 ? 43.763 12.156 -1.576 1.00 36.03 350 ASP A C 1
ATOM 2507 O O . ASP A 1 350 ? 44.661 12.623 -2.263 1.00 36.03 350 ASP A O 1
ATOM 2511 N N . GLY A 1 351 ? 42.604 11.821 -2.142 1.00 34.75 351 GLY A N 1
ATOM 2512 C CA . GLY A 1 351 ? 42.178 12.323 -3.450 1.00 34.75 351 GLY A CA 1
ATOM 2513 C C . GLY A 1 351 ? 42.955 11.838 -4.681 1.00 34.75 351 GLY A C 1
ATOM 2514 O O . GLY A 1 351 ? 42.663 12.326 -5.772 1.00 34.75 351 GLY A O 1
ATOM 2515 N N . SER A 1 352 ? 43.860 10.864 -4.578 1.00 31.42 352 SER A N 1
ATOM 2516 C CA . SER A 1 352 ? 44.442 10.207 -5.751 1.00 31.42 352 SER A CA 1
ATOM 2517 C C . SER A 1 352 ? 44.130 8.716 -5.747 1.00 31.42 352 SER A C 1
ATOM 2519 O O . SER A 1 352 ? 44.326 8.000 -4.780 1.00 31.42 352 SER A O 1
ATOM 2521 N N . SER A 1 353 ? 43.545 8.276 -6.850 1.00 33.34 353 SER A N 1
ATOM 2522 C CA . SER A 1 353 ? 43.159 6.904 -7.128 1.00 33.34 353 SER A CA 1
ATOM 2523 C C . SER A 1 353 ? 44.280 5.892 -6.884 1.00 33.34 353 SER A C 1
ATOM 2525 O O . SER A 1 353 ? 45.282 5.940 -7.600 1.00 33.34 353 SER A O 1
ATOM 2527 N N . LEU A 1 354 ? 44.052 4.881 -6.044 1.00 30.69 354 LEU A N 1
ATOM 2528 C CA . LEU A 1 354 ? 44.771 3.622 -6.219 1.00 30.69 354 LEU A CA 1
ATOM 2529 C C . LEU A 1 354 ? 44.393 2.989 -7.575 1.00 30.69 354 LEU A C 1
ATOM 2531 O O . LEU A 1 354 ? 43.201 2.867 -7.895 1.00 30.69 354 LEU A O 1
ATOM 2535 N N . PRO A 1 355 ? 45.378 2.609 -8.408 1.00 31.17 355 PRO A N 1
ATOM 2536 C CA . PRO A 1 355 ? 45.120 1.800 -9.585 1.00 31.17 355 PRO A CA 1
ATOM 2537 C C . PRO A 1 355 ? 44.615 0.432 -9.124 1.00 31.17 355 PRO A C 1
ATOM 2539 O O . PRO A 1 355 ? 45.162 -0.159 -8.192 1.00 31.17 355 PRO A O 1
ATOM 2542 N N . LEU A 1 356 ? 43.568 -0.070 -9.782 1.00 35.38 356 LEU A N 1
ATOM 2543 C CA . LEU A 1 356 ? 43.096 -1.439 -9.601 1.00 35.38 356 LEU A CA 1
ATOM 2544 C C . LEU A 1 356 ? 44.282 -2.391 -9.790 1.00 35.38 356 LEU A C 1
ATOM 2546 O O . LEU A 1 356 ? 44.776 -2.568 -10.905 1.00 35.38 356 LEU A O 1
ATOM 2550 N N . GLY A 1 357 ? 44.729 -2.998 -8.691 1.00 28.69 357 GLY A N 1
ATOM 2551 C CA . GLY A 1 357 ? 45.566 -4.184 -8.734 1.00 28.69 357 GLY A CA 1
ATOM 2552 C C . GLY A 1 357 ? 44.845 -5.231 -9.574 1.00 28.69 357 GLY A C 1
ATOM 2553 O O . GLY A 1 357 ? 43.706 -5.598 -9.294 1.00 28.69 357 GLY A O 1
ATOM 2554 N N . SER A 1 358 ? 45.502 -5.612 -10.661 1.00 34.69 358 SER A N 1
ATOM 2555 C CA . SER A 1 358 ? 45.145 -6.641 -11.631 1.00 34.69 358 SER A CA 1
ATOM 2556 C C . SER A 1 358 ? 44.198 -7.737 -11.108 1.00 34.69 358 SER A C 1
ATOM 2558 O O . SER A 1 358 ? 44.541 -8.499 -10.209 1.00 34.69 358 SER A O 1
ATOM 2560 N N . ARG A 1 359 ? 43.065 -7.878 -11.819 1.00 34.31 359 ARG A N 1
ATOM 2561 C CA . ARG A 1 359 ? 42.002 -8.905 -11.715 1.00 34.31 359 ARG A CA 1
ATOM 2562 C C . ARG A 1 359 ? 40.840 -8.602 -10.758 1.00 34.31 359 ARG A C 1
ATOM 2564 O O . ARG A 1 359 ? 40.519 -9.401 -9.887 1.00 34.31 359 ARG A O 1
ATOM 2571 N N . ALA A 1 360 ? 40.089 -7.543 -11.046 1.00 33.16 360 ALA A N 1
ATOM 2572 C CA . ALA A 1 360 ? 38.633 -7.681 -11.010 1.00 33.16 360 ALA A CA 1
ATOM 2573 C C . ALA A 1 360 ? 38.193 -8.126 -12.417 1.00 33.16 360 ALA A C 1
ATOM 2575 O O . ALA A 1 360 ? 38.685 -7.544 -13.387 1.00 33.16 360 ALA A O 1
ATOM 2576 N N . PRO A 1 361 ? 37.360 -9.170 -12.576 1.00 32.47 361 PRO A N 1
ATOM 2577 C CA . PRO A 1 361 ? 36.840 -9.516 -13.889 1.00 32.47 361 PRO A CA 1
ATOM 2578 C C . PRO A 1 361 ? 36.043 -8.323 -14.412 1.00 32.47 361 PRO A C 1
ATOM 2580 O O . PRO A 1 361 ? 35.172 -7.795 -13.719 1.00 32.47 361 PRO A O 1
ATOM 2583 N N . ASP A 1 362 ? 36.369 -7.891 -15.624 1.00 38.06 362 ASP A N 1
ATOM 2584 C CA . ASP A 1 362 ? 35.512 -6.992 -16.373 1.00 38.06 362 ASP A CA 1
ATOM 2585 C C . ASP A 1 362 ? 34.202 -7.739 -16.664 1.00 38.06 362 ASP A C 1
ATOM 2587 O O . ASP A 1 362 ? 34.125 -8.598 -17.540 1.00 38.06 362 ASP A O 1
ATOM 2591 N N . LEU A 1 363 ? 33.180 -7.483 -15.846 1.00 37.31 363 LEU A N 1
ATOM 2592 C CA . LEU A 1 363 ? 31.866 -8.106 -15.995 1.00 37.31 363 LEU A CA 1
ATOM 2593 C C . LEU A 1 363 ? 31.033 -7.440 -17.098 1.00 37.31 363 LEU A C 1
ATOM 2595 O O . LEU A 1 363 ? 29.903 -7.873 -17.320 1.00 37.31 363 LEU A O 1
ATOM 2599 N N . THR A 1 364 ? 31.568 -6.441 -17.816 1.00 36.44 364 THR A N 1
ATOM 2600 C CA . THR A 1 364 ? 30.896 -5.901 -19.008 1.00 36.44 364 THR A CA 1
ATOM 2601 C C . THR A 1 364 ? 30.782 -6.942 -20.127 1.00 36.44 364 THR A C 1
ATOM 2603 O O . THR A 1 364 ? 29.851 -6.863 -20.924 1.00 36.44 364 THR A O 1
ATOM 2606 N N . GLU A 1 365 ? 31.643 -7.969 -20.131 1.00 35.00 365 GLU A N 1
ATOM 2607 C CA . GLU A 1 365 ? 31.620 -9.069 -21.107 1.00 35.00 365 GLU A CA 1
ATOM 2608 C C . GLU A 1 365 ? 30.936 -10.351 -20.601 1.00 35.00 365 GLU A C 1
ATOM 2610 O O . GLU A 1 365 ? 30.852 -11.344 -21.329 1.00 35.00 365 GLU A O 1
ATOM 2615 N N . ALA A 1 366 ? 30.415 -10.376 -19.367 1.00 35.88 366 ALA A N 1
ATOM 2616 C CA . ALA A 1 366 ? 29.687 -11.553 -18.903 1.00 35.88 366 ALA A CA 1
ATOM 2617 C C . ALA A 1 366 ? 28.388 -11.719 -19.728 1.00 35.88 366 ALA A C 1
ATOM 2619 O O . ALA A 1 366 ? 27.671 -10.737 -19.928 1.00 35.88 366 ALA A O 1
ATOM 2620 N N . PRO A 1 367 ? 28.021 -12.942 -20.173 1.00 32.78 367 PRO A N 1
ATOM 2621 C CA . PRO A 1 367 ? 26.867 -13.182 -21.053 1.00 32.78 367 PRO A CA 1
ATOM 2622 C C . PRO A 1 367 ? 25.531 -12.621 -20.539 1.00 32.78 367 PRO A C 1
ATOM 2624 O O . PRO A 1 367 ? 24.621 -12.377 -21.323 1.00 32.78 367 PRO A O 1
ATOM 2627 N N . ALA A 1 368 ? 25.422 -12.374 -19.230 1.00 35.09 368 ALA A N 1
ATOM 2628 C CA . ALA A 1 368 ? 24.280 -11.722 -18.595 1.00 35.09 368 ALA A CA 1
ATOM 2629 C C . ALA A 1 368 ? 24.129 -10.216 -18.926 1.00 35.09 368 ALA A C 1
ATOM 2631 O O . ALA A 1 368 ? 23.089 -9.640 -18.613 1.00 35.09 368 ALA A O 1
ATOM 2632 N N . PHE A 1 369 ? 25.131 -9.578 -19.547 1.00 36.09 369 PHE A N 1
ATOM 2633 C CA . PHE A 1 369 ? 25.168 -8.139 -19.854 1.00 36.09 369 PHE A CA 1
ATOM 2634 C C . PHE A 1 369 ? 25.343 -7.811 -21.353 1.00 36.09 369 PHE A C 1
ATOM 2636 O O . PHE A 1 369 ? 25.269 -6.640 -21.729 1.00 36.09 369 PHE A O 1
ATOM 2643 N N . ALA A 1 370 ? 25.495 -8.815 -22.228 1.00 33.22 370 ALA A N 1
ATOM 2644 C CA . ALA A 1 370 ? 25.756 -8.627 -23.663 1.00 33.22 370 ALA A CA 1
ATOM 2645 C C . ALA A 1 370 ? 24.591 -7.987 -24.460 1.00 33.22 370 ALA A C 1
ATOM 2647 O O . ALA A 1 370 ? 24.806 -7.459 -25.551 1.00 33.22 370 ALA A O 1
ATOM 2648 N N . ASP A 1 371 ? 23.369 -7.966 -23.918 1.00 32.50 371 ASP A N 1
ATOM 2649 C CA . ASP A 1 371 ? 22.179 -7.448 -24.615 1.00 32.50 371 ASP A CA 1
ATOM 2650 C C . ASP A 1 371 ? 21.906 -5.945 -24.405 1.00 32.50 371 ASP A C 1
ATOM 2652 O O . ASP A 1 371 ? 20.970 -5.394 -24.986 1.00 32.50 371 ASP A O 1
ATOM 2656 N N . ILE A 1 372 ? 22.722 -5.241 -23.613 1.00 34.09 372 ILE A N 1
ATOM 2657 C CA . ILE A 1 372 ? 22.457 -3.837 -23.230 1.00 34.09 372 ILE A CA 1
ATOM 2658 C C . ILE A 1 372 ? 23.122 -2.827 -24.193 1.00 34.09 372 ILE A C 1
ATOM 2660 O O . ILE A 1 372 ? 22.795 -1.641 -24.188 1.00 34.09 372 ILE A O 1
ATOM 2664 N N . ALA A 1 373 ? 24.000 -3.282 -25.093 1.00 25.45 373 ALA A N 1
ATOM 2665 C CA . ALA A 1 373 ? 24.767 -2.425 -26.004 1.00 25.45 373 ALA A CA 1
ATOM 2666 C C . ALA A 1 373 ? 24.212 -2.365 -27.442 1.00 25.45 373 ALA A C 1
ATOM 2668 O O . ALA A 1 373 ? 24.982 -2.360 -28.405 1.00 25.45 373 ALA A O 1
ATOM 2669 N N . LYS A 1 374 ? 22.887 -2.301 -27.630 1.00 23.98 374 LYS A N 1
ATOM 2670 C CA . LYS A 1 374 ? 22.306 -1.987 -28.949 1.00 23.98 374 LYS A CA 1
ATOM 2671 C C . LYS A 1 374 ? 21.467 -0.708 -28.895 1.00 23.98 374 LYS A C 1
ATOM 2673 O O . LYS A 1 374 ? 20.670 -0.541 -27.979 1.00 23.98 374 LYS A O 1
ATOM 2678 N N . PRO A 1 375 ? 21.639 0.222 -29.851 1.00 24.77 375 PRO A N 1
ATOM 2679 C CA . PRO A 1 375 ? 20.856 1.449 -29.895 1.00 24.77 375 PRO A CA 1
ATOM 2680 C C . PRO A 1 375 ? 19.411 1.102 -30.284 1.00 24.77 375 PRO A C 1
ATOM 2682 O O . PRO A 1 375 ? 19.162 0.596 -31.377 1.00 24.77 375 PRO A O 1
ATOM 2685 N N . PHE A 1 376 ? 18.457 1.338 -29.381 1.00 28.25 376 PHE A N 1
ATOM 2686 C CA . PHE A 1 376 ? 17.055 0.971 -29.589 1.00 28.25 376 PHE A CA 1
ATOM 2687 C C . PHE A 1 376 ? 16.231 2.089 -30.236 1.00 28.25 376 PHE A C 1
ATOM 2689 O O . PHE A 1 376 ? 16.352 3.269 -29.904 1.00 28.25 376 PHE A O 1
ATOM 2696 N N . ALA A 1 377 ? 15.352 1.666 -31.145 1.00 25.91 377 ALA A N 1
ATOM 2697 C CA . ALA A 1 377 ? 14.317 2.447 -31.805 1.00 25.91 377 ALA A CA 1
ATOM 2698 C C . ALA A 1 377 ? 12.920 1.917 -31.408 1.00 25.91 377 ALA A C 1
ATOM 2700 O O . ALA A 1 377 ? 12.741 0.705 -31.309 1.00 25.91 377 ALA A O 1
ATOM 2701 N N . ASN A 1 378 ? 11.944 2.837 -31.317 1.00 28.00 378 ASN A N 1
ATOM 2702 C CA . ASN A 1 378 ? 10.470 2.666 -31.248 1.00 28.00 378 ASN A CA 1
ATOM 2703 C C . ASN A 1 378 ? 9.814 2.606 -29.844 1.00 28.00 378 ASN A C 1
ATOM 2705 O O . ASN A 1 378 ? 10.325 1.981 -28.913 1.00 28.00 378 ASN A O 1
ATOM 2709 N N . GLY A 1 379 ? 8.656 3.273 -29.687 1.00 28.81 379 GLY A N 1
ATOM 2710 C CA . GLY A 1 379 ? 7.993 3.488 -28.392 1.00 28.81 379 GLY A CA 1
ATOM 2711 C C . GLY A 1 379 ? 6.455 3.513 -28.422 1.00 28.81 379 GLY A C 1
ATOM 2712 O O . GLY A 1 379 ? 5.818 4.039 -29.333 1.00 28.81 379 GLY A O 1
ATOM 2713 N N . PHE A 1 380 ? 5.838 2.943 -27.382 1.00 30.73 380 PHE A N 1
ATOM 2714 C CA . PHE A 1 380 ? 4.390 2.785 -27.178 1.00 30.73 380 PHE A CA 1
ATOM 2715 C C . PHE A 1 380 ? 3.900 3.570 -25.954 1.00 30.73 380 PHE A C 1
ATOM 2717 O O . PHE A 1 380 ? 4.671 3.777 -25.030 1.00 30.73 380 PHE A O 1
ATOM 2724 N N . ALA A 1 381 ? 2.617 3.966 -25.886 1.00 30.47 381 ALA A N 1
ATOM 2725 C CA . ALA A 1 381 ? 2.060 4.707 -24.742 1.00 30.47 381 ALA A CA 1
ATOM 2726 C C . ALA A 1 381 ? 0.757 4.131 -24.158 1.00 30.47 381 ALA A C 1
ATOM 2728 O O . ALA A 1 381 ? -0.156 3.747 -24.892 1.00 30.47 381 ALA A O 1
ATOM 2729 N N . LEU A 1 382 ? 0.621 4.180 -22.827 1.00 34.78 382 LEU A N 1
ATOM 2730 C CA . LEU A 1 382 ? -0.549 3.761 -22.042 1.00 34.78 382 LEU A CA 1
ATOM 2731 C C . LEU A 1 382 ? -1.168 4.958 -21.303 1.00 34.78 382 LEU A C 1
ATOM 2733 O O . LEU A 1 382 ? -0.468 5.768 -20.698 1.00 34.78 382 LEU A O 1
ATOM 2737 N N . THR A 1 383 ? -2.501 5.077 -21.331 1.00 34.50 383 THR A N 1
ATOM 2738 C CA . THR A 1 383 ? -3.189 6.326 -20.928 1.00 34.50 383 THR A CA 1
ATOM 2739 C C . THR A 1 383 ? -4.156 6.221 -19.748 1.00 34.50 383 THR A C 1
ATOM 2741 O O . THR A 1 383 ? -4.797 7.213 -19.391 1.00 34.50 383 THR A O 1
ATOM 2744 N N . ARG A 1 384 ? -4.283 5.050 -19.109 1.00 29.61 384 ARG A N 1
ATOM 2745 C CA . ARG A 1 384 ? -4.983 4.900 -17.819 1.00 29.61 384 ARG A CA 1
ATOM 2746 C C . ARG A 1 384 ? -4.848 3.476 -17.286 1.00 29.61 384 ARG A C 1
ATOM 2748 O O . ARG A 1 384 ? -5.473 2.572 -17.832 1.00 29.61 384 ARG A O 1
ATOM 2755 N N . ALA A 1 385 ? -4.116 3.288 -16.193 1.00 28.47 385 ALA A N 1
ATOM 2756 C CA . ALA A 1 385 ? -4.207 2.071 -15.397 1.00 28.47 385 ALA A CA 1
ATOM 2757 C C . ALA A 1 385 ? -5.196 2.308 -14.248 1.00 28.47 385 ALA A C 1
ATOM 2759 O O . ALA A 1 385 ? -4.954 3.121 -13.358 1.00 28.47 385 ALA A O 1
ATOM 2760 N N . LEU A 1 386 ? -6.334 1.615 -14.275 1.00 24.91 386 LEU A N 1
ATOM 2761 C CA . LEU A 1 386 ? -7.085 1.316 -13.056 1.00 24.91 386 LEU A CA 1
ATOM 2762 C C . LEU A 1 386 ? -6.359 0.145 -12.386 1.00 24.91 386 LEU A C 1
ATOM 2764 O O . LEU A 1 386 ? -6.774 -0.998 -12.533 1.00 24.91 386 LEU A O 1
ATOM 2768 N N . ALA A 1 387 ? -5.234 0.412 -11.724 1.00 27.39 387 ALA A N 1
ATOM 2769 C CA . ALA A 1 387 ? -4.502 -0.614 -10.995 1.00 27.39 387 ALA A CA 1
ATOM 2770 C C . ALA A 1 387 ? -4.773 -0.463 -9.493 1.00 27.39 387 ALA A C 1
ATOM 2772 O O . ALA A 1 387 ? -4.504 0.581 -8.893 1.00 27.39 387 ALA A O 1
ATOM 2773 N N . ARG A 1 388 ? -5.310 -1.528 -8.884 1.00 23.59 388 ARG A N 1
ATOM 2774 C CA . ARG A 1 388 ? -5.012 -1.838 -7.480 1.00 23.59 388 ARG A CA 1
ATOM 2775 C C . ARG A 1 388 ? -3.477 -1.970 -7.345 1.00 23.59 388 ARG A C 1
ATOM 2777 O O . ARG A 1 388 ? -2.828 -2.320 -8.334 1.00 23.59 388 ARG A O 1
ATOM 2784 N N . PRO A 1 389 ? -2.881 -1.694 -6.173 1.00 24.23 389 PRO A N 1
ATOM 2785 C CA . PRO A 1 389 ? -1.461 -1.959 -5.943 1.00 24.23 389 PRO A CA 1
ATOM 2786 C C . PRO A 1 389 ? -1.134 -3.415 -6.315 1.00 24.23 389 PRO A C 1
ATOM 2788 O O . PRO A 1 389 ? -1.815 -4.318 -5.840 1.00 24.23 389 PRO A O 1
ATOM 2791 N N . GLY A 1 390 ? -0.125 -3.642 -7.162 1.00 29.78 390 GLY A N 1
ATOM 2792 C CA . GLY A 1 390 ? 0.372 -4.993 -7.451 1.00 29.78 390 GLY A CA 1
ATOM 2793 C C . GLY A 1 390 ? -0.128 -5.680 -8.727 1.00 29.78 390 GLY A C 1
ATOM 2794 O O . GLY A 1 390 ? 0.002 -6.895 -8.808 1.00 29.78 390 GLY A O 1
ATOM 2795 N N . ILE A 1 391 ? -0.640 -4.959 -9.733 1.00 31.09 391 ILE A N 1
ATOM 2796 C CA . ILE A 1 391 ? -0.722 -5.515 -11.098 1.00 31.09 391 ILE A CA 1
ATOM 2797 C C . ILE A 1 391 ? 0.570 -5.132 -11.832 1.00 31.09 391 ILE A C 1
ATOM 2799 O O . ILE A 1 391 ? 0.652 -4.007 -12.336 1.00 31.09 391 ILE A O 1
ATOM 2803 N N . PRO A 1 392 ? 1.590 -6.006 -11.901 1.00 34.22 392 PRO A N 1
ATOM 2804 C CA . PRO A 1 392 ? 2.690 -5.785 -12.817 1.00 34.22 392 PRO A CA 1
ATOM 2805 C C . PRO A 1 392 ? 2.106 -5.805 -14.228 1.00 34.22 392 PRO A C 1
ATOM 2807 O O . PRO A 1 392 ? 1.645 -6.832 -14.720 1.00 34.22 392 PRO A O 1
ATOM 2810 N N . LEU A 1 393 ? 2.146 -4.674 -14.930 1.00 40.50 393 LEU A N 1
ATOM 2811 C CA . LEU A 1 393 ? 2.360 -4.801 -16.363 1.00 40.50 393 LEU A CA 1
ATOM 2812 C C . LEU A 1 393 ? 3.703 -5.514 -16.479 1.00 40.50 393 LEU A C 1
ATOM 2814 O O . LEU A 1 393 ? 4.702 -5.008 -15.968 1.00 40.50 393 LEU A O 1
ATOM 2818 N N . GLY A 1 394 ? 3.735 -6.672 -17.135 1.00 40.94 394 GLY A N 1
ATOM 2819 C CA . GLY A 1 394 ? 4.959 -7.391 -17.499 1.00 40.94 394 GLY A CA 1
ATOM 2820 C C . GLY A 1 394 ? 5.915 -6.590 -18.403 1.00 40.94 394 GLY A C 1
ATOM 2821 O O . GLY A 1 394 ? 6.690 -7.182 -19.142 1.00 40.94 394 GLY A O 1
ATOM 2822 N N . ALA A 1 395 ? 5.882 -5.253 -18.361 1.00 35.59 395 ALA A N 1
ATOM 2823 C CA . ALA A 1 395 ? 6.805 -4.339 -19.016 1.00 35.59 395 ALA A CA 1
ATOM 2824 C C . ALA A 1 395 ? 8.262 -4.674 -18.668 1.00 35.59 395 ALA A C 1
ATOM 2826 O O . ALA A 1 395 ? 9.106 -4.677 -19.558 1.00 35.59 395 ALA A O 1
ATOM 2827 N N . ALA A 1 396 ? 8.524 -5.106 -17.427 1.00 37.19 396 ALA A N 1
ATOM 2828 C CA . ALA A 1 396 ? 9.836 -5.576 -16.984 1.00 37.19 396 ALA A CA 1
ATOM 2829 C C . ALA A 1 396 ? 10.348 -6.853 -17.694 1.00 37.19 396 ALA A C 1
ATOM 2831 O O . ALA A 1 396 ? 11.509 -7.203 -17.513 1.00 37.19 396 ALA A O 1
ATOM 2832 N N . ARG A 1 397 ? 9.525 -7.556 -18.491 1.00 46.31 397 ARG A N 1
ATOM 2833 C CA . ARG A 1 397 ? 9.900 -8.806 -19.187 1.00 46.31 397 ARG A CA 1
ATOM 2834 C C . ARG A 1 397 ? 9.926 -8.703 -20.719 1.00 46.31 397 ARG A C 1
ATOM 2836 O O . ARG A 1 397 ? 10.211 -9.694 -21.383 1.00 46.31 397 ARG A O 1
ATOM 2843 N N . HIS A 1 398 ? 9.655 -7.526 -21.288 1.00 52.19 398 HIS A N 1
ATOM 2844 C CA . HIS A 1 398 ? 9.651 -7.313 -22.742 1.00 52.19 398 HIS A CA 1
ATOM 2845 C C . HIS A 1 398 ? 10.511 -6.096 -23.119 1.00 52.19 398 HIS A C 1
ATOM 2847 O O . HIS A 1 398 ? 9.960 -5.013 -23.334 1.00 52.19 398 HIS A O 1
ATOM 2853 N N . PRO A 1 399 ? 11.848 -6.255 -23.177 1.00 50.31 399 PRO A N 1
ATOM 2854 C CA . PRO A 1 399 ? 12.789 -5.149 -23.388 1.00 50.31 399 PRO A CA 1
ATOM 2855 C C . PRO A 1 399 ? 12.651 -4.482 -24.767 1.00 50.31 399 PRO A C 1
ATOM 2857 O O . PRO A 1 399 ? 13.024 -3.326 -24.922 1.00 50.31 399 PRO A O 1
ATOM 2860 N N . ASP A 1 400 ? 12.046 -5.166 -25.741 1.00 51.47 400 ASP A N 1
ATOM 2861 C CA . ASP A 1 400 ? 11.918 -4.697 -27.130 1.00 51.47 400 ASP A CA 1
ATOM 2862 C C . ASP A 1 400 ? 10.880 -3.572 -27.335 1.00 51.47 400 ASP A C 1
ATOM 2864 O O . ASP A 1 400 ? 10.648 -3.139 -28.464 1.00 51.47 400 ASP A O 1
ATOM 2868 N N . ALA A 1 401 ? 10.188 -3.139 -26.277 1.00 57.81 401 ALA A N 1
ATOM 2869 C CA . ALA A 1 401 ? 9.132 -2.133 -26.340 1.00 57.81 401 ALA A CA 1
ATOM 2870 C C . ALA A 1 401 ? 9.302 -1.088 -25.234 1.00 57.81 401 ALA A C 1
ATOM 2872 O O . ALA A 1 401 ? 9.416 -1.443 -24.062 1.00 57.81 401 ALA A O 1
ATOM 2873 N N . THR A 1 402 ? 9.240 0.195 -25.600 1.00 64.88 402 THR A N 1
ATOM 2874 C CA . THR A 1 402 ? 9.174 1.307 -24.636 1.00 64.88 402 THR A CA 1
ATOM 2875 C C . THR A 1 402 ? 7.718 1.589 -24.272 1.00 64.88 402 THR A C 1
ATOM 2877 O O . THR A 1 402 ? 6.870 1.634 -25.160 1.00 64.88 402 THR A O 1
ATOM 2880 N N . TYR A 1 403 ? 7.416 1.812 -22.996 1.00 72.31 403 TYR A N 1
ATOM 2881 C CA . TYR A 1 403 ? 6.086 2.128 -22.478 1.00 72.31 403 TYR A CA 1
ATOM 2882 C C . TYR A 1 403 ? 6.064 3.534 -21.879 1.00 72.31 403 TYR A C 1
ATOM 2884 O O . TYR A 1 403 ? 6.647 3.778 -20.833 1.00 72.31 403 TYR A O 1
ATOM 2892 N N . VAL A 1 404 ? 5.327 4.453 -22.487 1.00 75.88 404 VAL A N 1
ATOM 2893 C CA . VAL A 1 404 ? 5.136 5.822 -22.008 1.00 75.88 404 VAL A CA 1
ATOM 2894 C C . VAL A 1 404 ? 3.803 5.906 -21.269 1.00 75.88 404 VAL A C 1
ATOM 2896 O O . VAL A 1 404 ? 2.725 5.810 -21.859 1.00 75.88 404 VAL A O 1
ATOM 2899 N N . ILE A 1 405 ? 3.854 6.059 -19.953 1.00 79.69 405 ILE A N 1
ATOM 2900 C CA . ILE A 1 405 ? 2.692 6.139 -19.077 1.00 79.69 405 ILE A CA 1
ATOM 2901 C C . ILE A 1 405 ? 2.372 7.598 -18.817 1.00 79.69 405 ILE A C 1
ATOM 2903 O O . ILE A 1 405 ? 3.046 8.298 -18.062 1.00 79.69 405 ILE A O 1
ATOM 2907 N N . TYR A 1 406 ? 1.279 8.039 -19.416 1.00 79.44 406 TYR A N 1
ATOM 2908 C CA . TYR A 1 406 ? 0.764 9.379 -19.229 1.00 79.44 406 TYR A CA 1
ATOM 2909 C C . TYR A 1 406 ? -0.199 9.417 -18.038 1.00 79.44 406 TYR A C 1
ATOM 2911 O O . TYR A 1 406 ? -1.279 8.820 -18.086 1.00 79.44 406 TYR A O 1
ATOM 2919 N N . SER A 1 407 ? 0.149 10.154 -16.981 1.00 77.50 407 SER A N 1
ATOM 2920 C CA . SER A 1 407 ? -0.698 10.306 -15.789 1.00 77.50 407 SER A CA 1
ATOM 2921 C C . SER A 1 407 ? -0.681 11.728 -15.227 1.00 77.50 407 SER A C 1
ATOM 2923 O O . SER A 1 407 ? 0.233 12.517 -15.451 1.00 77.50 407 SER A O 1
ATOM 2925 N N . ASP A 1 408 ? -1.733 12.095 -14.501 1.00 73.00 408 ASP A N 1
ATOM 2926 C CA . ASP A 1 408 ? -1.797 13.347 -13.743 1.00 73.00 408 ASP A CA 1
ATOM 2927 C C . ASP A 1 408 ? -0.816 13.368 -12.564 1.00 73.00 408 ASP A C 1
ATOM 2929 O O . ASP A 1 408 ? -0.351 14.447 -12.189 1.00 73.00 408 ASP A O 1
ATOM 2933 N N . ASP A 1 409 ? -0.476 12.192 -12.039 1.00 73.50 409 ASP A N 1
ATOM 2934 C CA . ASP A 1 409 ? 0.549 11.956 -11.026 1.00 73.50 409 ASP A CA 1
ATOM 2935 C C . ASP A 1 409 ? 1.535 10.852 -11.473 1.00 73.50 409 ASP A C 1
ATOM 2937 O O . ASP A 1 409 ? 1.309 9.661 -11.225 1.00 73.50 409 ASP A O 1
ATOM 2941 N N . PRO A 1 410 ? 2.622 11.223 -12.177 1.00 69.38 410 PRO A N 1
ATOM 2942 C CA . PRO A 1 410 ? 3.671 10.291 -12.599 1.00 69.38 410 PRO A CA 1
ATOM 2943 C C . PRO A 1 410 ? 4.318 9.533 -11.443 1.00 69.38 410 PRO A C 1
ATOM 2945 O O . PRO A 1 410 ? 4.611 8.355 -11.600 1.00 69.38 410 PRO A O 1
ATOM 2948 N N . GLY A 1 411 ? 4.482 10.173 -10.278 1.00 67.75 411 GLY A N 1
ATOM 2949 C CA . GLY A 1 411 ? 5.094 9.548 -9.104 1.00 67.75 411 GLY A CA 1
ATOM 2950 C C . GLY A 1 411 ? 4.239 8.399 -8.581 1.00 67.75 411 GLY A C 1
ATOM 2951 O O . GLY A 1 411 ? 4.730 7.288 -8.411 1.00 67.75 411 GLY A O 1
ATOM 2952 N N . ARG A 1 412 ? 2.927 8.624 -8.431 1.00 61.22 412 ARG A N 1
ATOM 2953 C CA . ARG A 1 412 ? 1.983 7.556 -8.067 1.00 61.22 412 ARG A CA 1
ATOM 2954 C C . ARG A 1 412 ? 1.848 6.482 -9.148 1.00 61.22 412 ARG A C 1
ATOM 2956 O O . ARG A 1 412 ? 1.647 5.320 -8.823 1.00 61.22 412 ARG A O 1
ATOM 2963 N N . ALA A 1 413 ? 1.929 6.842 -10.427 1.00 59.62 413 ALA A N 1
ATOM 2964 C CA . ALA A 1 413 ? 1.918 5.846 -11.497 1.00 59.62 413 ALA A CA 1
ATOM 2965 C C . ALA A 1 413 ? 3.177 4.961 -11.465 1.00 59.62 413 ALA A C 1
ATOM 2967 O O . ALA A 1 413 ? 3.060 3.754 -11.664 1.00 59.62 413 ALA A O 1
ATOM 2968 N N . ALA A 1 414 ? 4.342 5.536 -11.153 1.00 64.12 414 ALA A N 1
ATOM 2969 C CA . ALA A 1 414 ? 5.613 4.820 -11.042 1.00 64.12 414 ALA A CA 1
ATOM 2970 C C . ALA A 1 414 ? 5.649 3.823 -9.873 1.00 64.12 414 ALA A C 1
ATOM 2972 O O . ALA A 1 414 ? 6.338 2.809 -9.953 1.00 64.12 414 ALA A O 1
ATOM 2973 N N . THR A 1 415 ? 4.867 4.045 -8.806 1.00 53.69 415 THR A N 1
ATOM 2974 C CA . THR A 1 415 ? 4.725 3.043 -7.730 1.00 53.69 415 THR A CA 1
ATOM 2975 C C . THR A 1 415 ? 3.867 1.844 -8.130 1.00 53.69 415 THR A C 1
ATOM 2977 O O . THR A 1 415 ? 3.932 0.804 -7.479 1.00 53.69 415 THR A O 1
ATOM 2980 N N . MET A 1 416 ? 3.053 1.973 -9.182 1.00 54.19 416 MET A N 1
ATOM 2981 C CA . MET A 1 416 ? 2.163 0.913 -9.662 1.00 54.19 416 MET A CA 1
ATOM 2982 C C . MET A 1 416 ? 2.758 0.149 -10.844 1.00 54.19 416 MET A C 1
ATOM 2984 O O . MET A 1 416 ? 2.561 -1.057 -10.950 1.00 54.19 416 MET A O 1
ATOM 2988 N N . ILE A 1 417 ? 3.452 0.849 -11.743 1.00 60.78 417 ILE A N 1
ATOM 2989 C CA . ILE A 1 417 ? 4.041 0.296 -12.962 1.00 60.78 417 ILE A CA 1
ATOM 2990 C C . ILE A 1 417 ? 5.434 0.902 -13.091 1.00 60.78 417 ILE A C 1
ATOM 2992 O O . ILE A 1 417 ? 5.543 2.116 -13.143 1.00 60.78 417 ILE A O 1
ATOM 2996 N N . SER A 1 418 ? 6.484 0.088 -13.134 1.00 59.53 418 SER A N 1
ATOM 2997 C CA . SER A 1 418 ? 7.864 0.553 -13.312 1.00 59.53 418 SER A CA 1
ATOM 2998 C C . SER A 1 418 ? 8.682 -0.483 -14.082 1.00 59.53 418 SER A C 1
ATOM 3000 O O . SER A 1 418 ? 8.321 -1.660 -14.135 1.00 59.53 418 SER A O 1
ATOM 3002 N N . GLY A 1 419 ? 9.764 -0.041 -14.718 1.00 58.38 419 GLY A N 1
ATOM 3003 C CA . GLY A 1 419 ? 10.658 -0.896 -15.494 1.00 58.38 419 GLY A CA 1
ATOM 3004 C C . GLY A 1 419 ? 11.678 -0.076 -16.289 1.00 58.38 419 GLY A C 1
ATOM 3005 O O . GLY A 1 419 ? 11.458 1.118 -16.496 1.00 58.38 419 GLY A O 1
ATOM 3006 N N . PRO A 1 420 ? 12.783 -0.691 -16.747 1.00 54.97 420 PRO A N 1
ATOM 3007 C CA . PRO A 1 420 ? 13.851 0.002 -17.483 1.00 54.97 420 PRO A CA 1
ATOM 3008 C C . PRO A 1 420 ? 13.390 0.582 -18.830 1.00 54.97 420 PRO A C 1
ATOM 3010 O O . PRO A 1 420 ? 14.016 1.484 -19.372 1.00 54.97 420 PRO A O 1
ATOM 3013 N N . ASN A 1 421 ? 12.276 0.079 -19.352 1.00 60.62 421 ASN A N 1
ATOM 3014 C CA . ASN A 1 421 ? 11.622 0.484 -20.588 1.00 60.62 421 ASN A CA 1
ATOM 3015 C C . ASN A 1 421 ? 10.309 1.248 -20.337 1.00 60.62 421 ASN A C 1
ATOM 3017 O O . ASN A 1 421 ? 9.480 1.336 -21.240 1.00 60.62 421 ASN A O 1
ATOM 3021 N N . VAL A 1 422 ? 10.077 1.761 -19.123 1.00 69.06 422 VAL A N 1
ATOM 3022 C CA . VAL A 1 422 ? 8.862 2.504 -18.764 1.00 69.06 422 VAL A CA 1
ATOM 3023 C C . VAL A 1 422 ? 9.204 3.964 -18.472 1.00 69.06 422 VAL A C 1
ATOM 3025 O O . VAL A 1 422 ? 9.921 4.273 -17.525 1.00 69.06 422 VAL A O 1
ATOM 3028 N N . GLU A 1 423 ? 8.643 4.876 -19.255 1.00 75.81 423 GLU A N 1
ATOM 3029 C CA . GLU A 1 423 ? 8.728 6.318 -19.048 1.00 75.81 423 GLU A CA 1
ATOM 3030 C C . GLU A 1 423 ? 7.418 6.834 -18.447 1.00 75.81 423 GLU A C 1
ATOM 3032 O O . GLU A 1 423 ? 6.338 6.517 -18.937 1.00 75.81 423 GLU A O 1
ATOM 3037 N N . HIS A 1 424 ? 7.480 7.668 -17.409 1.00 75.44 424 HIS A N 1
ATOM 3038 C CA . HIS A 1 424 ? 6.290 8.302 -16.840 1.00 75.44 424 HIS A CA 1
ATOM 3039 C C . HIS A 1 424 ? 6.244 9.782 -17.193 1.00 75.44 424 HIS A C 1
ATOM 3041 O O . HIS A 1 424 ? 7.104 10.560 -16.785 1.00 75.44 424 HIS A O 1
ATOM 3047 N N . VAL A 1 425 ? 5.187 10.193 -17.891 1.00 77.06 425 VAL A N 1
ATOM 3048 C CA . VAL A 1 425 ? 5.037 11.561 -18.387 1.00 77.06 425 VAL A CA 1
ATOM 3049 C C . VAL A 1 425 ? 3.812 12.210 -17.762 1.00 77.06 425 VAL A C 1
ATOM 3051 O O . VAL A 1 425 ? 2.702 11.671 -17.776 1.00 77.06 425 VAL A O 1
ATOM 3054 N N . ARG A 1 426 ? 3.995 13.417 -17.217 1.00 82.88 426 ARG A N 1
ATOM 3055 C CA . ARG A 1 426 ? 2.881 14.182 -16.652 1.00 82.88 426 ARG A CA 1
ATOM 3056 C C . ARG A 1 426 ? 1.916 14.607 -17.753 1.00 82.88 426 ARG A C 1
ATOM 3058 O O . ARG A 1 426 ? 2.291 15.308 -18.689 1.00 82.88 426 ARG A O 1
ATOM 3065 N N . LEU A 1 427 ? 0.645 14.259 -17.590 1.00 78.62 427 LEU A N 1
ATOM 3066 C CA . LEU A 1 427 ? -0.428 14.760 -18.435 1.00 78.62 427 LEU A CA 1
ATOM 3067 C C . LEU A 1 427 ? -0.715 16.235 -18.139 1.00 78.62 427 LEU A C 1
ATOM 3069 O O . LEU A 1 427 ? -0.947 16.590 -16.977 1.00 78.62 427 LEU A O 1
ATOM 3073 N N . PRO A 1 428 ? -0.809 17.087 -19.175 1.00 76.88 428 PRO A N 1
ATOM 3074 C CA . PRO A 1 428 ? -1.270 18.457 -19.013 1.00 76.88 428 PRO A CA 1
ATOM 3075 C C . PRO A 1 428 ? -2.643 18.523 -18.331 1.00 76.88 428 PRO A C 1
ATOM 3077 O O . PRO A 1 428 ? -3.608 17.858 -18.736 1.00 76.88 428 PRO A O 1
ATOM 3080 N N . ARG A 1 429 ? -2.751 19.362 -17.294 1.00 81.25 429 ARG A N 1
ATOM 3081 C CA . ARG A 1 429 ? -4.005 19.614 -16.569 1.00 81.25 429 ARG A CA 1
ATOM 3082 C C . ARG A 1 429 ? -4.906 20.548 -17.374 1.00 81.25 429 ARG A C 1
ATOM 3084 O O . ARG A 1 429 ? -5.002 21.734 -17.099 1.00 81.25 429 ARG A O 1
ATOM 3091 N N . VAL A 1 430 ? -5.574 19.986 -18.375 1.00 82.75 430 VAL A N 1
ATOM 3092 C CA . VAL A 1 430 ? -6.556 20.689 -19.216 1.00 82.75 430 VAL A CA 1
ATOM 3093 C C . VAL A 1 430 ? -7.937 20.025 -19.138 1.00 82.75 430 VAL A C 1
ATOM 3095 O O . VAL A 1 430 ? -8.016 18.837 -18.777 1.00 82.75 430 VAL A O 1
ATOM 3098 N N . PRO A 1 431 ? -9.025 20.735 -19.504 1.00 84.81 431 PRO A N 1
ATOM 3099 C CA . PRO A 1 431 ? -10.361 20.154 -19.595 1.00 84.81 431 PRO A CA 1
ATOM 3100 C C . PRO A 1 431 ? -10.398 18.896 -20.472 1.00 84.81 431 PRO A C 1
ATOM 3102 O O . PRO A 1 431 ? -9.661 18.770 -21.451 1.00 84.81 431 PRO A O 1
ATOM 3105 N N . ARG A 1 432 ? -11.293 17.954 -20.151 1.00 75.75 432 ARG A N 1
ATOM 3106 C CA . ARG A 1 432 ? -11.363 16.638 -20.814 1.00 75.75 432 ARG A CA 1
ATOM 3107 C C . ARG A 1 432 ? -11.537 16.727 -22.335 1.00 75.75 432 ARG A C 1
ATOM 3109 O O . ARG A 1 432 ? -10.943 15.924 -23.046 1.00 75.75 432 ARG A O 1
ATOM 3116 N N . ALA A 1 433 ? -12.320 17.689 -22.826 1.00 81.00 433 ALA A N 1
ATOM 3117 C CA . ALA A 1 433 ? -12.517 17.900 -24.261 1.00 81.00 433 ALA A CA 1
ATOM 3118 C C . ALA A 1 433 ? -11.214 18.328 -24.957 1.00 81.00 433 ALA A C 1
ATOM 3120 O O . ALA A 1 433 ? -10.817 17.706 -25.937 1.00 81.00 433 ALA A O 1
ATOM 3121 N N . VAL A 1 434 ? -10.494 19.300 -24.386 1.00 84.12 434 VAL A N 1
ATOM 3122 C CA . VAL A 1 434 ? -9.171 19.741 -24.870 1.00 84.12 434 VAL A CA 1
ATOM 3123 C C . VAL A 1 434 ? -8.176 18.584 -24.840 1.00 84.12 434 VAL A C 1
ATOM 3125 O O . VAL A 1 434 ? -7.408 18.384 -25.778 1.00 84.12 434 VAL A O 1
ATOM 3128 N N . ARG A 1 435 ? -8.236 17.753 -23.793 1.00 82.75 435 ARG A N 1
ATOM 3129 C CA . ARG A 1 435 ? -7.383 16.569 -23.679 1.00 82.75 435 ARG A CA 1
ATOM 3130 C C . ARG A 1 435 ? -7.621 15.570 -24.813 1.00 82.75 435 ARG A C 1
ATOM 3132 O O . ARG A 1 435 ? -6.669 15.083 -25.411 1.00 82.75 435 ARG A O 1
ATOM 3139 N N . LEU A 1 436 ? -8.889 15.279 -25.110 1.00 82.06 436 LEU A N 1
ATOM 3140 C CA . LEU A 1 436 ? -9.295 14.333 -26.154 1.00 82.06 436 LEU A CA 1
ATOM 3141 C C . LEU A 1 436 ? -9.056 14.852 -27.576 1.00 82.06 436 LEU A C 1
ATOM 3143 O O . LEU A 1 436 ? -8.734 14.052 -28.448 1.00 82.06 436 LEU A O 1
ATOM 3147 N N . LEU A 1 437 ? -9.230 16.153 -27.813 1.00 87.12 437 LEU A N 1
ATOM 3148 C CA . LEU A 1 437 ? -9.177 16.732 -29.157 1.00 87.12 437 LEU A CA 1
ATOM 3149 C C . LEU A 1 437 ? -7.801 17.297 -29.528 1.00 87.12 437 LEU A C 1
ATOM 3151 O O . LEU A 1 437 ? -7.428 17.221 -30.689 1.00 87.12 437 LEU A O 1
ATOM 3155 N N . ALA A 1 438 ? -7.033 17.832 -28.579 1.00 85.00 438 ALA A N 1
ATOM 3156 C CA . ALA A 1 438 ? -5.773 18.518 -28.884 1.00 85.00 438 ALA A CA 1
ATOM 3157 C C . ALA A 1 438 ? -4.555 17.839 -28.248 1.00 85.00 438 ALA A C 1
ATOM 3159 O O . ALA A 1 438 ? -3.570 17.570 -28.933 1.00 85.00 438 ALA A O 1
ATOM 3160 N N . VAL A 1 439 ? -4.626 17.505 -26.955 1.00 85.62 439 VAL A N 1
ATOM 3161 C CA . VAL A 1 439 ? -3.451 16.991 -26.226 1.00 85.62 439 VAL A CA 1
ATOM 3162 C C . VAL A 1 439 ? -3.039 15.606 -26.707 1.00 85.62 439 VAL A C 1
ATOM 3164 O O . VAL A 1 439 ? -1.858 15.385 -26.937 1.00 85.62 439 VAL A O 1
ATOM 3167 N N . TRP A 1 440 ? -3.978 14.673 -26.888 1.00 85.50 440 TRP A N 1
ATOM 3168 C CA . TRP A 1 440 ? -3.624 13.322 -27.332 1.00 85.50 440 TRP A CA 1
ATOM 3169 C C . TRP A 1 440 ? -3.021 13.261 -28.741 1.00 85.50 440 TRP A C 1
ATOM 3171 O O . TRP A 1 440 ? -1.982 12.618 -28.885 1.00 85.50 440 TRP A O 1
ATOM 3181 N N . PRO A 1 441 ? -3.592 13.923 -29.767 1.00 85.12 441 PRO A N 1
ATOM 3182 C CA . PRO A 1 441 ? -2.945 14.014 -31.076 1.00 85.12 441 PRO A CA 1
ATOM 3183 C C . PRO A 1 441 ? -1.544 14.618 -31.002 1.00 85.12 441 PRO A C 1
ATOM 3185 O O . PRO A 1 441 ? -0.618 14.082 -31.608 1.00 85.12 441 PRO A O 1
ATOM 3188 N N . TRP A 1 442 ? -1.379 15.689 -30.220 1.00 86.12 442 TRP A N 1
ATOM 3189 C CA . TRP A 1 442 ? -0.086 16.338 -30.031 1.00 86.12 442 TRP A CA 1
ATOM 3190 C C . TRP A 1 442 ? 0.936 15.419 -29.354 1.00 86.12 442 TRP A C 1
ATOM 3192 O O . TRP A 1 442 ? 2.030 15.268 -29.882 1.00 86.12 442 TRP A O 1
ATOM 3202 N N . LEU A 1 443 ? 0.581 14.754 -28.248 1.00 81.12 443 LEU A N 1
ATOM 3203 C CA . LEU A 1 443 ? 1.472 13.831 -27.531 1.00 81.12 443 LEU A CA 1
ATOM 3204 C C . LEU A 1 443 ? 1.885 12.641 -28.398 1.00 81.12 443 LEU A C 1
ATOM 3206 O O . LEU A 1 443 ? 3.067 12.333 -28.489 1.00 81.12 443 LEU A O 1
ATOM 3210 N N . VAL A 1 444 ? 0.928 12.018 -29.096 1.00 78.69 444 VAL A N 1
ATOM 3211 C CA . VAL A 1 444 ? 1.216 10.889 -29.997 1.00 78.69 444 VAL A CA 1
ATOM 3212 C C . VAL A 1 444 ? 2.191 11.290 -31.105 1.00 78.69 444 VAL A C 1
ATOM 3214 O O . VAL A 1 444 ? 3.025 10.483 -31.512 1.00 78.69 444 VAL A O 1
ATOM 3217 N N . HIS A 1 445 ? 2.094 12.524 -31.602 1.00 79.75 445 HIS A N 1
ATOM 3218 C CA . HIS A 1 445 ? 3.011 13.037 -32.611 1.00 79.75 445 HIS A CA 1
ATOM 3219 C C . HIS A 1 445 ? 4.378 13.414 -32.023 1.00 79.75 445 HIS A C 1
ATOM 3221 O O . HIS A 1 445 ? 5.398 12.932 -32.512 1.00 79.75 445 HIS A O 1
ATOM 3227 N N . ARG A 1 446 ? 4.391 14.242 -30.969 1.00 82.88 446 ARG A N 1
ATOM 3228 C CA . ARG A 1 446 ? 5.594 14.756 -30.297 1.00 82.88 446 ARG A CA 1
ATOM 3229 C C . ARG A 1 446 ? 6.493 13.625 -29.812 1.00 82.88 446 ARG A C 1
ATOM 3231 O O . ARG A 1 446 ? 7.682 13.634 -30.106 1.00 82.88 446 ARG A O 1
ATOM 3238 N N . ASP A 1 447 ? 5.902 12.645 -29.135 1.00 74.12 447 ASP A N 1
ATOM 3239 C CA . ASP A 1 447 ? 6.635 11.553 -28.487 1.00 74.12 447 ASP A CA 1
ATOM 3240 C C . ASP A 1 447 ? 6.777 10.335 -29.409 1.00 74.12 447 ASP A C 1
ATOM 3242 O O . ASP A 1 447 ? 7.225 9.277 -28.986 1.00 74.12 447 ASP A O 1
ATOM 3246 N N . ARG A 1 448 ? 6.398 10.482 -30.690 1.00 74.88 448 ARG A N 1
ATOM 3247 C CA . ARG A 1 448 ? 6.497 9.446 -31.730 1.00 74.88 448 ARG A CA 1
ATOM 3248 C C . ARG A 1 448 ? 5.863 8.112 -31.320 1.00 74.88 448 ARG A C 1
ATOM 3250 O O . ARG A 1 448 ? 6.370 7.054 -31.665 1.00 74.88 448 ARG A O 1
ATOM 3257 N N . ILE A 1 449 ? 4.716 8.170 -30.647 1.00 77.44 449 ILE A N 1
ATOM 3258 C CA . ILE A 1 449 ? 4.008 6.983 -30.167 1.00 77.44 449 ILE A CA 1
ATOM 3259 C C . ILE A 1 449 ? 3.509 6.140 -31.349 1.00 77.44 449 ILE A C 1
ATOM 3261 O O . ILE A 1 449 ? 2.731 6.618 -32.190 1.00 77.44 449 ILE A O 1
ATOM 3265 N N . ASP A 1 450 ? 3.924 4.873 -31.374 1.00 73.81 450 ASP A N 1
ATOM 3266 C CA . ASP A 1 450 ? 3.561 3.889 -32.398 1.00 73.81 450 ASP A CA 1
ATOM 3267 C C . ASP A 1 450 ? 2.152 3.322 -32.177 1.00 73.81 450 ASP A C 1
ATOM 3269 O O . ASP A 1 450 ? 1.361 3.210 -33.121 1.00 73.81 450 ASP A O 1
ATOM 3273 N N . ALA A 1 451 ? 1.803 3.047 -30.916 1.00 82.25 451 ALA A N 1
ATOM 3274 C CA . ALA A 1 451 ? 0.448 2.689 -30.511 1.00 82.25 451 ALA A CA 1
ATOM 3275 C C . ALA A 1 451 ? 0.040 3.353 -29.189 1.00 82.25 451 ALA A C 1
ATOM 3277 O O . ALA A 1 451 ? 0.733 3.262 -28.174 1.00 82.25 451 ALA A O 1
ATOM 3278 N N . LEU A 1 452 ? -1.123 4.001 -29.215 1.00 83.94 452 LEU A N 1
ATOM 3279 C CA . LEU A 1 452 ? -1.788 4.620 -28.081 1.00 83.94 452 LEU A CA 1
ATOM 3280 C C . LEU A 1 452 ? -2.832 3.660 -27.508 1.00 83.94 452 LEU A C 1
ATOM 3282 O O . LEU A 1 452 ? -3.848 3.392 -28.155 1.00 83.94 452 LEU A O 1
ATOM 3286 N N . VAL A 1 453 ? -2.618 3.200 -26.278 1.00 83.94 453 VAL A N 1
ATOM 3287 C CA . VAL A 1 453 ? -3.546 2.315 -25.568 1.00 83.94 453 VAL A CA 1
ATOM 3288 C C . VAL A 1 453 ? -4.489 3.132 -24.683 1.00 83.94 453 VAL A C 1
ATOM 3290 O O . VAL A 1 453 ? -4.063 3.872 -23.789 1.00 83.94 453 VAL A O 1
ATOM 3293 N N . THR A 1 454 ? -5.793 2.992 -24.918 1.00 81.00 454 THR A N 1
ATOM 3294 C CA . THR A 1 454 ? -6.863 3.722 -24.214 1.00 81.00 454 THR A CA 1
ATOM 3295 C C . THR A 1 454 ? -7.926 2.769 -23.685 1.00 81.00 454 THR A C 1
ATOM 3297 O O . THR A 1 454 ? -8.126 1.692 -24.236 1.00 81.00 454 THR A O 1
ATOM 3300 N N . THR A 1 455 ? -8.633 3.157 -22.622 1.00 83.50 455 THR A N 1
ATOM 3301 C CA . THR A 1 455 ? -9.755 2.384 -22.065 1.00 83.50 455 THR A CA 1
ATOM 3302 C C . THR A 1 455 ? -11.086 3.021 -22.456 1.00 83.50 455 THR A C 1
ATOM 3304 O O . THR A 1 455 ? -11.323 4.196 -22.169 1.00 83.50 455 THR A O 1
ATOM 3307 N N . TYR A 1 456 ? -11.963 2.243 -23.100 1.00 79.19 456 TYR A N 1
ATOM 3308 C CA . TYR A 1 456 ? -13.303 2.597 -23.605 1.00 79.19 456 TYR A CA 1
ATOM 3309 C C . TYR A 1 456 ? -13.414 3.747 -24.615 1.00 79.19 456 TYR A C 1
ATOM 3311 O O . TYR A 1 456 ? -14.224 3.653 -25.532 1.00 79.19 456 TYR A O 1
ATOM 3319 N N . ILE A 1 457 ? -12.697 4.855 -24.435 1.00 81.81 457 ILE A N 1
ATOM 3320 C CA . ILE A 1 457 ? -12.836 6.082 -25.221 1.00 81.81 457 ILE A CA 1
ATOM 3321 C C . ILE A 1 457 ? -11.486 6.414 -25.833 1.00 81.81 457 ILE A C 1
ATOM 3323 O O . ILE A 1 457 ? -10.537 6.737 -25.120 1.00 81.81 457 ILE A O 1
ATOM 3327 N N . ALA A 1 458 ? -11.448 6.403 -27.161 1.00 83.88 458 ALA A N 1
ATOM 3328 C CA . ALA A 1 458 ? -10.266 6.751 -27.924 1.00 83.88 458 ALA A CA 1
ATOM 3329 C C . ALA A 1 458 ? -10.334 8.212 -28.421 1.00 83.88 458 ALA A C 1
ATOM 3331 O O . ALA A 1 458 ? -11.413 8.672 -28.813 1.00 83.88 458 ALA A O 1
ATOM 3332 N N . PRO A 1 459 ? -9.214 8.958 -28.429 1.00 83.81 459 PRO A N 1
ATOM 3333 C CA . PRO A 1 459 ? -9.141 10.303 -28.996 1.00 83.81 459 PRO A CA 1
ATOM 3334 C C . PRO A 1 459 ? -9.507 10.297 -30.491 1.00 83.81 459 PRO A C 1
ATOM 3336 O O . PRO A 1 459 ? -8.840 9.626 -31.275 1.00 83.81 459 PRO A O 1
ATOM 3339 N N . PRO A 1 460 ? -10.535 11.034 -30.941 1.00 83.88 460 PRO A N 1
ATOM 3340 C CA . PRO A 1 460 ? -11.040 10.902 -32.311 1.00 83.88 460 PRO A CA 1
ATOM 3341 C C . PRO A 1 460 ? -10.075 11.429 -33.382 1.00 83.88 460 PRO A C 1
ATOM 3343 O O . PRO A 1 460 ? -10.210 11.048 -34.540 1.00 83.88 460 PRO A O 1
ATOM 3346 N N . LEU A 1 461 ? -9.130 12.294 -32.997 1.00 86.31 461 LEU A N 1
ATOM 3347 C CA . LEU A 1 461 ? -8.164 12.940 -33.891 1.00 86.31 461 LEU A CA 1
ATOM 3348 C C . LEU A 1 461 ? -6.789 12.248 -33.914 1.00 86.31 461 LEU A C 1
ATOM 3350 O O . LEU A 1 461 ? -5.920 12.637 -34.687 1.00 86.31 461 LEU A O 1
ATOM 3354 N N . VAL A 1 462 ? -6.580 11.205 -33.104 1.00 83.00 462 VAL A N 1
ATOM 3355 C CA . VAL A 1 462 ? -5.409 10.327 -33.251 1.00 83.00 462 VAL A CA 1
ATOM 3356 C C . VAL A 1 462 ? -5.694 9.349 -34.401 1.00 83.00 462 VAL A C 1
ATOM 3358 O O . VAL A 1 462 ? -6.777 8.763 -34.418 1.00 83.00 462 VAL A O 1
ATOM 3361 N N . PRO A 1 463 ? -4.771 9.114 -35.351 1.00 83.44 463 PRO A N 1
ATOM 3362 C CA . PRO A 1 463 ? -5.002 8.166 -36.440 1.00 83.44 463 PRO A CA 1
ATOM 3363 C C . PRO A 1 463 ? -5.364 6.768 -35.921 1.00 83.44 463 PRO A C 1
ATOM 3365 O O . PRO A 1 463 ? -4.647 6.209 -35.095 1.00 83.44 463 PRO A O 1
ATOM 3368 N N . GLY A 1 464 ? -6.448 6.173 -36.431 1.00 75.69 464 GLY A N 1
ATOM 3369 C CA . GLY A 1 464 ? -6.932 4.856 -35.982 1.00 75.69 464 GLY A CA 1
ATOM 3370 C C . GLY A 1 464 ? -5.892 3.736 -36.112 1.00 75.69 464 GLY A C 1
ATOM 3371 O O . GLY A 1 464 ? -5.799 2.867 -35.248 1.00 75.69 464 GLY A O 1
ATOM 3372 N N . GLY A 1 465 ? -5.016 3.837 -37.120 1.00 79.44 465 GLY A N 1
ATOM 3373 C CA . GLY A 1 465 ? -3.868 2.949 -37.322 1.00 79.44 465 GLY A CA 1
ATOM 3374 C C . GLY A 1 465 ? -2.825 2.962 -36.197 1.00 79.44 465 GLY A C 1
ATOM 3375 O O . GLY A 1 465 ? -1.966 2.092 -36.194 1.00 79.44 465 GLY A O 1
ATOM 3376 N N . ARG A 1 466 ? -2.907 3.910 -35.255 1.00 78.56 466 ARG A N 1
ATOM 3377 C CA . ARG A 1 466 ? -2.064 4.020 -34.054 1.00 78.56 466 ARG A CA 1
ATOM 3378 C C . ARG A 1 466 ? -2.844 3.796 -32.758 1.00 78.56 466 ARG A C 1
ATOM 3380 O O . ARG A 1 466 ? -2.337 4.108 -31.691 1.00 78.56 466 ARG A O 1
ATOM 3387 N N . GLN A 1 467 ? -4.092 3.336 -32.812 1.00 85.12 467 GLN A N 1
ATOM 3388 C CA . GLN A 1 467 ? -4.927 3.200 -31.617 1.00 85.12 467 GLN A CA 1
ATOM 3389 C C . GLN A 1 467 ? -5.151 1.748 -31.225 1.00 85.12 467 GLN A C 1
ATOM 3391 O O . GLN A 1 467 ? -5.479 0.903 -32.061 1.00 85.12 467 GLN A O 1
ATOM 3396 N N . VAL A 1 468 ? -5.074 1.518 -29.918 1.00 86.94 468 VAL A N 1
ATOM 3397 C CA . VAL A 1 468 ? -5.491 0.296 -29.241 1.00 86.94 468 VAL A CA 1
ATOM 3398 C C . VAL A 1 468 ? -6.529 0.676 -28.204 1.00 86.94 468 VAL A C 1
ATOM 3400 O O . VAL A 1 468 ? -6.302 1.560 -27.374 1.00 86.94 468 VAL A O 1
ATOM 3403 N N . VAL A 1 469 ? -7.690 0.035 -28.255 1.00 87.81 469 VAL A N 1
ATOM 3404 C CA . VAL A 1 469 ? -8.783 0.345 -27.330 1.00 87.81 469 VAL A CA 1
ATOM 3405 C C . VAL A 1 469 ? -9.115 -0.888 -26.518 1.00 87.81 469 VAL A C 1
ATOM 3407 O O . VAL A 1 469 ? -9.595 -1.884 -27.049 1.00 87.81 469 VAL A O 1
ATOM 3410 N N . VAL A 1 470 ? -8.881 -0.797 -25.214 1.00 89.75 470 VAL A N 1
ATOM 3411 C CA . VAL A 1 470 ? -9.293 -1.798 -24.238 1.00 89.75 470 VAL A CA 1
ATOM 3412 C C . VAL A 1 470 ? -10.756 -1.541 -23.877 1.00 89.75 470 VAL A C 1
ATOM 3414 O O . VAL A 1 470 ? -11.099 -0.503 -23.302 1.00 89.75 470 VAL A O 1
ATOM 3417 N N . VAL A 1 471 ? -11.627 -2.478 -24.231 1.00 88.62 471 VAL A N 1
ATOM 3418 C CA . VAL A 1 471 ? -13.056 -2.486 -23.911 1.00 88.62 471 VAL A CA 1
ATOM 3419 C C . VAL A 1 471 ? -13.325 -3.749 -23.102 1.00 88.62 471 VAL A C 1
ATOM 3421 O O . VAL A 1 471 ? -13.388 -4.839 -23.663 1.00 88.62 471 VAL A O 1
ATOM 3424 N N . HIS A 1 472 ? -13.450 -3.621 -21.779 1.00 87.19 472 HIS A N 1
ATOM 3425 C CA . HIS A 1 472 ? -13.657 -4.787 -20.909 1.00 87.19 472 HIS A CA 1
ATOM 3426 C C . HIS A 1 472 ? -14.971 -5.510 -21.237 1.00 87.19 472 HIS A C 1
ATOM 3428 O O . HIS A 1 472 ? -14.987 -6.728 -21.392 1.00 87.19 472 HIS A O 1
ATOM 3434 N N . ASP A 1 473 ? -16.051 -4.756 -21.426 1.00 91.56 473 ASP A N 1
ATOM 3435 C CA . ASP A 1 473 ? -17.331 -5.264 -21.902 1.00 91.56 473 ASP A CA 1
ATOM 3436 C C . ASP A 1 473 ? -18.166 -4.147 -22.543 1.00 91.56 473 ASP A C 1
ATOM 3438 O O . ASP A 1 473 ? -17.786 -2.974 -22.561 1.00 91.56 473 ASP A O 1
ATOM 3442 N N . ILE A 1 474 ? -19.310 -4.530 -23.102 1.00 93.81 474 ILE A N 1
ATOM 3443 C CA . ILE A 1 474 ? -20.330 -3.604 -23.601 1.00 93.81 474 ILE A CA 1
ATOM 3444 C C . ILE A 1 474 ? -21.683 -3.899 -22.946 1.00 93.81 474 ILE A C 1
ATOM 3446 O O . ILE A 1 474 ? -22.723 -3.922 -23.607 1.00 93.81 474 ILE A O 1
ATOM 3450 N N . LEU A 1 475 ? -21.700 -4.152 -21.634 1.00 91.31 475 LEU A N 1
ATOM 3451 C CA . LEU A 1 475 ? -22.945 -4.430 -20.909 1.00 91.31 475 LEU A CA 1
ATOM 3452 C C . LEU A 1 475 ? -23.943 -3.268 -21.008 1.00 91.31 475 LEU A C 1
ATOM 3454 O O . LEU A 1 475 ? -25.143 -3.500 -21.036 1.00 91.31 475 LEU A O 1
ATOM 3458 N N . PHE A 1 476 ? -23.481 -2.030 -21.191 1.00 89.62 476 PHE A N 1
ATOM 3459 C CA . PHE A 1 476 ? -24.358 -0.882 -21.455 1.00 89.62 476 PHE A CA 1
ATOM 3460 C C . PHE A 1 476 ? -25.095 -0.938 -22.808 1.00 89.62 476 PHE A C 1
ATOM 3462 O O . PHE A 1 476 ? -26.069 -0.207 -22.993 1.00 89.62 476 PHE A O 1
ATOM 3469 N N . GLU A 1 477 ? -24.643 -1.776 -23.746 1.00 91.31 477 GLU A N 1
ATOM 3470 C CA . GLU A 1 477 ? -25.321 -2.073 -25.018 1.00 91.31 477 GLU A CA 1
ATOM 3471 C C . GLU A 1 477 ? -26.225 -3.301 -24.900 1.00 91.31 477 GLU A C 1
ATOM 3473 O O . GLU A 1 477 ? -27.361 -3.273 -25.364 1.00 91.31 477 GLU A O 1
ATOM 3478 N N . THR A 1 478 ? -25.710 -4.377 -24.298 1.00 90.25 478 THR A N 1
ATOM 3479 C CA . THR A 1 478 ? -26.384 -5.690 -24.252 1.00 90.25 478 THR A CA 1
ATOM 3480 C C . THR A 1 478 ? -27.413 -5.790 -23.128 1.00 90.25 478 THR A C 1
ATOM 3482 O O . THR A 1 478 ? -28.428 -6.453 -23.291 1.00 90.25 478 THR A O 1
ATOM 3485 N N . HIS A 1 479 ? -27.182 -5.087 -22.019 1.00 90.00 479 HIS A N 1
ATOM 3486 C CA . HIS A 1 479 ? -28.024 -5.060 -20.823 1.00 90.00 479 HIS A CA 1
ATOM 3487 C C . HIS A 1 479 ? -28.319 -3.609 -20.412 1.00 90.00 479 HIS A C 1
ATOM 3489 O O . HIS A 1 479 ? -27.918 -3.140 -19.340 1.00 90.00 479 HIS A O 1
ATOM 3495 N N . PRO A 1 480 ? -29.005 -2.838 -21.274 1.00 87.69 480 PRO A N 1
ATOM 3496 C CA . PRO A 1 480 ? -29.173 -1.406 -21.077 1.00 87.69 480 PRO A CA 1
ATOM 3497 C C . PRO A 1 480 ? -29.956 -1.072 -19.800 1.00 87.69 480 PRO A C 1
ATOM 3499 O O . PRO A 1 480 ? -29.782 0.020 -19.268 1.00 87.69 480 PRO A O 1
ATOM 3502 N N . SER A 1 481 ? -30.798 -1.969 -19.285 1.00 86.12 481 SER A N 1
ATOM 3503 C CA . SER A 1 481 ? -31.559 -1.769 -18.042 1.00 86.12 481 SER A CA 1
ATOM 3504 C C . SER A 1 481 ? -30.679 -1.525 -16.810 1.00 86.12 481 SER A C 1
ATOM 3506 O O . SER A 1 481 ? -31.139 -0.879 -15.874 1.00 86.12 481 SER A O 1
ATOM 3508 N N . PHE A 1 482 ? -29.415 -1.961 -16.816 1.00 84.31 482 PHE A N 1
ATOM 3509 C CA . PHE A 1 482 ? -28.487 -1.751 -15.697 1.00 84.31 482 PHE A CA 1
ATOM 3510 C C . PHE A 1 482 ? -27.865 -0.348 -15.660 1.00 84.31 482 PHE A C 1
ATOM 3512 O O . PHE A 1 482 ? -27.179 -0.009 -14.701 1.00 84.31 482 PHE A O 1
ATOM 3519 N N . PHE A 1 483 ? -28.076 0.476 -16.692 1.00 83.44 483 PHE A N 1
ATOM 3520 C CA . PHE A 1 483 ? -27.380 1.752 -16.857 1.00 83.44 483 PHE A CA 1
ATOM 3521 C C . PHE A 1 483 ? -28.351 2.900 -17.144 1.00 83.44 483 PHE A C 1
ATOM 3523 O O . PHE A 1 483 ? -29.322 2.761 -17.891 1.00 83.44 483 PHE A O 1
ATOM 3530 N N . SER A 1 484 ? -28.042 4.088 -16.618 1.00 82.19 484 SER A N 1
ATOM 3531 C CA . SER A 1 484 ? -28.847 5.289 -16.858 1.00 82.19 484 SER A CA 1
ATOM 3532 C C . SER A 1 484 ? -28.810 5.732 -18.326 1.00 82.19 484 SER A C 1
ATOM 3534 O O . SER A 1 484 ? -27.802 5.594 -19.025 1.00 82.19 484 SER A O 1
ATOM 3536 N N . PHE A 1 485 ? -29.910 6.319 -18.812 1.00 82.75 485 PHE A N 1
ATOM 3537 C CA . PHE A 1 485 ? -30.052 6.713 -20.220 1.00 82.75 485 PHE A CA 1
ATOM 3538 C C . PHE A 1 485 ? -28.919 7.627 -20.717 1.00 82.75 485 PHE A C 1
ATOM 3540 O O . PHE A 1 485 ? -28.311 7.340 -21.751 1.00 82.75 485 PHE A O 1
ATOM 3547 N N . GLY A 1 486 ? -28.584 8.678 -19.960 1.00 78.50 486 GLY A N 1
ATOM 3548 C CA . GLY A 1 486 ? -27.528 9.626 -20.334 1.00 78.50 486 GLY A CA 1
ATOM 3549 C C . GLY A 1 486 ? -26.133 8.994 -20.389 1.00 78.50 486 GLY A C 1
ATOM 3550 O O . GLY A 1 486 ? -25.350 9.286 -21.297 1.00 78.50 486 GLY A O 1
ATOM 3551 N N . MET A 1 487 ? -25.826 8.073 -19.466 1.00 79.81 487 MET A N 1
ATOM 3552 C CA . MET A 1 487 ? -24.569 7.321 -19.488 1.00 79.81 487 MET A CA 1
ATOM 3553 C C . MET A 1 487 ? -24.491 6.412 -20.716 1.00 79.81 487 MET A C 1
ATOM 3555 O O . MET A 1 487 ? -23.459 6.402 -21.391 1.00 79.81 487 MET A O 1
ATOM 3559 N N . ARG A 1 488 ? -25.579 5.696 -21.031 1.00 85.19 488 ARG A N 1
ATOM 3560 C CA . ARG A 1 488 ? -25.648 4.789 -22.185 1.00 85.19 488 ARG A CA 1
ATOM 3561 C C . ARG A 1 488 ? -25.363 5.518 -23.483 1.00 85.19 488 ARG A C 1
ATOM 3563 O O . ARG A 1 488 ? -24.468 5.098 -24.201 1.00 85.19 488 ARG A O 1
ATOM 3570 N N . TRP A 1 489 ? -26.069 6.613 -23.768 1.00 82.19 489 TRP A N 1
ATOM 3571 C CA . TRP A 1 489 ? -25.952 7.303 -25.057 1.00 82.19 489 TRP A CA 1
ATOM 3572 C C . TRP A 1 489 ? -24.523 7.789 -25.335 1.00 82.19 489 TRP A C 1
ATOM 3574 O O . TRP A 1 489 ? -23.955 7.500 -26.392 1.00 82.19 489 TRP A O 1
ATOM 3584 N N . ARG A 1 490 ? -23.898 8.448 -24.350 1.00 81.75 490 ARG A N 1
ATOM 3585 C CA . ARG A 1 490 ? -22.525 8.953 -24.478 1.00 81.75 490 ARG A CA 1
ATOM 3586 C C . ARG A 1 490 ? -21.505 7.823 -24.628 1.00 81.75 490 ARG A C 1
ATOM 3588 O O . ARG A 1 490 ? -20.641 7.898 -25.501 1.00 81.75 490 ARG A O 1
ATOM 3595 N N . THR A 1 491 ? -21.568 6.805 -23.768 1.00 80.69 491 THR A N 1
ATOM 3596 C CA . THR A 1 491 ? -20.592 5.702 -23.770 1.00 80.69 491 THR A CA 1
ATOM 3597 C C . THR A 1 491 ? -20.738 4.850 -25.031 1.00 80.69 491 THR A C 1
ATOM 3599 O O . THR A 1 491 ? -19.738 4.571 -25.682 1.00 80.69 491 THR A O 1
ATOM 3602 N N . ARG A 1 492 ? -21.974 4.564 -25.461 1.00 87.75 492 ARG A N 1
ATOM 3603 C CA . ARG A 1 492 ? -22.303 3.924 -26.746 1.00 87.75 492 ARG A CA 1
ATOM 3604 C C . ARG A 1 492 ? -21.638 4.616 -27.920 1.00 87.75 492 ARG A C 1
ATOM 3606 O O . ARG A 1 492 ? -20.902 3.979 -28.668 1.00 87.75 492 ARG A O 1
ATOM 3613 N N . LEU A 1 493 ? -21.856 5.921 -28.073 1.00 87.50 493 LEU A N 1
ATOM 3614 C CA . LEU A 1 493 ? -21.303 6.658 -29.206 1.00 87.50 493 LEU A CA 1
ATOM 3615 C C . LEU A 1 493 ? -19.768 6.630 -29.202 1.00 87.50 493 LEU A C 1
ATOM 3617 O O . LEU A 1 493 ? -19.153 6.252 -30.198 1.00 87.50 493 LEU A O 1
ATOM 3621 N N . LEU A 1 494 ? -19.146 7.005 -28.082 1.00 87.38 494 LEU A N 1
ATOM 3622 C CA . LEU A 1 494 ? -17.692 7.160 -28.009 1.00 87.38 494 LEU A CA 1
ATOM 3623 C C . LEU A 1 494 ? -16.950 5.820 -28.067 1.00 87.38 494 LEU A C 1
ATOM 3625 O O . LEU A 1 494 ? -15.946 5.719 -28.773 1.00 87.38 494 LEU A O 1
ATOM 3629 N N . THR A 1 495 ? -17.450 4.787 -27.386 1.00 89.31 495 THR A N 1
ATOM 3630 C CA . THR A 1 495 ? -16.840 3.453 -27.412 1.00 89.31 495 THR A CA 1
ATOM 3631 C C . THR A 1 495 ? -17.013 2.789 -28.766 1.00 89.31 495 THR A C 1
ATOM 3633 O O . THR A 1 495 ? -16.046 2.241 -29.291 1.00 89.31 495 THR A O 1
ATOM 3636 N N . ARG A 1 496 ? -18.186 2.909 -29.400 1.00 93.12 496 ARG A N 1
ATOM 3637 C CA . ARG A 1 496 ? -18.397 2.382 -30.753 1.00 93.12 496 ARG A CA 1
ATOM 3638 C C . ARG A 1 496 ? -17.484 3.050 -31.778 1.00 93.12 496 ARG A C 1
ATOM 3640 O O . ARG A 1 496 ? -16.908 2.359 -32.616 1.00 93.12 496 ARG A O 1
ATOM 3647 N N . LEU A 1 497 ? -17.350 4.378 -31.727 1.00 90.19 497 LEU A N 1
ATOM 3648 C CA . LEU A 1 497 ? -16.464 5.119 -32.629 1.00 90.19 497 LEU A CA 1
ATOM 3649 C C . LEU A 1 497 ? -14.994 4.741 -32.414 1.00 90.19 497 LEU A C 1
ATOM 3651 O O . LEU A 1 497 ? -14.293 4.491 -33.395 1.00 90.19 497 LEU A O 1
ATOM 3655 N N . GLY A 1 498 ? -14.547 4.671 -31.156 1.00 89.56 498 GLY A N 1
ATOM 3656 C CA . GLY A 1 498 ? -13.185 4.266 -30.808 1.00 89.56 498 GLY A CA 1
ATOM 3657 C C . GLY A 1 498 ? -12.874 2.845 -31.275 1.00 89.56 498 GLY A C 1
ATOM 3658 O O . GLY A 1 498 ? -11.929 2.644 -32.030 1.00 89.56 498 GLY A O 1
ATOM 3659 N N . ALA A 1 499 ? -13.720 1.876 -30.918 1.00 92.06 499 ALA A N 1
ATOM 3660 C CA . ALA A 1 499 ? -13.526 0.472 -31.274 1.00 92.06 499 ALA A CA 1
ATOM 3661 C C . ALA A 1 499 ? -13.496 0.246 -32.795 1.00 92.06 499 ALA A C 1
ATOM 3663 O O . ALA A 1 499 ? -12.645 -0.482 -33.294 1.00 92.06 499 ALA A O 1
ATOM 3664 N N . LYS A 1 500 ? -14.379 0.906 -33.560 1.00 93.31 500 LYS A N 1
ATOM 3665 C CA . LYS A 1 500 ? -14.394 0.774 -35.027 1.00 93.31 500 LYS A CA 1
ATOM 3666 C C . LYS A 1 500 ? -13.125 1.313 -35.692 1.00 93.31 500 LYS A C 1
ATOM 3668 O O . LYS A 1 500 ? -12.669 0.733 -36.679 1.00 93.31 500 LYS A O 1
ATOM 3673 N N . ARG A 1 501 ? -12.587 2.426 -35.183 1.00 91.50 501 ARG A N 1
ATOM 3674 C CA . ARG A 1 501 ? -11.409 3.105 -35.749 1.00 91.50 501 ARG A CA 1
ATOM 3675 C C . ARG A 1 501 ? -10.086 2.492 -35.306 1.00 91.50 501 ARG A C 1
ATOM 3677 O O . ARG A 1 501 ? -9.119 2.589 -36.055 1.00 91.50 501 ARG A O 1
ATOM 3684 N N . ALA A 1 502 ? -10.037 1.900 -34.118 1.00 91.12 502 ALA A N 1
ATOM 3685 C CA . ALA A 1 502 ? -8.813 1.362 -33.546 1.00 91.12 502 ALA A CA 1
ATOM 3686 C C . ALA A 1 502 ? -8.228 0.234 -34.391 1.00 91.12 502 ALA A C 1
ATOM 3688 O O . ALA A 1 502 ? -8.956 -0.625 -34.886 1.00 91.12 502 ALA A O 1
ATOM 3689 N N . ARG A 1 503 ? -6.904 0.202 -34.526 1.00 92.50 503 ARG A N 1
ATOM 3690 C CA . ARG A 1 503 ? -6.203 -0.888 -35.205 1.00 92.50 503 ARG A CA 1
ATOM 3691 C C . ARG A 1 503 ? -6.423 -2.220 -34.492 1.00 92.50 503 ARG A C 1
ATOM 3693 O O . ARG A 1 503 ? -6.649 -3.225 -35.159 1.00 92.50 503 ARG A O 1
ATOM 3700 N N . LEU A 1 504 ? -6.425 -2.187 -33.161 1.00 90.81 504 LEU A N 1
ATOM 3701 C CA . LEU A 1 504 ? -6.673 -3.334 -32.295 1.00 90.81 504 LEU A CA 1
ATOM 3702 C C . LEU A 1 504 ? -7.686 -2.965 -31.206 1.00 90.81 504 LEU A C 1
ATOM 3704 O O . LEU A 1 504 ? -7.569 -1.928 -30.549 1.00 90.81 504 LEU A O 1
ATOM 3708 N N . VAL A 1 505 ? -8.662 -3.838 -30.986 1.00 95.25 505 VAL A N 1
ATOM 3709 C CA . VAL A 1 505 ? -9.515 -3.818 -29.797 1.00 95.25 505 VAL A CA 1
ATOM 3710 C C . VAL A 1 505 ? -9.040 -4.926 -28.867 1.00 95.25 505 VAL A C 1
ATOM 3712 O O . VAL A 1 505 ? -8.770 -6.034 -29.314 1.00 95.25 505 VAL A O 1
ATOM 3715 N N . VAL A 1 506 ? -8.934 -4.638 -27.577 1.00 92.19 506 VAL A N 1
ATOM 3716 C CA . VAL A 1 506 ? -8.595 -5.634 -26.556 1.00 92.19 506 VAL A CA 1
ATOM 3717 C C . VAL A 1 506 ? -9.777 -5.771 -25.614 1.00 92.19 506 VAL A C 1
ATOM 3719 O O . VAL A 1 506 ? -10.356 -4.774 -25.188 1.00 92.19 506 VAL A O 1
ATOM 3722 N N . THR A 1 507 ? -10.146 -6.996 -25.280 1.00 93.38 507 THR A N 1
ATOM 3723 C CA . THR A 1 507 ? -11.220 -7.288 -24.332 1.00 93.38 507 THR A CA 1
ATOM 3724 C C . THR A 1 507 ? -10.836 -8.456 -23.440 1.00 93.38 507 THR A C 1
ATOM 3726 O O . THR A 1 507 ? -9.825 -9.103 -23.689 1.00 93.38 507 THR A O 1
ATOM 3729 N N . ILE A 1 508 ? -11.608 -8.709 -22.387 1.00 93.00 508 ILE A N 1
ATOM 3730 C CA . ILE A 1 508 ? -11.184 -9.595 -21.295 1.00 93.00 508 ILE A CA 1
ATOM 3731 C C . ILE A 1 508 ? -11.889 -10.951 -21.269 1.00 93.00 508 ILE A C 1
ATOM 3733 O O . ILE A 1 508 ? -11.590 -11.764 -20.406 1.00 93.00 508 ILE A O 1
ATOM 3737 N N . SER A 1 509 ? -12.802 -11.216 -22.204 1.00 92.88 509 SER A N 1
ATOM 3738 C CA . SER A 1 509 ? -13.530 -12.486 -22.297 1.00 92.88 509 SER A CA 1
ATOM 3739 C C . SER A 1 509 ? -13.985 -12.778 -23.718 1.00 92.88 509 SER A C 1
ATOM 3741 O O . SER A 1 509 ? -14.127 -11.864 -24.542 1.00 92.88 509 SER A O 1
ATOM 3743 N N . ARG A 1 510 ? -14.272 -14.051 -23.999 1.00 95.06 510 ARG A N 1
ATOM 3744 C CA . ARG A 1 510 ? -14.880 -14.471 -25.263 1.00 95.06 510 ARG A CA 1
ATOM 3745 C C . ARG A 1 510 ? -16.275 -13.876 -25.416 1.00 95.06 510 ARG A C 1
ATOM 3747 O O . ARG A 1 510 ? -16.596 -13.359 -26.484 1.00 95.06 510 ARG A O 1
ATOM 3754 N N . TYR A 1 511 ? -17.075 -13.866 -24.349 1.00 95.50 511 TYR A N 1
ATOM 3755 C CA . TYR A 1 511 ? -18.391 -13.231 -24.345 1.00 95.50 511 TYR A CA 1
ATOM 3756 C C . TYR A 1 511 ? -18.313 -11.760 -24.776 1.00 95.50 511 TYR A C 1
ATOM 3758 O O . TYR A 1 511 ? -19.058 -11.330 -25.667 1.00 95.50 511 TYR A O 1
ATOM 3766 N N . SER A 1 512 ? -17.397 -10.981 -24.188 1.00 95.12 512 SER A N 1
ATOM 3767 C CA . SER A 1 512 ? -17.214 -9.578 -24.562 1.00 95.12 512 SER A CA 1
ATOM 3768 C C . SER A 1 512 ? -16.704 -9.438 -25.995 1.00 95.12 512 SER A C 1
ATOM 3770 O O . SER A 1 512 ? -17.225 -8.600 -26.731 1.00 95.12 512 SER A O 1
ATOM 3772 N N . ARG A 1 513 ? -15.758 -10.282 -26.434 1.00 96.25 513 ARG A N 1
ATOM 3773 C CA . ARG A 1 513 ? -15.249 -10.304 -27.818 1.00 96.25 513 ARG A CA 1
ATOM 3774 C C . ARG A 1 513 ? -16.376 -10.484 -28.828 1.00 96.25 513 ARG A C 1
ATOM 3776 O O . ARG A 1 513 ? -16.533 -9.658 -29.727 1.00 96.25 513 ARG A O 1
ATOM 3783 N N . ASP A 1 514 ? -17.195 -11.511 -28.643 1.00 96.44 514 ASP A N 1
ATOM 3784 C CA . ASP A 1 514 ? -18.276 -11.860 -29.565 1.00 96.44 514 ASP A CA 1
ATOM 3785 C C . ASP A 1 514 ? -19.414 -10.828 -29.519 1.00 96.44 514 ASP A C 1
ATOM 3787 O O . ASP A 1 514 ? -20.056 -10.533 -30.533 1.00 96.44 514 ASP A O 1
ATOM 3791 N N . SER A 1 515 ? -19.652 -10.227 -28.351 1.00 96.25 515 SER A N 1
ATOM 3792 C CA . SER A 1 515 ? -20.616 -9.135 -28.188 1.00 96.25 515 SER A CA 1
ATOM 3793 C C . SER A 1 515 ? -20.156 -7.861 -28.900 1.00 96.25 515 SER A C 1
ATOM 3795 O O . SER A 1 515 ? -20.946 -7.249 -29.624 1.00 96.25 515 SER A O 1
ATOM 3797 N N . ILE A 1 516 ? -18.885 -7.477 -28.751 1.00 96.06 516 ILE A N 1
ATOM 3798 C CA . ILE A 1 516 ? -18.277 -6.325 -29.433 1.00 96.06 516 ILE A CA 1
ATOM 3799 C C . ILE A 1 516 ? -18.292 -6.542 -30.947 1.00 96.06 516 ILE A C 1
ATOM 3801 O O . ILE A 1 516 ? -18.755 -5.660 -31.678 1.00 96.06 516 ILE A O 1
ATOM 3805 N N . ALA A 1 517 ? -17.846 -7.713 -31.415 1.00 97.31 517 ALA A N 1
ATOM 3806 C CA . ALA A 1 517 ? -17.818 -8.065 -32.832 1.00 97.31 517 ALA A CA 1
ATOM 3807 C C . ALA A 1 517 ? -19.205 -7.925 -33.470 1.00 97.31 517 ALA A C 1
ATOM 3809 O O . ALA A 1 517 ? -19.362 -7.190 -34.447 1.00 97.31 517 ALA A O 1
ATOM 3810 N N . ARG A 1 518 ? -20.236 -8.541 -32.871 1.00 97.12 518 ARG A N 1
ATOM 3811 C CA . ARG A 1 518 ? -21.619 -8.470 -33.373 1.00 97.12 518 ARG A CA 1
ATOM 3812 C C . ARG A 1 518 ? -22.201 -7.059 -33.305 1.00 97.12 518 ARG A C 1
ATOM 3814 O O . ARG A 1 518 ? -22.709 -6.552 -34.304 1.00 97.12 518 ARG A O 1
ATOM 3821 N N . THR A 1 519 ? -22.114 -6.404 -32.148 1.00 96.12 519 THR A N 1
ATOM 3822 C CA . THR A 1 519 ? -22.790 -5.115 -31.903 1.00 96.12 519 THR A CA 1
ATOM 3823 C C . THR A 1 519 ? -22.165 -3.987 -32.719 1.00 96.12 519 THR A C 1
ATOM 3825 O O . THR A 1 519 ? -22.859 -3.148 -33.306 1.00 96.12 519 THR A O 1
ATOM 3828 N N . TYR A 1 520 ? -20.833 -3.955 -32.790 1.00 95.38 520 TYR A N 1
ATOM 3829 C CA . TYR A 1 520 ? -20.111 -2.915 -33.514 1.00 95.38 520 TYR A CA 1
ATOM 3830 C C . TYR A 1 520 ? -19.759 -3.307 -34.946 1.00 95.38 520 TYR A C 1
ATOM 3832 O O . TYR A 1 520 ? -19.360 -2.416 -35.696 1.00 95.38 520 TYR A O 1
ATOM 3840 N N . ARG A 1 521 ? -20.011 -4.555 -35.364 1.00 95.88 521 ARG A N 1
ATOM 3841 C CA . ARG A 1 521 ? -19.669 -5.095 -36.692 1.00 95.88 521 ARG A CA 1
ATOM 3842 C C . ARG A 1 521 ? -18.176 -4.931 -36.984 1.00 95.88 521 ARG A C 1
ATOM 3844 O O . ARG A 1 521 ? -17.791 -4.323 -37.980 1.00 95.88 521 ARG A O 1
ATOM 3851 N N . ILE A 1 522 ? -17.355 -5.386 -36.042 1.00 95.06 522 ILE A N 1
ATOM 3852 C CA . ILE A 1 522 ? -15.892 -5.389 -36.136 1.00 95.06 522 ILE A CA 1
ATOM 3853 C C . ILE A 1 522 ? -15.461 -6.827 -36.406 1.00 95.06 522 ILE A C 1
ATOM 3855 O O . ILE A 1 522 ? -15.980 -7.744 -35.775 1.00 95.06 522 ILE A O 1
ATOM 3859 N N . ASP A 1 523 ? -14.526 -7.003 -37.337 1.00 94.50 523 ASP A N 1
ATOM 3860 C CA . ASP A 1 523 ? -13.897 -8.296 -37.606 1.00 94.50 523 ASP A CA 1
ATOM 3861 C C . ASP A 1 523 ? -13.302 -8.879 -36.306 1.00 94.50 523 ASP A C 1
ATOM 3863 O O . ASP A 1 523 ? -12.466 -8.208 -35.686 1.00 94.50 523 ASP A O 1
ATOM 3867 N N . PRO A 1 524 ? -13.703 -10.093 -35.876 1.00 93.06 524 PRO A N 1
ATOM 3868 C CA . PRO A 1 524 ? -13.136 -10.752 -34.704 1.00 93.06 524 PRO A CA 1
ATOM 3869 C C . PRO A 1 524 ? -11.604 -10.827 -34.710 1.00 93.06 524 PRO A C 1
ATOM 3871 O O . PRO A 1 524 ? -11.005 -10.742 -33.642 1.00 93.06 524 PRO A O 1
ATOM 3874 N N . ALA A 1 525 ? -10.953 -10.902 -35.879 1.00 91.69 525 ALA A N 1
ATOM 3875 C CA . ALA A 1 525 ? -9.490 -10.919 -35.984 1.00 91.69 525 ALA A CA 1
ATOM 3876 C C . ALA A 1 525 ? -8.826 -9.621 -35.479 1.00 91.69 525 ALA A C 1
ATOM 3878 O O . ALA A 1 525 ? -7.651 -9.618 -35.113 1.00 91.69 525 ALA A O 1
ATOM 3879 N N . ARG A 1 526 ? -9.578 -8.512 -35.418 1.00 94.31 526 ARG A N 1
ATOM 3880 C CA . ARG A 1 526 ? -9.139 -7.226 -34.845 1.00 94.31 526 ARG A CA 1
ATOM 3881 C C . ARG A 1 526 ? -9.426 -7.099 -33.348 1.00 94.31 526 ARG A C 1
ATOM 3883 O O . ARG A 1 526 ? -9.175 -6.033 -32.782 1.00 94.31 526 ARG A O 1
ATOM 3890 N N . ILE A 1 527 ? -9.972 -8.136 -32.713 1.00 96.69 527 ILE A N 1
ATOM 3891 C CA . ILE A 1 527 ? -10.321 -8.141 -31.293 1.00 96.69 527 ILE A CA 1
ATOM 3892 C C . ILE A 1 527 ? -9.498 -9.216 -30.579 1.00 96.69 527 ILE A C 1
ATOM 3894 O O . ILE A 1 527 ? -9.748 -10.409 -30.728 1.00 96.69 527 ILE A O 1
ATOM 3898 N N . ALA A 1 528 ? -8.531 -8.796 -29.770 1.00 93.62 528 ALA A N 1
ATOM 3899 C CA . ALA A 1 528 ? -7.762 -9.702 -28.930 1.00 93.62 528 ALA A CA 1
ATOM 3900 C C . ALA A 1 528 ? -8.488 -9.979 -27.608 1.00 93.62 528 ALA A C 1
ATOM 3902 O O . ALA A 1 528 ? -8.889 -9.056 -26.895 1.00 93.62 528 ALA A O 1
ATOM 3903 N N . GLU A 1 529 ? -8.620 -11.262 -27.280 1.00 93.31 529 GLU A N 1
ATOM 3904 C CA . GLU A 1 529 ? -9.075 -11.740 -25.976 1.00 93.31 529 GLU A CA 1
ATOM 3905 C C . GLU A 1 529 ? -7.865 -11.858 -25.043 1.00 93.31 529 GLU A C 1
ATOM 3907 O O . GLU A 1 529 ? -7.003 -12.714 -25.226 1.00 93.31 529 GLU A O 1
ATOM 3912 N N . VAL A 1 530 ? -7.800 -10.975 -24.052 1.00 89.62 530 VAL A N 1
ATOM 3913 C CA . VAL A 1 530 ? -6.762 -10.916 -23.022 1.00 89.62 530 VAL A CA 1
ATOM 3914 C C . VAL A 1 530 ? -7.453 -11.028 -21.670 1.00 89.62 530 VAL A C 1
ATOM 3916 O O . VAL A 1 530 ? -7.870 -10.032 -21.077 1.00 89.62 530 VAL A O 1
ATOM 3919 N N . ARG A 1 531 ? -7.629 -12.269 -21.216 1.00 86.69 531 ARG A N 1
ATOM 3920 C CA . ARG A 1 531 ? -8.301 -12.605 -19.951 1.00 86.69 531 ARG A CA 1
ATOM 3921 C C . ARG A 1 531 ? -7.613 -11.932 -18.771 1.00 86.69 531 ARG A C 1
ATOM 3923 O O . ARG A 1 531 ? -6.407 -11.753 -18.812 1.00 86.69 531 ARG A O 1
ATOM 3930 N N . CYS A 1 532 ? -8.339 -11.552 -17.723 1.00 81.38 532 CYS A N 1
ATOM 3931 C CA . CYS A 1 532 ? -7.686 -10.979 -16.542 1.00 81.38 532 CYS A CA 1
ATOM 3932 C C . CYS A 1 532 ? -7.090 -12.072 -15.654 1.00 81.38 532 CYS A C 1
ATOM 3934 O O . CYS A 1 532 ? -7.716 -13.116 -15.450 1.00 81.38 532 CYS A O 1
ATOM 3936 N N . GLY A 1 533 ? -5.920 -11.777 -15.086 1.00 80.00 533 GLY A N 1
ATOM 3937 C CA . GLY A 1 533 ? -5.371 -12.555 -13.987 1.00 80.00 533 GLY A CA 1
ATOM 3938 C C . GLY A 1 533 ? -6.087 -12.255 -12.668 1.00 80.00 533 GLY A C 1
ATOM 3939 O O . GLY A 1 533 ? -6.939 -11.361 -12.594 1.00 80.00 533 GLY A O 1
ATOM 3940 N N . THR A 1 534 ? -5.729 -12.984 -11.615 1.00 82.12 534 THR A N 1
ATOM 3941 C CA . THR A 1 534 ? -6.198 -12.735 -10.248 1.00 82.12 534 THR A CA 1
ATOM 3942 C C . THR A 1 534 ? -5.054 -12.349 -9.312 1.00 82.12 534 THR A C 1
ATOM 3944 O O . THR A 1 534 ? -3.925 -12.820 -9.431 1.00 82.12 534 THR A O 1
ATOM 3947 N N . SER A 1 535 ? -5.360 -11.466 -8.367 1.00 82.12 535 SER A N 1
ATOM 3948 C CA . SER A 1 535 ? -4.510 -11.124 -7.226 1.00 82.12 535 SER A CA 1
ATOM 3949 C C . SER A 1 535 ? -5.412 -11.166 -5.997 1.00 82.12 535 SER A C 1
ATOM 3951 O O . SER A 1 535 ? -5.999 -10.131 -5.666 1.00 82.12 535 SER A O 1
ATOM 3953 N N . PRO A 1 536 ? -5.629 -12.355 -5.401 1.00 83.06 536 PRO A N 1
ATOM 3954 C CA . PRO A 1 536 ? -6.549 -12.490 -4.282 1.00 83.06 536 PRO A CA 1
ATOM 3955 C C . PRO A 1 536 ? -6.125 -11.575 -3.124 1.00 83.06 536 PRO A C 1
ATOM 3957 O O . PRO A 1 536 ? -4.919 -11.395 -2.911 1.00 83.06 536 PRO A O 1
ATOM 3960 N N . PRO A 1 537 ? -7.087 -10.996 -2.381 1.00 81.19 537 PRO A N 1
ATOM 3961 C CA . PRO A 1 537 ? -6.792 -10.235 -1.173 1.00 81.19 537 PRO A CA 1
ATOM 3962 C C . PRO A 1 537 ? -5.956 -11.067 -0.198 1.00 81.19 537 PRO A C 1
ATOM 3964 O O . PRO A 1 537 ? -6.138 -12.283 -0.091 1.00 81.19 537 PRO A O 1
ATOM 3967 N N . ARG A 1 538 ? -5.020 -10.425 0.504 1.00 78.00 538 ARG A N 1
ATOM 3968 C CA . ARG A 1 538 ? -4.146 -11.129 1.457 1.00 78.00 538 ARG A CA 1
ATOM 3969 C C . ARG A 1 538 ? -4.969 -11.675 2.623 1.00 78.00 538 ARG A C 1
ATOM 3971 O O . ARG A 1 538 ? -5.860 -10.990 3.094 1.00 78.00 538 ARG A O 1
ATOM 3978 N N . THR A 1 539 ? -4.637 -12.851 3.142 1.00 74.06 539 THR A N 1
ATOM 3979 C CA . THR A 1 539 ? -5.196 -13.339 4.414 1.00 74.06 539 THR A CA 1
ATOM 3980 C C . THR A 1 539 ? -4.325 -12.892 5.596 1.00 74.06 539 THR A C 1
ATOM 3982 O O . THR A 1 539 ? -3.130 -12.603 5.444 1.00 74.06 539 THR A O 1
ATOM 3985 N N . GLY A 1 540 ? -4.917 -12.760 6.782 1.00 60.72 540 GLY A N 1
ATOM 3986 C CA . GLY A 1 540 ? -4.211 -12.558 8.048 1.00 60.72 540 GLY A CA 1
ATOM 3987 C C . GLY A 1 540 ? -3.834 -13.885 8.722 1.00 60.72 540 GLY A C 1
ATOM 3988 O O . GLY A 1 540 ? -4.434 -14.920 8.456 1.00 60.72 540 GLY A O 1
ATOM 3989 N N . ALA A 1 541 ? -2.852 -13.866 9.634 1.00 45.78 541 ALA A N 1
ATOM 3990 C CA . ALA A 1 541 ? -2.518 -15.026 10.480 1.00 45.78 541 ALA A CA 1
ATOM 3991 C C . ALA A 1 541 ? -3.526 -15.243 11.631 1.00 45.78 541 ALA A C 1
ATOM 3993 O O . ALA A 1 541 ? -3.475 -16.257 12.321 1.00 45.78 541 ALA A O 1
ATOM 3994 N N . ILE A 1 542 ? -4.442 -14.291 11.849 1.00 47.38 542 ILE A N 1
ATOM 3995 C CA . ILE A 1 542 ? -5.406 -14.291 12.950 1.00 47.38 542 ILE A CA 1
ATOM 3996 C C . ILE A 1 542 ? -6.813 -14.232 12.351 1.00 47.38 542 ILE A C 1
ATOM 3998 O O . ILE A 1 542 ? -7.271 -13.180 11.916 1.00 47.38 542 ILE A O 1
ATOM 4002 N N . THR A 1 543 ? -7.513 -15.364 12.367 1.00 47.44 543 THR A N 1
ATOM 4003 C CA . THR A 1 543 ? -8.914 -15.512 11.950 1.00 47.44 543 THR A CA 1
ATOM 4004 C C . THR A 1 543 ? -9.846 -14.700 12.857 1.00 47.44 543 THR A C 1
ATOM 4006 O O . THR A 1 543 ? -10.384 -15.215 13.838 1.00 47.44 543 THR A O 1
ATOM 4009 N N . ARG A 1 544 ? -10.063 -13.415 12.565 1.00 49.59 544 ARG A N 1
ATOM 4010 C CA . ARG A 1 544 ? -11.141 -12.624 13.182 1.00 49.59 544 ARG A CA 1
ATOM 4011 C C . ARG A 1 544 ? -12.203 -12.318 12.134 1.00 49.59 544 ARG A C 1
ATOM 4013 O O . ARG A 1 544 ? -12.272 -11.212 11.611 1.00 49.59 544 ARG A O 1
ATOM 4020 N N . SER A 1 545 ? -13.053 -13.308 11.854 1.00 55.75 545 SER A N 1
ATOM 4021 C CA . SER A 1 545 ? -14.296 -13.063 11.117 1.00 55.75 545 SER A CA 1
ATOM 4022 C C . SER A 1 545 ? -15.110 -11.975 11.846 1.00 55.75 545 SER A C 1
ATOM 4024 O O . SER A 1 545 ? -15.207 -12.013 13.079 1.00 55.75 545 SER A O 1
ATOM 4026 N N . PRO A 1 546 ? -15.721 -11.005 11.136 1.00 55.97 546 PRO A N 1
ATOM 4027 C CA . PRO A 1 546 ? -16.668 -10.062 11.735 1.00 55.97 546 PRO A CA 1
ATOM 4028 C C . PRO A 1 546 ? -17.897 -10.770 12.331 1.00 55.97 546 PRO A C 1
ATOM 4030 O O . PRO A 1 546 ? -18.648 -10.165 13.094 1.00 55.97 546 PRO A O 1
ATOM 4033 N N . ILE A 1 547 ? -18.087 -12.055 12.024 1.00 66.00 547 ILE A N 1
ATOM 4034 C CA . ILE A 1 547 ? -19.088 -12.925 12.630 1.00 66.00 547 ILE A CA 1
ATOM 4035 C C . ILE A 1 547 ? -18.423 -13.738 13.747 1.00 66.00 547 ILE A C 1
ATOM 4037 O O . ILE A 1 547 ? -17.561 -14.575 13.490 1.00 66.00 547 ILE A O 1
ATOM 4041 N N . ARG A 1 548 ? -18.842 -13.499 14.996 1.00 67.56 548 ARG A N 1
ATOM 4042 C CA . ARG A 1 548 ? -18.284 -14.145 16.202 1.00 67.56 548 ARG A CA 1
ATOM 4043 C C . ARG A 1 548 ? -19.190 -15.206 16.833 1.00 67.56 548 ARG A C 1
ATOM 4045 O O . ARG A 1 548 ? -18.861 -15.722 17.893 1.00 67.56 548 ARG A O 1
ATOM 4052 N N . ASP A 1 549 ? -20.329 -15.519 16.221 1.00 78.88 549 ASP A N 1
ATOM 4053 C CA . ASP A 1 549 ? -21.315 -16.452 16.789 1.00 78.88 549 ASP A CA 1
ATOM 4054 C C . ASP A 1 549 ? -21.114 -17.916 16.357 1.00 78.88 549 ASP A C 1
ATOM 4056 O O . ASP A 1 549 ? -21.926 -18.771 16.700 1.00 78.88 549 ASP A O 1
ATOM 4060 N N . GLY A 1 550 ? -20.038 -18.208 15.616 1.00 80.69 550 GLY A N 1
ATOM 4061 C CA . GLY A 1 550 ? -19.657 -19.563 15.207 1.00 80.69 550 GLY A CA 1
ATOM 4062 C C . GLY A 1 550 ? -20.531 -20.179 14.113 1.00 80.69 550 GLY A C 1
ATOM 4063 O O . GLY A 1 550 ? -20.287 -21.319 13.724 1.00 80.69 550 GLY A O 1
ATOM 4064 N N . ARG A 1 551 ? -21.532 -19.454 13.596 1.00 89.50 551 ARG A N 1
ATOM 4065 C CA . ARG A 1 551 ? -22.388 -19.954 12.516 1.00 89.50 551 ARG A CA 1
ATOM 4066 C C . ARG A 1 551 ? -21.667 -19.904 11.163 1.00 89.50 551 ARG A C 1
ATOM 4068 O O . ARG A 1 551 ? -20.915 -18.956 10.917 1.00 89.50 551 ARG A O 1
ATOM 4075 N N . PRO A 1 552 ? -21.920 -20.872 10.261 1.00 94.12 552 PRO A N 1
ATOM 4076 C CA . PRO A 1 552 ? -21.442 -20.790 8.886 1.00 94.12 552 PRO A CA 1
ATOM 4077 C C . PRO A 1 552 ? -22.008 -19.542 8.205 1.00 94.12 552 PRO A C 1
ATOM 4079 O O . PRO A 1 552 ? -23.086 -19.049 8.558 1.00 94.12 552 PRO A O 1
ATOM 4082 N N . TYR A 1 553 ? -21.291 -19.021 7.213 1.00 96.19 553 TYR A N 1
ATOM 4083 C CA . TYR A 1 553 ? -21.758 -17.856 6.479 1.00 96.19 553 TYR A CA 1
ATOM 4084 C C . TYR A 1 553 ? -21.487 -17.939 4.988 1.00 96.19 553 TYR A C 1
ATOM 4086 O O . TYR A 1 553 ? -20.471 -18.450 4.527 1.00 96.19 553 TYR A O 1
ATOM 4094 N N . LEU A 1 554 ? -22.426 -17.383 4.239 1.00 98.06 554 LEU A N 1
ATOM 4095 C CA . LEU A 1 554 ? -22.323 -17.141 2.811 1.00 98.06 554 LEU A CA 1
ATOM 4096 C C . LEU A 1 554 ? -21.846 -15.708 2.602 1.00 98.06 554 LEU A C 1
ATOM 4098 O O . LEU A 1 554 ? -22.200 -14.816 3.375 1.00 98.06 554 LEU A O 1
ATOM 4102 N N . MET A 1 555 ? -21.068 -15.467 1.553 1.00 96.94 555 MET A N 1
ATOM 4103 C CA . MET A 1 555 ? -20.530 -14.139 1.261 1.00 96.94 555 MET A CA 1
ATOM 4104 C C . MET A 1 555 ? -21.011 -13.642 -0.099 1.00 96.94 555 MET A C 1
ATOM 4106 O O . MET A 1 555 ? -21.018 -14.389 -1.064 1.00 96.94 555 MET A O 1
ATOM 4110 N N . MET A 1 556 ? -21.352 -12.362 -0.208 1.00 97.56 556 MET A N 1
ATOM 4111 C CA . MET A 1 556 ? -21.537 -11.649 -1.472 1.00 97.56 556 MET A CA 1
ATOM 4112 C C . MET A 1 556 ? -20.618 -10.428 -1.472 1.00 97.56 556 MET A C 1
ATOM 4114 O O . MET A 1 556 ? -20.543 -9.717 -0.474 1.00 97.56 556 MET A O 1
ATOM 4118 N N . VAL A 1 557 ? -19.932 -10.150 -2.582 1.00 95.94 557 VAL A N 1
ATOM 4119 C CA . VAL A 1 557 ? -18.940 -9.064 -2.655 1.00 95.94 557 VAL A CA 1
ATOM 4120 C C . VAL A 1 557 ? -19.042 -8.256 -3.945 1.00 95.94 557 VAL A C 1
ATOM 4122 O O . VAL A 1 557 ? -19.145 -8.790 -5.052 1.00 95.94 557 VAL A O 1
ATOM 4125 N N . GLY A 1 558 ? -18.991 -6.934 -3.803 1.00 90.31 558 GLY A N 1
ATOM 4126 C CA . GLY A 1 558 ? -19.027 -5.981 -4.907 1.00 90.31 558 GLY A CA 1
ATOM 4127 C C . GLY A 1 558 ? -19.800 -4.717 -4.548 1.00 90.31 558 GLY A C 1
ATOM 4128 O O . GLY A 1 558 ? -20.444 -4.633 -3.510 1.00 90.31 558 GLY A O 1
ATOM 4129 N N . ARG A 1 559 ? -19.752 -3.704 -5.420 1.00 87.06 559 ARG A N 1
ATOM 4130 C CA . ARG A 1 559 ? -20.629 -2.533 -5.263 1.00 87.06 559 ARG A CA 1
ATOM 4131 C C . ARG A 1 559 ? -22.087 -2.974 -5.317 1.00 87.06 559 ARG A C 1
ATOM 4133 O O . ARG A 1 559 ? -22.420 -3.817 -6.146 1.00 87.06 559 ARG A O 1
ATOM 4140 N N . LEU A 1 560 ? -22.937 -2.404 -4.471 1.00 92.06 560 LEU A N 1
ATOM 4141 C CA . LEU A 1 560 ? -24.356 -2.745 -4.473 1.00 92.06 560 LEU A CA 1
ATOM 4142 C C . LEU A 1 560 ? -25.037 -1.917 -5.557 1.00 92.06 560 LEU A C 1
ATOM 4144 O O . LEU A 1 560 ? -25.343 -0.742 -5.359 1.00 92.06 560 LEU A O 1
ATOM 4148 N N . GLU A 1 561 ? -25.219 -2.547 -6.709 1.00 90.88 561 GLU A N 1
ATOM 4149 C CA . GLU A 1 561 ? -25.907 -2.013 -7.879 1.00 90.88 561 GLU A CA 1
ATOM 4150 C C . GLU A 1 561 ? -26.804 -3.115 -8.472 1.00 90.88 561 GLU A C 1
ATOM 4152 O O . GLU A 1 561 ? -26.465 -4.298 -8.331 1.0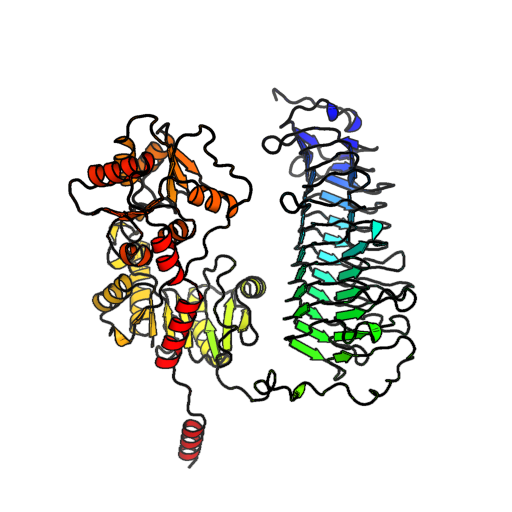0 90.88 561 GLU A O 1
ATOM 4157 N N . PRO A 1 562 ? -27.887 -2.775 -9.204 1.00 90.12 562 PRO A N 1
ATOM 4158 C CA . PRO A 1 562 ? -28.907 -3.743 -9.625 1.00 90.12 562 PRO A CA 1
ATOM 4159 C C . PRO A 1 562 ? -28.356 -4.957 -10.382 1.00 90.12 562 PRO A C 1
ATOM 4161 O O . PRO A 1 562 ? -28.883 -6.063 -10.284 1.00 90.12 562 PRO A O 1
ATOM 4164 N N . ARG A 1 563 ? -27.256 -4.763 -11.115 1.00 92.81 563 ARG A N 1
ATOM 4165 C CA . ARG A 1 563 ? -26.552 -5.805 -11.866 1.00 92.81 563 ARG A CA 1
ATOM 4166 C C . ARG A 1 563 ? -25.992 -6.916 -10.978 1.00 92.81 563 ARG A C 1
ATOM 4168 O O . ARG A 1 563 ? -25.996 -8.064 -11.399 1.00 92.81 563 ARG A O 1
ATOM 4175 N N . LYS A 1 564 ? -25.532 -6.610 -9.759 1.00 94.19 564 LYS A N 1
ATOM 4176 C CA . LYS A 1 564 ? -25.026 -7.623 -8.811 1.00 94.19 564 LYS A CA 1
ATOM 4177 C C . LYS A 1 564 ? -26.135 -8.485 -8.214 1.00 94.19 564 LYS A C 1
ATOM 4179 O O . LYS A 1 564 ? -25.832 -9.509 -7.612 1.00 94.19 564 LYS A O 1
ATOM 4184 N N . ASN A 1 565 ? -27.389 -8.087 -8.430 1.00 95.44 565 ASN A N 1
ATOM 4185 C CA . ASN A 1 565 ? -28.584 -8.855 -8.125 1.00 95.44 565 ASN A CA 1
ATOM 4186 C C . ASN A 1 565 ? -28.751 -9.186 -6.633 1.00 95.44 565 ASN A C 1
ATOM 4188 O O . ASN A 1 565 ? -29.129 -10.297 -6.264 1.00 95.44 565 ASN A O 1
ATOM 4192 N N . LEU A 1 566 ? -28.495 -8.196 -5.768 1.00 97.00 566 LEU A N 1
ATOM 4193 C CA . LEU A 1 566 ? -28.636 -8.341 -4.317 1.00 97.00 566 LEU A CA 1
ATOM 4194 C C . LEU A 1 566 ? -30.048 -8.799 -3.921 1.00 97.00 566 LEU A C 1
ATOM 4196 O O . LEU A 1 566 ? -30.193 -9.617 -3.020 1.00 97.00 566 LEU A O 1
ATOM 4200 N N . ALA A 1 567 ? -31.081 -8.319 -4.619 1.00 96.31 567 ALA A N 1
ATOM 4201 C CA . ALA A 1 567 ? -32.459 -8.737 -4.374 1.00 96.31 567 ALA A CA 1
ATOM 4202 C C . ALA A 1 567 ? -32.636 -10.263 -4.490 1.00 96.31 567 ALA A C 1
ATOM 4204 O O . ALA A 1 567 ? -33.199 -10.868 -3.583 1.00 96.31 567 ALA A O 1
ATOM 4205 N N . LEU A 1 568 ? -32.080 -10.888 -5.538 1.00 97.75 568 LEU A N 1
ATOM 4206 C CA . LEU A 1 568 ? -32.134 -12.341 -5.715 1.00 97.75 568 LEU A CA 1
ATOM 4207 C C . LEU A 1 568 ? -31.377 -13.080 -4.604 1.00 97.75 568 LEU A C 1
ATOM 4209 O O . LEU A 1 568 ? -31.868 -14.089 -4.105 1.00 97.75 568 LEU A O 1
ATOM 4213 N N . THR A 1 569 ? -30.215 -12.567 -4.183 1.00 98.25 569 THR A N 1
ATOM 4214 C CA . THR A 1 569 ? -29.473 -13.126 -3.042 1.00 98.25 569 THR A CA 1
ATOM 4215 C C . THR A 1 569 ? -30.329 -13.130 -1.779 1.00 98.25 569 THR A C 1
ATOM 4217 O O . THR A 1 569 ? -30.403 -14.149 -1.101 1.00 98.25 569 THR A O 1
ATOM 4220 N N . LEU A 1 570 ? -30.987 -12.009 -1.467 1.00 98.19 570 LEU A N 1
ATOM 4221 C CA . LEU A 1 570 ? -31.830 -11.878 -0.276 1.00 98.19 570 LEU A CA 1
ATOM 4222 C C . LEU A 1 570 ? -33.082 -12.766 -0.361 1.00 98.19 570 LEU A C 1
ATOM 4224 O O . LEU A 1 570 ? -33.471 -13.355 0.644 1.00 98.19 570 LEU A O 1
ATOM 4228 N N . ASP A 1 571 ? -33.695 -12.884 -1.543 1.00 98.12 571 ASP A N 1
ATOM 4229 C CA . ASP A 1 571 ? -34.856 -13.755 -1.777 1.00 98.12 571 ASP A CA 1
ATOM 4230 C C . ASP A 1 571 ? -34.507 -15.234 -1.583 1.00 98.12 571 ASP A C 1
ATOM 4232 O O . ASP A 1 571 ? -35.254 -15.957 -0.926 1.00 98.12 571 ASP A O 1
ATOM 4236 N N . ALA A 1 572 ? -33.366 -15.678 -2.117 1.00 98.44 572 ALA A N 1
ATOM 4237 C CA . ALA A 1 572 ? -32.885 -17.045 -1.949 1.00 98.44 572 ALA A CA 1
ATOM 4238 C C . ALA A 1 572 ? -32.444 -17.319 -0.505 1.00 98.44 572 ALA A C 1
ATOM 4240 O O . ALA A 1 572 ? -32.809 -18.346 0.063 1.00 98.44 572 ALA A O 1
ATOM 4241 N N . PHE A 1 573 ? -31.730 -16.378 0.121 1.00 98.38 573 PHE A N 1
ATOM 4242 C CA . PHE A 1 573 ? -31.284 -16.509 1.508 1.00 98.38 573 PHE A CA 1
ATOM 4243 C C . PHE A 1 573 ? -32.463 -16.625 2.486 1.00 98.38 573 PHE A C 1
ATOM 4245 O O . PHE A 1 573 ? -32.414 -17.417 3.420 1.00 98.38 573 PHE A O 1
ATOM 4252 N N . ALA A 1 574 ? -33.568 -15.917 2.230 1.00 97.62 574 ALA A N 1
ATOM 4253 C CA . ALA A 1 574 ? -34.791 -16.010 3.030 1.00 97.62 574 ALA A CA 1
ATOM 4254 C C . ALA A 1 574 ? -35.499 -17.382 2.956 1.00 97.62 574 ALA A C 1
ATOM 4256 O O . ALA A 1 574 ? -36.445 -17.612 3.708 1.00 97.62 574 ALA A O 1
ATOM 4257 N N . ARG A 1 575 ? -35.084 -18.285 2.054 1.00 97.81 575 ARG A N 1
ATOM 4258 C CA . ARG A 1 575 ? -35.597 -19.665 1.980 1.00 97.81 575 ARG A CA 1
ATOM 4259 C C . ARG A 1 575 ? -34.820 -20.649 2.853 1.00 97.81 575 ARG A C 1
ATOM 4261 O O . ARG A 1 575 ? -35.284 -21.774 3.022 1.00 97.81 575 ARG A O 1
ATOM 4268 N N . LEU A 1 576 ? -33.662 -20.256 3.382 1.00 97.06 576 LEU A N 1
ATOM 4269 C CA . LEU A 1 576 ? -32.912 -21.080 4.326 1.00 97.06 576 LEU A CA 1
ATOM 4270 C C . LEU A 1 576 ? -33.625 -21.073 5.692 1.00 97.06 576 LEU A C 1
ATOM 4272 O O . LEU A 1 576 ? -34.299 -20.094 6.025 1.00 97.06 576 LEU A O 1
ATOM 4276 N N . PRO A 1 577 ? -33.482 -22.131 6.511 1.00 94.38 577 PRO A N 1
ATOM 4277 C CA . PRO A 1 577 ? -34.026 -22.133 7.863 1.00 94.38 577 PRO A CA 1
ATOM 4278 C C . PRO A 1 577 ? -33.462 -20.967 8.685 1.00 94.38 577 PRO A C 1
ATOM 4280 O O . PRO A 1 577 ? -32.252 -20.726 8.686 1.00 94.38 577 PRO A O 1
ATOM 4283 N N . THR A 1 578 ? -34.330 -20.255 9.407 1.00 92.19 578 THR A N 1
ATOM 4284 C CA . THR A 1 578 ? -33.928 -19.132 10.265 1.00 92.19 578 THR A CA 1
ATOM 4285 C C . THR A 1 578 ? -32.813 -19.553 11.214 1.00 92.19 578 THR A C 1
ATOM 4287 O O . THR A 1 578 ? -32.915 -20.575 11.893 1.00 92.19 578 THR A O 1
ATOM 4290 N N . GLY A 1 579 ? -31.746 -18.761 11.274 1.00 90.06 579 GLY A N 1
ATOM 4291 C CA . GLY A 1 579 ? -30.610 -19.040 12.135 1.00 90.06 579 GLY A CA 1
ATOM 4292 C C . GLY A 1 579 ? -29.582 -20.038 11.589 1.00 90.06 579 GLY A C 1
ATOM 4293 O O . GLY A 1 579 ? -28.515 -20.135 12.194 1.00 90.06 579 GLY A O 1
ATOM 4294 N N . ALA A 1 580 ? -29.835 -20.724 10.465 1.00 92.44 580 ALA A N 1
ATOM 4295 C CA . ALA A 1 580 ? -28.935 -21.754 9.926 1.00 92.44 580 ALA A CA 1
ATOM 4296 C C . ALA A 1 580 ? -27.569 -21.213 9.473 1.00 92.44 580 ALA A C 1
ATOM 4298 O O . ALA A 1 580 ? -26.560 -21.903 9.593 1.00 92.44 580 ALA A O 1
ATOM 4299 N N . ALA A 1 581 ? -27.528 -19.983 8.961 1.00 95.25 581 ALA A N 1
ATOM 4300 C CA . ALA A 1 581 ? -26.307 -19.337 8.494 1.00 95.25 581 ALA A CA 1
ATOM 4301 C C . ALA A 1 581 ? -26.423 -17.814 8.568 1.00 95.25 581 ALA A C 1
ATOM 4303 O O . ALA A 1 581 ? -27.5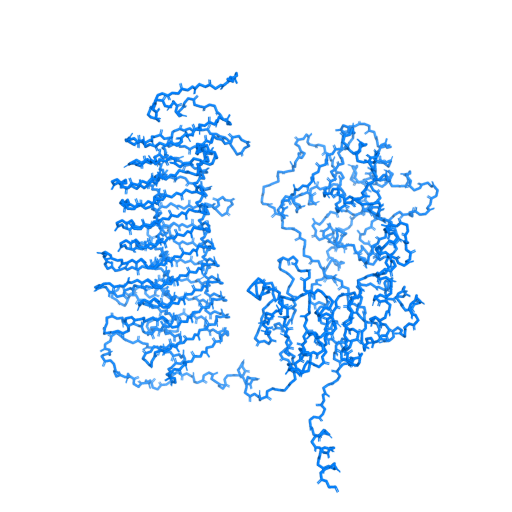11 -17.267 8.746 1.00 95.25 581 ALA A O 1
ATOM 4304 N N . ARG A 1 582 ? -25.295 -17.126 8.387 1.00 96.06 582 ARG A N 1
ATOM 4305 C CA . ARG A 1 582 ? -25.258 -15.684 8.110 1.00 96.06 582 ARG A CA 1
ATOM 4306 C C . ARG A 1 582 ? -25.081 -15.419 6.615 1.00 96.06 582 ARG A C 1
ATOM 4308 O O . ARG A 1 582 ? -24.461 -16.212 5.909 1.00 96.06 582 ARG A O 1
ATOM 4315 N N . LEU A 1 583 ? -25.532 -14.257 6.152 1.00 97.31 583 LEU A N 1
ATOM 4316 C CA . LEU A 1 583 ? -25.148 -13.701 4.853 1.00 97.31 583 LEU A CA 1
ATOM 4317 C C . LEU A 1 583 ? -24.305 -12.441 5.065 1.00 97.31 583 LEU A C 1
ATOM 4319 O O . LEU A 1 583 ? -24.804 -11.438 5.567 1.00 97.31 583 LEU A O 1
ATOM 4323 N N . VAL A 1 584 ? -23.040 -12.472 4.655 1.00 96.50 584 VAL A N 1
ATOM 4324 C CA . VAL A 1 584 ? -22.145 -11.308 4.676 1.00 96.50 584 VAL A CA 1
ATOM 4325 C C . VAL A 1 584 ? -22.161 -10.636 3.314 1.00 96.50 584 VAL A C 1
ATOM 4327 O O . VAL A 1 584 ? -21.705 -11.204 2.326 1.00 96.50 584 VAL A O 1
ATOM 4330 N N . VAL A 1 585 ? -22.646 -9.401 3.254 1.00 97.06 585 VAL A N 1
ATOM 4331 C CA . VAL A 1 585 ? -22.650 -8.589 2.034 1.00 97.06 585 VAL A CA 1
ATOM 4332 C C . VAL A 1 585 ? -21.564 -7.529 2.154 1.00 97.06 585 VAL A C 1
ATOM 4334 O O . VAL A 1 585 ? -21.640 -6.657 3.013 1.00 97.06 585 VAL A O 1
ATOM 4337 N N . VAL A 1 586 ? -20.552 -7.583 1.294 1.00 94.94 586 VAL A N 1
ATOM 4338 C CA . VAL A 1 586 ? -19.401 -6.677 1.315 1.00 94.94 586 VAL A CA 1
ATOM 4339 C C . VAL A 1 586 ? -19.448 -5.714 0.136 1.00 94.94 586 VAL A C 1
ATOM 4341 O O . VAL A 1 586 ? -19.373 -6.123 -1.023 1.00 94.94 586 VAL A O 1
ATOM 4344 N N . GLY A 1 587 ? -19.488 -4.417 0.432 1.00 91.38 587 GLY A N 1
ATOM 4345 C CA . GLY A 1 587 ? -19.358 -3.350 -0.557 1.00 91.38 587 GLY A CA 1
ATOM 4346 C C . GLY A 1 587 ? -20.290 -2.165 -0.328 1.00 91.38 587 GLY A C 1
ATOM 4347 O O . GLY A 1 587 ? -21.234 -2.210 0.457 1.00 91.38 587 GLY A O 1
ATOM 4348 N N . LYS A 1 588 ? -19.996 -1.056 -1.010 1.00 88.50 588 LYS A N 1
ATOM 4349 C CA . LYS A 1 588 ? -20.732 0.207 -0.856 1.00 88.50 588 LYS A CA 1
ATOM 4350 C C . LYS A 1 588 ? -21.971 0.243 -1.758 1.00 88.50 588 LYS A C 1
ATOM 4352 O O . LYS A 1 588 ? -21.873 -0.228 -2.894 1.00 88.50 588 LYS A O 1
ATOM 4357 N N . PRO A 1 589 ? -23.090 0.838 -1.303 1.00 88.19 589 PRO A N 1
ATOM 4358 C CA . PRO A 1 589 ? -24.205 1.190 -2.177 1.00 88.19 589 PRO A CA 1
ATOM 4359 C C . PRO A 1 589 ? -23.761 2.059 -3.362 1.00 88.19 589 PRO A C 1
ATOM 4361 O O . PRO A 1 589 ? -23.055 3.046 -3.168 1.00 88.19 589 PRO A O 1
ATOM 4364 N N . ASP A 1 590 ? -24.170 1.685 -4.576 1.00 84.31 590 ASP A N 1
ATOM 4365 C CA . ASP A 1 590 ? -23.852 2.363 -5.842 1.00 84.31 590 ASP A CA 1
ATOM 4366 C C . ASP A 1 590 ? -25.043 2.246 -6.818 1.00 84.31 590 ASP A C 1
ATOM 4368 O O . ASP A 1 590 ? -25.002 1.538 -7.819 1.00 84.31 590 ASP A O 1
ATOM 4372 N N . GLY A 1 591 ? -26.161 2.905 -6.497 1.00 82.94 591 GLY A N 1
ATOM 4373 C CA . GLY A 1 591 ? -27.345 2.936 -7.368 1.00 82.94 591 GLY A CA 1
ATOM 4374 C C . GLY A 1 591 ? -28.292 1.733 -7.258 1.00 82.94 591 GLY A C 1
ATOM 4375 O O . GLY A 1 591 ? -29.171 1.585 -8.106 1.00 82.94 591 GLY A O 1
ATOM 4376 N N . GLU A 1 592 ? -28.142 0.884 -6.236 1.00 89.50 592 GLU A N 1
ATOM 4377 C CA . GLU A 1 592 ? -29.148 -0.130 -5.886 1.00 89.50 592 GLU A CA 1
ATOM 4378 C C . GLU A 1 592 ? -30.473 0.501 -5.427 1.00 89.50 592 GLU A C 1
ATOM 4380 O O . GLU A 1 592 ? -30.513 1.614 -4.896 1.00 89.50 592 GLU A O 1
ATOM 4385 N N . ARG A 1 593 ? -31.569 -0.234 -5.629 1.00 88.94 593 ARG A N 1
ATOM 4386 C CA . ARG A 1 593 ? -32.919 0.180 -5.248 1.00 88.94 593 ARG A CA 1
ATOM 4387 C C . ARG A 1 593 ? -33.050 0.374 -3.726 1.00 88.94 593 ARG A C 1
ATOM 4389 O O . ARG A 1 593 ? -32.673 -0.536 -2.976 1.00 88.94 593 ARG A O 1
ATOM 4396 N N . PRO A 1 594 ? -33.633 1.493 -3.250 1.00 90.50 594 PRO A N 1
ATOM 4397 C CA . PRO A 1 594 ? -33.812 1.763 -1.822 1.00 90.50 594 PRO A CA 1
ATOM 4398 C C . PRO A 1 594 ? -34.519 0.638 -1.061 1.00 90.50 594 PRO A C 1
ATOM 4400 O O . PRO A 1 594 ? -34.129 0.319 0.058 1.00 90.50 594 PRO A O 1
ATOM 4403 N N . GLU A 1 595 ? -35.499 -0.025 -1.678 1.00 92.88 595 GLU A N 1
ATOM 4404 C CA . GLU A 1 595 ? -36.250 -1.123 -1.061 1.00 92.88 595 GLU A CA 1
ATOM 4405 C C . GLU A 1 595 ? -35.359 -2.348 -0.812 1.00 92.88 595 GLU A C 1
ATOM 4407 O O . GLU A 1 595 ? -35.512 -3.051 0.183 1.00 92.88 595 GLU A O 1
ATOM 4412 N N . THR A 1 596 ? -34.388 -2.597 -1.697 1.00 94.00 596 THR A N 1
ATOM 4413 C CA . THR A 1 596 ? -33.434 -3.708 -1.544 1.00 94.00 596 THR A CA 1
ATOM 4414 C C . THR A 1 596 ? -32.408 -3.401 -0.452 1.00 94.00 596 THR A C 1
ATOM 4416 O O . THR A 1 596 ? -32.075 -4.280 0.338 1.00 94.00 596 THR A O 1
ATOM 4419 N N . LEU A 1 597 ? -31.957 -2.146 -0.348 1.00 92.69 597 LEU A N 1
ATOM 4420 C CA . LEU A 1 597 ? -31.070 -1.704 0.734 1.00 92.69 597 LEU A CA 1
ATOM 4421 C C . LEU A 1 597 ? -31.776 -1.713 2.098 1.00 92.69 597 LEU A C 1
ATOM 4423 O O . LEU A 1 597 ? -31.181 -2.127 3.088 1.00 92.69 597 LEU A O 1
ATOM 4427 N N . ALA A 1 598 ? -33.054 -1.331 2.152 1.00 91.75 598 ALA A N 1
ATOM 4428 C CA . ALA A 1 598 ? -33.851 -1.428 3.372 1.00 91.75 598 ALA A CA 1
ATOM 4429 C C . ALA A 1 598 ? -33.968 -2.886 3.850 1.00 91.75 598 ALA A C 1
ATOM 4431 O O . ALA A 1 598 ? -33.748 -3.161 5.028 1.00 91.75 598 ALA A O 1
ATOM 4432 N N . ARG A 1 599 ? -34.223 -3.827 2.926 1.00 94.75 599 ARG A N 1
ATOM 4433 C CA . ARG A 1 599 ? -34.234 -5.270 3.224 1.00 94.75 599 ARG A CA 1
ATOM 4434 C C . ARG A 1 599 ? -32.882 -5.777 3.723 1.00 94.75 599 ARG A C 1
ATOM 4436 O O . ARG A 1 599 ? -32.842 -6.531 4.691 1.00 94.75 599 ARG A O 1
ATOM 4443 N N . LEU A 1 600 ? -31.788 -5.353 3.087 1.00 93.38 600 LEU A N 1
ATOM 4444 C CA . LEU A 1 600 ? -30.427 -5.690 3.511 1.00 93.38 600 LEU A CA 1
ATOM 4445 C C . LEU A 1 600 ? -30.184 -5.309 4.981 1.00 93.38 600 LEU A C 1
ATOM 4447 O O . LEU A 1 600 ? -29.576 -6.082 5.712 1.00 93.38 600 LEU A O 1
ATOM 4451 N N . SER A 1 601 ? -30.668 -4.140 5.412 1.00 89.75 601 SER A N 1
ATOM 4452 C CA . SER A 1 601 ? -30.509 -3.654 6.789 1.00 89.75 601 SER A CA 1
ATOM 4453 C C . SER A 1 601 ? -31.497 -4.256 7.794 1.00 89.75 601 SER A C 1
ATOM 4455 O O . SER A 1 601 ? -31.219 -4.222 8.989 1.00 89.75 601 SER A O 1
ATOM 4457 N N . SER A 1 602 ? -32.647 -4.775 7.352 1.00 91.88 602 SER A N 1
ATOM 4458 C CA . SER A 1 602 ? -33.701 -5.270 8.251 1.00 91.88 602 SER A CA 1
ATOM 4459 C C . SER A 1 602 ? -33.622 -6.769 8.557 1.00 91.88 602 SER A C 1
ATOM 4461 O O . SER A 1 602 ? -34.276 -7.234 9.488 1.00 91.88 602 SER A O 1
ATOM 4463 N N . MET A 1 603 ? -32.889 -7.554 7.765 1.00 93.81 603 MET A N 1
ATOM 4464 C CA . MET A 1 603 ? -32.787 -9.004 7.960 1.00 93.81 603 MET A CA 1
ATOM 4465 C C . MET A 1 603 ? -31.767 -9.349 9.057 1.00 93.81 603 MET A C 1
ATOM 4467 O O . MET A 1 603 ? -30.583 -9.064 8.919 1.00 93.81 603 MET A O 1
ATOM 4471 N N . ALA A 1 604 ? -32.217 -10.017 10.126 1.00 89.50 604 ALA A N 1
ATOM 4472 C CA . ALA A 1 604 ? -31.408 -10.284 11.324 1.00 89.50 604 ALA A CA 1
ATOM 4473 C C . ALA A 1 604 ? -30.140 -11.128 11.072 1.00 89.50 604 ALA A C 1
ATOM 4475 O O . ALA A 1 604 ? -29.105 -10.912 11.705 1.00 89.50 604 ALA A O 1
ATOM 4476 N N . ASP A 1 605 ? -30.208 -12.077 10.135 1.00 93.81 605 ASP A N 1
ATOM 4477 C CA . ASP A 1 605 ? -29.091 -12.966 9.790 1.00 93.81 605 ASP A CA 1
ATOM 4478 C C . ASP A 1 605 ? -28.187 -12.405 8.672 1.00 93.81 605 ASP A C 1
ATOM 4480 O O . ASP A 1 605 ? -27.271 -13.087 8.209 1.00 93.81 605 ASP A O 1
ATOM 4484 N N . VAL A 1 606 ? -28.392 -11.150 8.258 1.00 95.06 606 VAL A N 1
ATOM 4485 C CA . VAL A 1 606 ? -27.599 -10.485 7.216 1.00 95.06 606 VAL A CA 1
ATOM 4486 C C . VAL A 1 606 ? -26.682 -9.428 7.835 1.00 95.06 606 VAL A C 1
ATOM 4488 O O . VAL A 1 606 ? -27.099 -8.622 8.662 1.00 95.06 606 VAL A O 1
ATOM 4491 N N . VAL A 1 607 ? -25.411 -9.425 7.433 1.00 93.31 607 VAL A N 1
ATOM 4492 C CA . VAL A 1 607 ? -24.390 -8.474 7.888 1.00 93.31 607 VAL A CA 1
ATOM 4493 C C . VAL A 1 607 ? -23.869 -7.695 6.687 1.00 93.31 607 VAL A C 1
ATOM 4495 O O . VAL A 1 607 ? -23.261 -8.265 5.783 1.00 93.31 607 VAL A O 1
ATOM 4498 N N . HIS A 1 608 ? -24.080 -6.378 6.677 1.00 93.88 608 HIS A N 1
ATOM 4499 C CA . HIS A 1 608 ? -23.559 -5.495 5.632 1.00 93.88 608 HIS A CA 1
ATOM 4500 C C . HIS A 1 608 ? -22.236 -4.851 6.058 1.00 93.88 608 HIS A C 1
ATOM 4502 O O . HIS A 1 608 ? -22.172 -4.117 7.042 1.00 93.88 608 HIS A O 1
ATOM 4508 N N . VAL A 1 609 ? -21.179 -5.090 5.283 1.00 89.81 609 VAL A N 1
ATOM 4509 C CA . VAL A 1 609 ? -19.839 -4.531 5.483 1.00 89.81 609 VAL A CA 1
ATOM 4510 C C . VAL A 1 609 ? -19.540 -3.535 4.361 1.00 89.81 609 VAL A C 1
ATOM 4512 O O . VAL A 1 609 ? -19.123 -3.899 3.261 1.00 89.81 609 VAL A O 1
ATOM 4515 N N . ALA A 1 610 ? -19.757 -2.244 4.622 1.00 82.25 610 ALA A N 1
ATOM 4516 C CA . ALA A 1 610 ? -19.578 -1.192 3.614 1.00 82.25 610 ALA A CA 1
ATOM 4517 C C . ALA A 1 610 ? -18.101 -0.855 3.315 1.00 82.25 610 ALA A C 1
ATOM 4519 O O . ALA A 1 610 ? -17.788 -0.271 2.274 1.00 82.25 610 ALA A O 1
ATOM 4520 N N . GLY A 1 611 ? -17.183 -1.198 4.218 1.00 76.62 611 GLY A N 1
ATOM 4521 C CA . GLY A 1 611 ? -15.753 -0.961 4.063 1.00 76.62 611 GLY A CA 1
ATOM 4522 C C . GLY A 1 611 ? -14.950 -1.991 4.839 1.00 76.62 611 GLY A C 1
ATOM 4523 O O . GLY A 1 611 ? -15.223 -2.228 6.010 1.00 76.62 611 GLY A O 1
ATOM 4524 N N . ILE A 1 612 ? -13.978 -2.591 4.166 1.00 83.50 612 ILE A N 1
ATOM 4525 C CA . ILE A 1 612 ? -13.058 -3.568 4.734 1.00 83.50 612 ILE A CA 1
ATOM 4526 C C . ILE A 1 612 ? -11.699 -3.389 4.059 1.00 83.50 612 ILE A C 1
ATOM 4528 O O . ILE A 1 612 ? -11.638 -2.964 2.899 1.00 83.50 612 ILE A O 1
ATOM 4532 N N . ASP A 1 613 ? -10.624 -3.628 4.798 1.00 78.44 613 ASP A N 1
ATOM 4533 C CA . ASP A 1 613 ? -9.278 -3.631 4.241 1.00 78.44 613 ASP A CA 1
ATOM 4534 C C . ASP A 1 613 ? -8.989 -4.951 3.502 1.00 78.44 613 ASP A C 1
ATOM 4536 O O . ASP A 1 613 ? -9.802 -5.875 3.488 1.00 78.44 613 ASP A O 1
ATOM 4540 N N . ASP A 1 614 ? -7.840 -5.023 2.828 1.00 77.00 614 ASP A N 1
ATOM 4541 C CA . ASP A 1 614 ? -7.487 -6.180 1.994 1.00 77.00 614 ASP A CA 1
ATOM 4542 C C . ASP A 1 614 ? -7.355 -7.469 2.823 1.00 77.00 614 ASP A C 1
ATOM 4544 O O . ASP A 1 614 ? -7.804 -8.525 2.388 1.00 77.00 614 ASP A O 1
ATOM 4548 N N . ARG A 1 615 ? -6.823 -7.356 4.052 1.00 83.88 615 ARG A N 1
ATOM 4549 C CA . ARG A 1 615 ? -6.667 -8.483 4.982 1.00 83.88 615 ARG A CA 1
ATOM 4550 C C . ARG A 1 615 ? -8.005 -9.025 5.461 1.00 83.88 615 ARG A C 1
ATOM 4552 O O . ARG A 1 615 ? -8.269 -10.214 5.319 1.00 83.88 615 ARG A O 1
ATOM 4559 N N . GLY A 1 616 ? -8.877 -8.148 5.957 1.00 86.19 616 GLY A N 1
ATOM 4560 C CA . GLY A 1 616 ? -10.211 -8.550 6.378 1.00 86.19 616 GLY A CA 1
ATOM 4561 C C . GLY A 1 616 ? -11.033 -9.117 5.221 1.00 86.19 616 GLY A C 1
ATOM 4562 O O . GLY A 1 616 ? -11.817 -10.043 5.421 1.00 86.19 616 GLY A O 1
ATOM 4563 N N . LEU A 1 617 ? -10.848 -8.602 3.999 1.00 90.06 617 LEU A N 1
ATOM 4564 C CA . LEU A 1 617 ? -11.513 -9.150 2.820 1.00 90.06 617 LEU A CA 1
ATOM 4565 C C . LEU A 1 617 ? -11.024 -10.567 2.500 1.00 90.06 617 LEU A C 1
ATOM 4567 O O . LEU A 1 617 ? -11.850 -11.432 2.218 1.00 90.06 617 LEU A O 1
ATOM 4571 N N . GLY A 1 618 ? -9.711 -10.809 2.561 1.00 90.38 618 GLY A N 1
ATOM 4572 C CA . GLY A 1 618 ? -9.132 -12.139 2.373 1.00 90.38 618 GLY A CA 1
ATOM 4573 C C . GLY A 1 618 ? -9.626 -13.134 3.421 1.00 90.38 618 GLY A C 1
ATOM 4574 O O . GLY A 1 618 ? -10.027 -14.241 3.068 1.00 90.38 618 GLY A O 1
ATOM 4575 N N . ASP A 1 619 ? -9.692 -12.719 4.687 1.00 88.69 619 ASP A N 1
ATOM 4576 C CA . ASP A 1 619 ? -10.205 -13.554 5.778 1.00 88.69 619 ASP A CA 1
ATOM 4577 C C . ASP A 1 619 ? -11.696 -13.879 5.606 1.00 88.69 619 ASP A C 1
ATOM 4579 O O . ASP A 1 619 ? -12.116 -15.006 5.879 1.00 88.69 619 ASP A O 1
ATOM 4583 N N . LEU A 1 620 ? -12.498 -12.925 5.119 1.00 91.25 620 LEU A N 1
ATOM 4584 C CA . LEU A 1 620 ? -13.905 -13.163 4.794 1.00 91.25 620 LEU A CA 1
ATOM 4585 C C . LEU A 1 620 ? -14.087 -14.158 3.650 1.00 91.25 620 LEU A C 1
ATOM 4587 O O . LEU A 1 620 ? -14.974 -15.003 3.712 1.00 91.25 620 LEU A O 1
ATOM 4591 N N . TYR A 1 621 ? -13.262 -14.077 2.609 1.00 93.44 621 TYR A N 1
ATOM 4592 C CA . TYR A 1 621 ? -13.287 -15.091 1.562 1.00 93.44 621 TYR A CA 1
ATOM 4593 C C . TYR A 1 621 ? -12.912 -16.456 2.142 1.00 93.44 621 TYR A C 1
ATOM 4595 O O . TYR A 1 621 ? -13.714 -17.382 2.058 1.00 93.44 621 TYR A O 1
ATOM 4603 N N . ALA A 1 622 ? -11.736 -16.568 2.767 1.00 90.56 622 ALA A N 1
ATOM 4604 C CA . ALA A 1 622 ? -11.141 -17.836 3.194 1.00 90.56 622 ALA A CA 1
ATOM 4605 C C . ALA A 1 622 ? -11.982 -18.621 4.218 1.00 90.56 622 ALA A C 1
ATOM 4607 O O . ALA A 1 622 ? -11.826 -19.833 4.333 1.00 90.56 622 ALA A O 1
ATOM 4608 N N . ASN A 1 623 ? -12.864 -17.946 4.963 1.00 90.94 623 ASN A N 1
ATOM 4609 C CA . ASN A 1 623 ? -13.704 -18.573 5.987 1.00 90.94 623 ASN A CA 1
ATOM 4610 C C . ASN A 1 623 ? -15.190 -18.685 5.590 1.00 90.94 623 ASN A C 1
ATOM 4612 O O . ASN A 1 623 ? -15.988 -19.166 6.395 1.00 90.94 623 ASN A O 1
ATOM 4616 N N . ALA A 1 624 ? -15.591 -18.228 4.400 1.00 94.69 624 ALA A N 1
ATOM 4617 C CA . ALA A 1 624 ? -16.970 -18.366 3.938 1.00 94.69 624 ALA A CA 1
ATOM 4618 C C . ALA A 1 624 ? -17.275 -19.813 3.516 1.00 94.69 624 ALA A C 1
ATOM 4620 O O . ALA A 1 624 ? -16.448 -20.488 2.909 1.00 94.69 624 ALA A O 1
ATOM 4621 N N . SER A 1 625 ? -18.506 -20.268 3.751 1.00 96.88 625 SER A N 1
ATOM 4622 C CA . SER A 1 625 ? -19.006 -21.547 3.227 1.00 96.88 625 SER A CA 1
ATOM 4623 C C . SER A 1 625 ? -19.098 -21.537 1.700 1.00 96.88 625 SER A C 1
ATOM 4625 O O . SER A 1 625 ? -18.880 -22.560 1.056 1.00 96.88 625 SER A O 1
ATOM 4627 N N . ALA A 1 626 ? -19.427 -20.381 1.119 1.00 98.38 626 ALA A N 1
ATOM 4628 C CA . ALA A 1 626 ? -19.319 -20.117 -0.311 1.00 98.38 626 ALA A CA 1
ATOM 4629 C C . ALA A 1 626 ? -19.396 -18.611 -0.604 1.00 98.38 626 ALA A C 1
ATOM 4631 O O . ALA A 1 626 ? -20.091 -17.859 0.090 1.00 98.38 626 ALA A O 1
ATOM 4632 N N . LEU A 1 627 ? -18.762 -18.192 -1.699 1.00 98.69 627 LEU A N 1
ATOM 4633 C CA . LEU A 1 627 ? -19.110 -16.958 -2.394 1.00 98.69 627 LEU A CA 1
ATOM 4634 C C . LEU A 1 627 ? -20.407 -17.177 -3.184 1.00 98.69 627 LEU A C 1
ATOM 4636 O O . LEU A 1 627 ? -20.489 -18.061 -4.032 1.00 98.69 627 LEU A O 1
ATOM 4640 N N . VAL A 1 628 ? -21.389 -16.310 -2.971 1.00 98.75 628 VAL A N 1
ATOM 4641 C CA . VAL A 1 628 ? -22.614 -16.203 -3.758 1.00 98.75 628 VAL A CA 1
ATOM 4642 C C . VAL A 1 628 ? -22.478 -15.022 -4.716 1.00 98.75 628 VAL A C 1
ATOM 4644 O O . VAL A 1 628 ? -22.431 -13.858 -4.311 1.00 98.75 628 VAL A O 1
ATOM 4647 N N . PHE A 1 629 ? -22.438 -15.321 -6.011 1.00 98.31 629 PHE A N 1
ATOM 4648 C CA . PHE A 1 629 ? -22.198 -14.359 -7.081 1.00 98.31 629 PHE A CA 1
ATOM 4649 C C . PHE A 1 629 ? -23.300 -14.419 -8.160 1.00 98.31 629 PHE A C 1
ATOM 4651 O O . PHE A 1 629 ? -23.053 -14.848 -9.290 1.00 98.31 629 PHE A O 1
ATOM 4658 N N . PRO A 1 630 ? -24.538 -13.977 -7.856 1.00 97.56 630 PRO A N 1
ATOM 4659 C CA . PRO A 1 630 ? -25.695 -14.116 -8.743 1.00 97.56 630 PRO A CA 1
ATOM 4660 C C . PRO A 1 630 ? -25.800 -12.966 -9.759 1.00 97.56 630 PRO A C 1
ATOM 4662 O O . PRO A 1 630 ? -26.898 -12.551 -10.138 1.00 97.56 630 PRO A O 1
ATOM 4665 N N . SER A 1 631 ? -24.654 -12.410 -10.165 1.00 96.69 631 SER A N 1
ATOM 4666 C CA . SER A 1 631 ? -24.5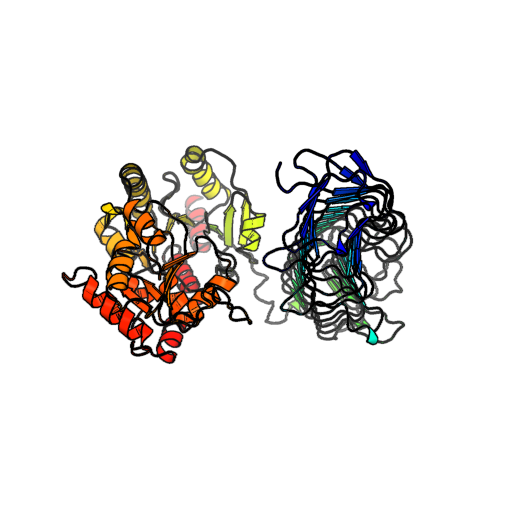91 -11.224 -11.018 1.00 96.69 631 SER A CA 1
ATOM 4667 C C . SER A 1 631 ? -25.333 -11.461 -12.333 1.00 96.69 631 SER A C 1
ATOM 4669 O O . SER A 1 631 ? -25.155 -12.484 -12.988 1.00 96.69 631 SER A O 1
ATOM 4671 N N . ALA A 1 632 ? -26.155 -10.501 -12.743 1.00 95.12 632 ALA A N 1
ATOM 4672 C CA . ALA A 1 632 ? -26.909 -10.560 -13.990 1.00 95.12 632 ALA A CA 1
ATOM 4673 C C . ALA A 1 632 ? -26.066 -10.214 -15.227 1.00 95.12 632 ALA A C 1
ATOM 4675 O O . ALA A 1 632 ? -26.548 -10.288 -16.353 1.00 95.12 632 ALA A O 1
ATOM 4676 N N . GLY A 1 633 ? -24.799 -9.843 -15.034 1.00 93.62 633 GLY A N 1
ATOM 4677 C CA . GLY A 1 633 ? -23.836 -9.748 -16.120 1.00 93.62 633 GLY A CA 1
ATOM 4678 C C . GLY A 1 633 ? -22.488 -9.203 -15.670 1.00 93.62 633 GLY A C 1
ATOM 4679 O O . GLY A 1 633 ? -22.421 -8.223 -14.929 1.00 93.62 633 GLY A O 1
ATOM 4680 N N . GLU A 1 634 ? -21.403 -9.799 -16.157 1.00 93.19 634 GLU A N 1
ATOM 4681 C CA . GLU A 1 634 ? -20.023 -9.360 -15.938 1.00 93.19 634 GLU A CA 1
ATOM 4682 C C . GLU A 1 634 ? -19.204 -9.434 -17.227 1.00 93.19 634 GLU A C 1
ATOM 4684 O O . GLU A 1 634 ? -19.407 -10.311 -18.066 1.00 93.19 634 GLU A O 1
ATOM 4689 N N . GLY A 1 635 ? -18.203 -8.558 -17.340 1.00 89.75 635 GLY A N 1
ATOM 4690 C CA . GLY A 1 635 ? -17.156 -8.692 -18.352 1.00 89.75 635 GLY A CA 1
ATOM 4691 C C . GLY A 1 635 ? -16.146 -9.807 -18.054 1.00 89.75 635 GLY A C 1
ATOM 4692 O O . GLY A 1 635 ? -15.538 -10.319 -18.991 1.00 89.75 635 GLY A O 1
ATOM 4693 N N . TRP A 1 636 ? -15.980 -10.191 -16.776 1.00 91.12 636 TRP A N 1
ATOM 4694 C CA . TRP A 1 636 ? -15.082 -11.276 -16.343 1.00 91.12 636 TRP A CA 1
ATOM 4695 C C . TRP A 1 636 ? -15.545 -11.969 -15.055 1.00 91.12 636 TRP A C 1
ATOM 4697 O O . TRP A 1 636 ? -15.974 -13.114 -15.098 1.00 91.12 636 TRP A O 1
ATOM 4707 N N . GLY A 1 637 ? -15.525 -11.264 -13.918 1.00 90.12 637 GLY A N 1
ATOM 4708 C CA . GLY A 1 637 ? -15.878 -11.834 -12.608 1.00 90.12 637 GLY A CA 1
ATOM 4709 C C . GLY A 1 637 ? -14.673 -12.071 -11.695 1.00 90.12 637 GLY A C 1
ATOM 4710 O O . GLY A 1 637 ? -14.489 -13.168 -11.189 1.00 90.12 637 GLY A O 1
ATOM 4711 N N . ILE A 1 638 ? -13.863 -11.033 -11.447 1.00 91.50 638 ILE A N 1
ATOM 4712 C CA . ILE A 1 638 ? -12.689 -11.108 -10.551 1.00 91.50 638 ILE A CA 1
ATOM 4713 C C . ILE A 1 638 ? -13.010 -11.764 -9.188 1.00 91.50 638 ILE A C 1
ATOM 4715 O O . ILE A 1 638 ? -12.249 -12.645 -8.801 1.00 91.50 638 ILE A O 1
ATOM 4719 N N . PRO A 1 639 ? -14.132 -11.449 -8.500 1.00 95.19 639 PRO A N 1
ATOM 4720 C CA . PRO A 1 639 ? -14.477 -12.106 -7.236 1.00 95.19 639 PRO A CA 1
ATOM 4721 C C . PRO A 1 639 ? -14.563 -13.633 -7.289 1.00 95.19 639 PRO A C 1
ATOM 4723 O O . PRO A 1 639 ? -14.224 -14.298 -6.316 1.00 95.19 639 PRO A O 1
ATOM 4726 N N . VAL A 1 640 ? -14.982 -14.200 -8.427 1.00 96.81 640 VAL A N 1
ATOM 4727 C CA . VAL A 1 640 ? -15.033 -15.656 -8.621 1.00 96.81 640 VAL A CA 1
ATOM 4728 C C . VAL A 1 640 ? -13.624 -16.239 -8.534 1.00 96.81 640 VAL A C 1
ATOM 4730 O O . VAL A 1 640 ? -13.392 -17.173 -7.775 1.00 96.81 640 VAL A O 1
ATOM 4733 N N . LEU A 1 641 ? -12.663 -15.644 -9.246 1.00 94.44 641 LEU A N 1
ATOM 4734 C CA . LEU A 1 641 ? -11.266 -16.078 -9.203 1.00 94.44 641 LEU A CA 1
ATOM 4735 C C . LEU A 1 641 ? -10.605 -15.809 -7.844 1.00 94.44 641 LEU A C 1
ATOM 4737 O O . LEU A 1 641 ? -9.808 -16.630 -7.406 1.00 94.44 641 LEU A O 1
ATOM 4741 N N . GLU A 1 642 ? -10.914 -14.690 -7.179 1.00 94.75 642 GLU A N 1
ATOM 4742 C CA . GLU A 1 642 ? -10.435 -14.402 -5.815 1.00 94.75 642 GLU A CA 1
ATOM 4743 C C . GLU A 1 642 ? -10.903 -15.492 -4.830 1.00 94.75 642 GLU A C 1
ATOM 4745 O O . GLU A 1 642 ? -10.086 -16.034 -4.089 1.00 94.75 642 GLU A O 1
ATOM 4750 N N . SER A 1 643 ? -12.186 -15.872 -4.881 1.00 96.38 643 SER A N 1
ATOM 4751 C CA . SER A 1 643 ? -12.762 -16.930 -4.038 1.00 96.38 643 SER A CA 1
ATOM 4752 C C . SER A 1 643 ? -12.119 -18.291 -4.297 1.00 96.38 643 SER A C 1
ATOM 4754 O O . SER A 1 643 ? -11.680 -18.953 -3.361 1.00 96.38 643 SER A O 1
ATOM 4756 N N . LEU A 1 644 ? -11.997 -18.694 -5.567 1.00 96.12 644 LEU A N 1
ATOM 4757 C CA . LEU A 1 644 ? -11.353 -19.961 -5.927 1.00 96.12 644 LEU A CA 1
ATOM 4758 C C . LEU A 1 644 ? -9.877 -19.994 -5.504 1.00 96.12 644 LEU A C 1
ATOM 4760 O O . LEU A 1 644 ? -9.396 -21.031 -5.048 1.00 96.12 644 LEU A O 1
ATOM 4764 N N . ALA A 1 645 ? -9.162 -18.870 -5.625 1.00 93.88 645 ALA A N 1
ATOM 4765 C CA . ALA A 1 645 ? -7.755 -18.767 -5.240 1.00 93.88 645 ALA A CA 1
ATOM 4766 C C . ALA A 1 645 ? -7.545 -18.922 -3.728 1.00 93.88 645 ALA A C 1
ATOM 4768 O O . ALA A 1 645 ? -6.523 -19.458 -3.305 1.00 93.88 645 ALA A O 1
ATOM 4769 N N . LEU A 1 646 ? -8.523 -18.490 -2.930 1.00 93.56 646 LEU A N 1
ATOM 4770 C CA . LEU A 1 646 ? -8.526 -18.622 -1.473 1.00 93.56 646 LEU A CA 1
ATOM 4771 C C . LEU A 1 646 ? -9.135 -19.947 -0.986 1.00 93.56 646 LEU A C 1
ATOM 4773 O O . LEU A 1 646 ? -9.218 -20.173 0.216 1.00 93.56 646 LEU A O 1
ATOM 4777 N N . GLY A 1 647 ? -9.503 -20.849 -1.903 1.00 95.00 647 GLY A N 1
ATOM 4778 C CA . GLY A 1 647 ? -10.040 -22.168 -1.567 1.00 95.00 647 GLY A CA 1
ATOM 4779 C C . GLY A 1 647 ? -11.514 -22.162 -1.164 1.00 95.00 647 GLY A C 1
ATOM 4780 O O . GLY A 1 647 ? -11.983 -23.138 -0.584 1.00 95.00 647 GLY A O 1
ATOM 4781 N N . THR A 1 648 ? -12.244 -21.098 -1.489 1.00 96.81 648 THR A N 1
ATOM 4782 C CA . THR A 1 648 ? -13.645 -20.911 -1.108 1.00 96.81 648 THR A CA 1
ATOM 4783 C C . THR A 1 648 ? -14.573 -21.305 -2.258 1.00 96.81 648 THR A C 1
ATOM 4785 O O . THR A 1 648 ? -14.427 -20.757 -3.362 1.00 96.81 648 THR A O 1
ATOM 4788 N N . PRO A 1 649 ? -15.553 -22.205 -2.032 1.00 98.38 649 PRO A N 1
ATOM 4789 C CA . PRO A 1 649 ? -16.519 -22.600 -3.051 1.00 98.38 649 PRO A CA 1
ATOM 4790 C C . PRO A 1 649 ? -17.276 -21.408 -3.641 1.00 98.38 649 PRO A C 1
ATOM 4792 O O . PRO A 1 649 ? -17.558 -20.430 -2.950 1.00 98.38 649 PRO A O 1
ATOM 4795 N N . VAL A 1 650 ? -17.651 -21.499 -4.917 1.00 98.69 650 VAL A N 1
ATOM 4796 C CA . VAL A 1 650 ? -18.388 -20.437 -5.613 1.00 98.69 650 VAL A CA 1
ATOM 4797 C C . VAL A 1 650 ? -19.731 -20.958 -6.102 1.00 98.69 650 VAL A C 1
ATOM 4799 O O . VAL A 1 650 ? -19.791 -21.966 -6.804 1.00 98.69 650 VAL A O 1
ATOM 4802 N N . ILE A 1 651 ? -20.794 -20.224 -5.784 1.00 98.75 651 ILE A N 1
ATOM 4803 C CA . ILE A 1 651 ? -22.120 -20.332 -6.389 1.00 98.75 651 ILE A CA 1
ATOM 4804 C C . ILE A 1 651 ? -22.306 -19.111 -7.286 1.00 98.75 651 ILE A C 1
ATOM 4806 O O . ILE A 1 651 ? -22.345 -17.985 -6.791 1.00 98.75 651 ILE A O 1
ATOM 4810 N N . ALA A 1 652 ? -22.429 -19.300 -8.595 1.00 98.38 652 ALA A N 1
ATOM 4811 C CA . ALA A 1 652 ? -22.516 -18.196 -9.546 1.00 98.38 652 ALA A CA 1
ATOM 4812 C C . ALA A 1 652 ? -23.653 -18.375 -10.557 1.00 98.38 652 ALA A C 1
ATOM 4814 O O . ALA A 1 652 ? -24.091 -19.489 -10.839 1.00 98.38 652 ALA A O 1
ATOM 4815 N N . SER A 1 653 ? -24.131 -17.274 -11.131 1.00 97.69 653 SER A N 1
ATOM 4816 C CA . SER A 1 653 ? -25.000 -17.342 -12.309 1.00 97.69 653 SER A CA 1
ATOM 4817 C C . SER A 1 653 ? -24.211 -17.832 -13.532 1.00 97.69 653 SER A C 1
ATOM 4819 O O . SER A 1 653 ? -23.006 -17.603 -13.658 1.00 97.69 653 SER A O 1
ATOM 4821 N N . ASN A 1 654 ? -24.886 -18.498 -14.464 1.00 96.12 654 ASN A N 1
ATOM 4822 C CA . ASN A 1 654 ? -24.293 -19.042 -15.693 1.00 96.12 654 ASN A CA 1
ATOM 4823 C C . ASN A 1 654 ? -24.287 -18.058 -16.886 1.00 96.12 654 ASN A C 1
ATOM 4825 O O . ASN A 1 654 ? -24.162 -18.483 -18.034 1.00 96.12 654 ASN A O 1
ATOM 4829 N N . VAL A 1 655 ? -24.428 -16.751 -16.640 1.00 95.25 655 VAL A N 1
ATOM 4830 C CA . VAL A 1 655 ? -24.610 -15.742 -17.696 1.00 95.25 655 VAL A CA 1
ATOM 4831 C C . VAL A 1 655 ? -23.319 -14.997 -18.032 1.00 95.25 655 VAL A C 1
ATOM 4833 O O . VAL A 1 655 ? -22.427 -14.822 -17.200 1.00 95.25 655 VAL A O 1
ATOM 4836 N N . THR A 1 656 ? -23.245 -14.442 -19.243 1.00 95.31 656 THR A N 1
ATOM 4837 C CA . THR A 1 656 ? -22.132 -13.586 -19.704 1.00 95.31 656 THR A CA 1
ATOM 4838 C C . THR A 1 656 ? -20.754 -14.263 -19.582 1.00 95.31 656 THR A C 1
ATOM 4840 O O . THR A 1 656 ? -20.619 -15.425 -19.953 1.00 95.31 656 THR A O 1
ATOM 4843 N N . ALA A 1 657 ? -19.723 -13.561 -19.097 1.00 95.75 657 ALA A N 1
ATOM 4844 C CA . ALA A 1 657 ? -18.368 -14.095 -18.940 1.00 95.75 657 ALA A CA 1
ATOM 4845 C C . ALA A 1 657 ? -18.144 -14.865 -17.621 1.00 95.75 657 ALA A C 1
ATOM 4847 O O . ALA A 1 657 ? -17.039 -15.339 -17.370 1.00 95.75 657 ALA A O 1
ATOM 4848 N N . ILE A 1 658 ? -19.160 -14.999 -16.764 1.00 96.44 658 ILE A N 1
ATOM 4849 C CA . ILE A 1 658 ? -19.027 -15.621 -15.435 1.00 96.44 658 ILE A CA 1
ATOM 4850 C C . ILE A 1 658 ? -18.629 -17.113 -15.527 1.00 96.44 658 ILE A C 1
ATOM 4852 O O . ILE A 1 658 ? -17.753 -17.545 -14.773 1.00 96.44 658 ILE A O 1
ATOM 4856 N N . PRO A 1 659 ? -19.156 -17.911 -16.480 1.00 96.62 659 PRO A N 1
ATOM 4857 C CA . PRO A 1 659 ? -18.652 -19.266 -16.713 1.00 96.62 659 PRO A CA 1
ATOM 4858 C C . PRO A 1 659 ? -17.186 -19.312 -17.163 1.00 96.62 659 PRO A C 1
ATOM 4860 O O . PRO A 1 659 ? -16.479 -20.274 -16.882 1.00 96.62 659 PRO A O 1
ATOM 4863 N N . GLU A 1 660 ? -16.703 -18.270 -17.848 1.00 94.94 660 GLU A N 1
ATOM 4864 C CA . GLU A 1 660 ? -15.307 -18.208 -18.294 1.00 94.94 660 GLU A CA 1
ATOM 4865 C C . GLU A 1 660 ? -14.334 -17.972 -17.135 1.00 94.94 660 GLU A C 1
ATOM 4867 O O . GLU A 1 660 ? -13.208 -18.461 -17.194 1.00 94.94 660 GLU A O 1
ATOM 4872 N N . SER A 1 661 ? -14.756 -17.250 -16.090 1.00 93.56 661 SER A N 1
ATOM 4873 C CA . SER A 1 661 ? -13.928 -16.988 -14.909 1.00 93.56 661 SER A CA 1
ATOM 4874 C C . SER A 1 661 ? -13.993 -18.089 -13.856 1.00 93.56 661 SER A C 1
ATOM 4876 O O . SER A 1 661 ? -12.990 -18.311 -13.187 1.00 93.56 661 SER A O 1
ATOM 4878 N N . GLY A 1 662 ? -15.119 -18.789 -13.700 1.00 94.50 662 GLY A N 1
ATOM 4879 C CA . GLY A 1 662 ? -15.245 -19.880 -12.720 1.00 94.50 662 GLY A CA 1
ATOM 4880 C C . GLY A 1 662 ? -14.902 -21.277 -13.247 1.00 94.50 662 GLY A C 1
ATOM 4881 O O . GLY A 1 662 ? -14.563 -22.151 -12.450 1.00 94.50 662 GLY A O 1
ATOM 4882 N N . GLY A 1 663 ? -14.940 -21.488 -14.569 1.00 95.00 663 GLY A N 1
ATOM 4883 C CA . GLY A 1 663 ? -14.613 -22.775 -15.183 1.00 95.00 663 GLY A CA 1
ATOM 4884 C C . GLY A 1 663 ? -15.483 -23.918 -14.657 1.00 95.00 663 GLY A C 1
ATOM 4885 O O . GLY A 1 663 ? -16.656 -23.742 -14.367 1.00 95.00 663 GLY A O 1
ATOM 4886 N N . ASP A 1 664 ? -14.908 -25.103 -14.510 1.00 95.31 664 ASP A N 1
ATOM 4887 C CA . ASP A 1 664 ? -15.550 -26.275 -13.898 1.00 95.31 664 ASP A CA 1
ATOM 4888 C C . ASP A 1 664 ? -15.318 -26.364 -12.374 1.00 95.31 664 ASP A C 1
ATOM 4890 O O . ASP A 1 664 ? -15.606 -27.395 -11.757 1.00 95.31 664 ASP A O 1
ATOM 4894 N N . ALA A 1 665 ? -14.773 -25.297 -11.779 1.00 96.25 665 ALA A N 1
ATOM 4895 C CA . ALA A 1 665 ? -14.473 -25.179 -10.354 1.00 96.25 665 ALA A CA 1
ATOM 4896 C C . ALA A 1 665 ? -15.568 -24.440 -9.559 1.00 96.25 665 ALA A C 1
ATOM 4898 O O . ALA A 1 665 ? -15.521 -24.424 -8.328 1.00 96.25 665 ALA A O 1
ATOM 4899 N N . ALA A 1 666 ? -16.550 -23.840 -10.238 1.00 97.62 666 ALA A N 1
ATOM 4900 C CA . ALA A 1 666 ? -17.703 -23.187 -9.625 1.00 97.62 666 ALA A CA 1
ATOM 4901 C C . ALA A 1 666 ? -18.996 -23.991 -9.845 1.00 97.62 666 ALA A C 1
ATOM 4903 O O . ALA A 1 666 ? -19.155 -24.700 -10.838 1.00 97.62 666 ALA A O 1
ATOM 4904 N N . SER A 1 667 ? -19.943 -23.848 -8.919 1.00 98.31 667 SER A N 1
ATOM 4905 C CA . SER A 1 667 ? -21.310 -24.351 -9.057 1.00 98.31 667 SER A CA 1
ATOM 4906 C C . SER A 1 667 ? -22.195 -23.274 -9.676 1.00 98.31 667 SER A C 1
ATOM 4908 O O . SER A 1 667 ? -22.256 -22.149 -9.176 1.00 98.31 667 SER A O 1
ATOM 4910 N N . TYR A 1 668 ? -22.905 -23.616 -10.749 1.00 98.19 668 TYR A N 1
ATOM 4911 C CA . TYR A 1 668 ? -23.727 -22.660 -11.485 1.00 98.19 668 TYR A CA 1
ATOM 4912 C C . TYR A 1 668 ? -25.219 -22.902 -11.309 1.00 98.19 668 TYR A C 1
ATOM 4914 O O . TYR A 1 668 ? -25.669 -24.043 -11.203 1.00 98.19 668 TYR A O 1
ATOM 4922 N N . PHE A 1 669 ? -25.990 -21.821 -11.366 1.00 97.75 669 PHE A N 1
ATOM 4923 C CA . PHE A 1 669 ? -27.435 -21.873 -11.551 1.00 97.75 669 PHE A CA 1
ATOM 4924 C C . PHE A 1 669 ? -27.850 -21.029 -12.757 1.00 97.75 669 PHE A C 1
ATOM 4926 O O . PHE A 1 669 ? -27.170 -20.068 -13.130 1.00 97.75 669 PHE A O 1
ATOM 4933 N N . ASP A 1 670 ? -28.970 -21.413 -13.363 1.00 96.56 670 ASP A N 1
ATOM 4934 C CA . ASP A 1 670 ? -29.565 -20.672 -14.467 1.00 96.56 670 ASP A CA 1
ATOM 4935 C C . ASP A 1 670 ? -30.316 -19.449 -13.938 1.00 96.56 670 ASP A C 1
ATOM 4937 O O . ASP A 1 670 ? -31.257 -19.571 -13.148 1.00 96.56 670 ASP A O 1
ATOM 4941 N N . LEU A 1 671 ? -29.862 -18.265 -14.349 1.00 94.19 671 LEU A N 1
ATOM 4942 C CA . LEU A 1 671 ? -30.439 -17.005 -13.903 1.00 94.19 671 LEU A CA 1
ATOM 4943 C C . LEU A 1 671 ? -31.783 -16.698 -14.574 1.00 94.19 671 LEU A C 1
ATOM 4945 O O . LEU A 1 671 ? -32.585 -15.969 -13.992 1.00 94.19 671 LEU A O 1
ATOM 4949 N N . ASP A 1 672 ? -32.040 -17.259 -15.754 1.00 92.31 672 ASP A N 1
ATOM 4950 C CA . ASP A 1 672 ? -33.270 -17.019 -16.514 1.00 92.31 672 ASP A CA 1
ATOM 4951 C C . ASP A 1 672 ? -34.369 -18.041 -16.179 1.00 92.31 672 ASP A C 1
ATOM 4953 O O . ASP A 1 672 ? -35.523 -17.886 -16.588 1.00 92.31 672 ASP A O 1
ATOM 4957 N N . ALA A 1 673 ? -34.045 -19.058 -15.375 1.00 94.75 673 ALA A N 1
ATOM 4958 C CA . ALA A 1 673 ? -34.999 -20.069 -14.952 1.00 94.75 673 ALA A CA 1
ATOM 4959 C C . ALA A 1 673 ? -36.137 -19.472 -14.088 1.00 94.75 673 ALA A C 1
ATOM 4961 O O . ALA A 1 673 ? -35.912 -18.568 -13.265 1.00 94.75 673 ALA A O 1
ATOM 4962 N N . PRO A 1 674 ? -37.381 -19.974 -14.233 1.00 94.62 674 PRO A N 1
ATOM 4963 C CA . PRO A 1 674 ? -38.517 -19.506 -13.439 1.00 94.62 674 PRO A CA 1
ATOM 4964 C C . PRO A 1 674 ? -38.355 -19.819 -11.942 1.00 94.62 674 PRO A C 1
ATOM 4966 O O . PRO A 1 674 ? -38.826 -19.049 -11.112 1.00 94.62 674 PRO A O 1
ATOM 4969 N N . ASP A 1 675 ? -37.640 -20.895 -11.609 1.00 96.69 675 ASP A N 1
ATOM 4970 C CA . ASP A 1 675 ? -37.345 -21.395 -10.259 1.00 96.69 675 ASP A CA 1
ATOM 4971 C C . ASP A 1 675 ? -35.936 -20.992 -9.765 1.00 96.69 675 ASP A C 1
ATOM 4973 O O . ASP A 1 675 ? -35.330 -21.650 -8.917 1.00 96.69 675 ASP A O 1
ATOM 4977 N N . ARG A 1 676 ? -35.361 -19.910 -10.312 1.00 97.62 676 ARG A N 1
ATOM 4978 C CA . ARG A 1 676 ? -33.998 -19.448 -9.975 1.00 97.62 676 ARG A CA 1
ATOM 4979 C C . ARG A 1 676 ? -33.789 -19.153 -8.486 1.00 97.62 676 ARG A C 1
ATOM 4981 O O . ARG A 1 676 ? -32.677 -19.326 -7.992 1.00 97.62 676 ARG A O 1
ATOM 4988 N N . VAL A 1 677 ? -34.829 -18.703 -7.777 1.00 98.44 677 VAL A N 1
ATOM 4989 C CA . VAL A 1 677 ? -34.757 -18.408 -6.335 1.00 98.44 677 VAL A CA 1
ATOM 4990 C C . VAL A 1 677 ? -34.563 -19.711 -5.566 1.00 98.44 677 VAL A C 1
ATOM 4992 O O . VAL A 1 677 ? -33.666 -19.811 -4.733 1.00 98.44 677 VAL A O 1
ATOM 4995 N N . GLU A 1 678 ? -35.357 -20.727 -5.896 1.00 98.44 678 GLU A N 1
ATOM 4996 C CA . GLU A 1 678 ? -35.323 -22.055 -5.295 1.00 98.44 678 GLU A CA 1
ATOM 4997 C C . GLU A 1 678 ? -34.001 -22.769 -5.605 1.00 98.44 678 GLU A C 1
ATOM 4999 O O . GLU A 1 678 ? -33.389 -23.352 -4.710 1.00 98.44 678 GLU A O 1
ATOM 5004 N N . ARG A 1 679 ? -33.500 -22.665 -6.843 1.00 98.12 679 ARG A N 1
ATOM 5005 C CA . ARG A 1 679 ? -32.194 -23.227 -7.235 1.00 98.12 679 ARG A CA 1
ATOM 5006 C C . ARG A 1 679 ? -31.035 -22.583 -6.483 1.00 98.12 679 ARG A C 1
ATOM 5008 O O . ARG A 1 679 ? -30.164 -23.294 -5.981 1.00 98.12 679 ARG A O 1
ATOM 5015 N N . LEU A 1 680 ? -31.023 -21.252 -6.385 1.00 98.62 680 LEU A N 1
ATOM 5016 C CA . LEU A 1 680 ? -29.989 -20.536 -5.643 1.00 98.62 680 LEU A CA 1
ATOM 5017 C C . LEU A 1 680 ? -30.044 -20.885 -4.150 1.00 98.62 680 LEU A C 1
ATOM 5019 O O . LEU A 1 680 ? -29.006 -21.174 -3.560 1.00 98.62 680 LEU A O 1
ATOM 5023 N N . ALA A 1 681 ? -31.242 -20.936 -3.563 1.00 98.62 681 ALA A N 1
ATOM 5024 C CA . ALA A 1 681 ? -31.439 -21.335 -2.172 1.00 98.62 681 ALA A CA 1
ATOM 5025 C C . ALA A 1 681 ? -30.948 -22.766 -1.901 1.00 98.62 681 ALA A C 1
ATOM 5027 O O . ALA A 1 681 ? -30.280 -23.004 -0.898 1.00 98.62 681 ALA A O 1
ATOM 5028 N N . ALA A 1 682 ? -31.213 -23.712 -2.806 1.00 98.44 682 ALA A N 1
ATOM 5029 C CA . ALA A 1 682 ? -30.747 -25.091 -2.673 1.00 98.44 682 ALA A CA 1
ATOM 5030 C C . ALA A 1 682 ? -29.211 -25.195 -2.680 1.00 98.44 682 ALA A C 1
ATOM 5032 O O . ALA A 1 682 ? -28.639 -25.932 -1.873 1.00 98.44 682 ALA A O 1
ATOM 5033 N N . LEU A 1 683 ? -28.531 -24.432 -3.545 1.00 98.62 683 LEU A N 1
ATOM 5034 C CA . LEU A 1 683 ? -27.065 -24.365 -3.572 1.00 98.62 683 LEU A CA 1
ATOM 5035 C C . LEU A 1 683 ? -26.502 -23.691 -2.313 1.00 98.62 683 LEU A C 1
ATOM 5037 O O . LEU A 1 683 ? -25.539 -24.190 -1.733 1.00 98.62 683 LEU A O 1
ATOM 5041 N N . MET A 1 684 ? -27.119 -22.595 -1.861 1.00 98.62 684 MET A N 1
ATOM 5042 C CA . MET A 1 684 ? -26.763 -21.919 -0.609 1.00 98.62 684 MET A CA 1
ATOM 5043 C C . MET A 1 684 ? -26.883 -22.864 0.593 1.00 98.62 684 MET A C 1
ATOM 5045 O O . MET A 1 684 ? -25.951 -22.968 1.386 1.00 98.62 684 MET A O 1
ATOM 5049 N N . GLN A 1 685 ? -27.994 -23.598 0.697 1.00 98.31 685 GLN A N 1
ATOM 5050 C CA . GLN A 1 685 ? -28.215 -24.587 1.751 1.00 98.31 685 GLN A CA 1
ATOM 5051 C C . GLN A 1 685 ? -27.176 -25.717 1.682 1.00 98.31 685 GLN A C 1
ATOM 5053 O O . GLN A 1 685 ? -26.614 -26.107 2.702 1.00 98.31 685 GLN A O 1
ATOM 5058 N N . ALA A 1 686 ? -26.862 -26.214 0.479 1.00 98.31 686 ALA A N 1
ATOM 5059 C CA . ALA A 1 686 ? -25.813 -27.215 0.300 1.00 98.31 686 ALA A CA 1
ATOM 5060 C C . ALA A 1 686 ? -24.436 -26.707 0.753 1.00 98.31 686 ALA A C 1
ATOM 5062 O O . ALA A 1 686 ? -23.690 -27.469 1.360 1.00 98.31 686 ALA A O 1
ATOM 5063 N N . ALA A 1 687 ? -24.100 -25.439 0.506 1.00 97.94 687 ALA A N 1
ATOM 5064 C CA . ALA A 1 687 ? -22.845 -24.848 0.970 1.00 97.94 687 ALA A CA 1
ATOM 5065 C C . ALA A 1 687 ? -22.778 -24.753 2.497 1.00 97.94 687 ALA A C 1
ATOM 5067 O O . ALA A 1 687 ? -21.772 -25.131 3.092 1.00 97.94 687 ALA A O 1
ATOM 5068 N N . VAL A 1 688 ? -23.863 -24.304 3.131 1.00 96.81 688 VAL A N 1
ATOM 5069 C CA . VAL A 1 688 ? -23.978 -24.205 4.596 1.00 96.81 688 VAL A CA 1
ATOM 5070 C C . VAL A 1 688 ? -23.817 -25.570 5.271 1.00 96.81 688 VAL A C 1
ATOM 5072 O O . VAL A 1 688 ? -23.174 -25.669 6.310 1.00 96.81 688 VAL A O 1
ATOM 5075 N N . GLU A 1 689 ? -24.346 -26.629 4.660 1.00 96.69 689 GLU A N 1
ATOM 5076 C CA . GLU A 1 689 ? -24.241 -28.003 5.165 1.00 96.69 689 GLU A CA 1
ATOM 5077 C C . GLU A 1 689 ? -22.945 -28.725 4.743 1.00 96.69 689 GLU A C 1
ATOM 5079 O O . GLU A 1 689 ? -22.787 -29.912 5.021 1.00 96.69 689 GLU A O 1
ATOM 5084 N N . GLY A 1 690 ? -22.019 -28.052 4.046 1.00 95.06 690 GLY A N 1
ATOM 5085 C CA . GLY A 1 690 ? -20.766 -28.660 3.576 1.00 95.06 690 GLY A CA 1
ATOM 5086 C C . GLY A 1 690 ? -20.947 -29.707 2.467 1.00 95.06 690 GLY A C 1
ATOM 5087 O O . GLY A 1 690 ? -20.075 -30.543 2.249 1.00 95.06 690 GLY A O 1
ATOM 5088 N N . ARG A 1 691 ? -22.085 -29.677 1.767 1.00 96.81 691 ARG A N 1
ATOM 5089 C CA . ARG A 1 691 ? -22.476 -30.605 0.692 1.00 96.81 691 ARG A CA 1
ATOM 5090 C C . ARG A 1 691 ? -22.312 -30.027 -0.714 1.00 96.81 691 ARG A C 1
ATOM 5092 O O . ARG A 1 691 ? -22.613 -30.718 -1.687 1.00 96.81 691 ARG A O 1
ATOM 5099 N N . LEU A 1 692 ? -21.931 -28.755 -0.843 1.00 96.56 692 LEU A N 1
ATOM 5100 C CA . LEU A 1 692 ? -21.728 -28.133 -2.149 1.00 96.56 692 LEU A CA 1
ATOM 5101 C C . LEU A 1 692 ? -20.524 -28.795 -2.846 1.00 96.56 692 LEU A C 1
ATOM 5103 O O . LEU A 1 692 ? -19.451 -28.855 -2.243 1.00 96.56 692 LEU A O 1
ATOM 5107 N N . PRO A 1 693 ? -20.659 -29.272 -4.098 1.00 92.38 693 PRO A N 1
ATOM 5108 C CA . PRO A 1 693 ? -19.538 -29.855 -4.824 1.00 92.38 693 PRO A CA 1
ATOM 5109 C C . PRO A 1 693 ? -18.392 -28.851 -4.972 1.00 92.38 693 PRO A C 1
ATOM 5111 O O . PRO A 1 693 ? -18.549 -27.800 -5.596 1.00 92.38 693 PRO A O 1
ATOM 5114 N N . PHE A 1 694 ? -17.234 -29.184 -4.407 1.00 96.19 694 PHE A N 1
ATOM 5115 C CA . PHE A 1 694 ? -16.031 -28.368 -4.506 1.00 96.19 694 PHE A CA 1
ATOM 5116 C C . PHE A 1 694 ? -14.781 -29.248 -4.459 1.00 96.19 694 PHE A C 1
ATOM 5118 O O . PHE A 1 694 ? -14.592 -30.029 -3.530 1.00 96.19 694 PHE A O 1
ATOM 5125 N N . ASP A 1 695 ? -13.925 -29.107 -5.470 1.00 96.38 695 ASP A N 1
ATOM 5126 C CA . ASP A 1 695 ? -12.625 -29.771 -5.548 1.00 96.38 695 ASP A CA 1
ATOM 5127 C C . ASP A 1 695 ? -11.517 -28.706 -5.443 1.00 96.38 695 ASP A C 1
ATOM 5129 O O . ASP A 1 695 ? -11.272 -27.969 -6.408 1.00 96.38 695 ASP A O 1
ATOM 5133 N N . PRO A 1 696 ? -10.815 -28.617 -4.297 1.00 93.62 696 PRO A N 1
ATOM 5134 C CA . PRO A 1 696 ? -9.746 -27.644 -4.104 1.00 93.62 696 PRO A CA 1
ATOM 5135 C C . PRO A 1 696 ? -8.584 -27.794 -5.095 1.00 93.62 696 PRO A C 1
ATOM 5137 O O . PRO A 1 696 ? -7.930 -26.805 -5.430 1.00 93.62 696 PRO A O 1
ATOM 5140 N N . ALA A 1 697 ? -8.287 -29.012 -5.563 1.00 94.00 697 ALA A N 1
ATOM 5141 C CA . ALA A 1 697 ? -7.210 -29.237 -6.524 1.00 94.00 697 ALA A CA 1
ATOM 5142 C C . ALA A 1 697 ? -7.588 -28.680 -7.899 1.00 94.00 697 ALA A C 1
ATOM 5144 O O . ALA A 1 697 ? -6.785 -27.982 -8.524 1.00 94.00 697 ALA A O 1
ATOM 5145 N N . ARG A 1 698 ? -8.835 -28.908 -8.324 1.00 95.06 698 ARG A N 1
ATOM 5146 C CA . ARG A 1 698 ? -9.391 -28.317 -9.546 1.00 95.06 698 ARG A CA 1
ATOM 5147 C C . ARG A 1 698 ? -9.437 -26.794 -9.475 1.00 95.06 698 ARG A C 1
ATOM 5149 O O . ARG A 1 698 ? -9.007 -26.141 -10.422 1.00 95.06 698 ARG A O 1
ATOM 5156 N N . ALA A 1 699 ? -9.876 -26.228 -8.349 1.00 95.25 699 ALA A N 1
ATOM 5157 C CA . ALA A 1 699 ? -9.893 -24.780 -8.141 1.00 95.25 699 ALA A CA 1
ATOM 5158 C C . ALA A 1 699 ? -8.491 -24.165 -8.288 1.00 95.25 699 ALA A C 1
ATOM 5160 O O . ALA A 1 699 ? -8.314 -23.222 -9.060 1.00 95.25 699 ALA A O 1
ATOM 5161 N N . ARG A 1 700 ? -7.468 -24.750 -7.644 1.00 91.69 700 ARG A N 1
ATOM 5162 C CA . ARG A 1 700 ? -6.069 -24.309 -7.795 1.00 91.69 700 ARG A CA 1
ATOM 5163 C C . ARG A 1 700 ? -5.573 -24.419 -9.238 1.00 91.69 700 ARG A C 1
ATOM 5165 O O . ARG A 1 700 ? -4.949 -23.487 -9.738 1.00 91.69 700 ARG A O 1
ATOM 5172 N N . ALA A 1 701 ? -5.865 -25.529 -9.918 1.00 92.75 701 ALA A N 1
ATOM 5173 C CA . ALA A 1 701 ? -5.461 -25.743 -11.308 1.00 92.75 701 ALA A CA 1
ATOM 5174 C C . ALA A 1 701 ? -6.164 -24.792 -12.293 1.00 92.75 701 ALA A C 1
ATOM 5176 O O . ALA A 1 701 ? -5.595 -24.453 -13.331 1.00 92.75 701 ALA A O 1
ATOM 5177 N N . HIS A 1 702 ? -7.395 -24.370 -11.999 1.00 93.25 702 HIS A N 1
ATOM 5178 C CA . HIS A 1 702 ? -8.106 -23.346 -12.764 1.00 93.25 702 HIS A CA 1
ATOM 5179 C C . HIS A 1 702 ? -7.488 -21.963 -12.531 1.00 93.25 702 HIS A C 1
ATOM 5181 O O . HIS A 1 702 ? -7.091 -21.299 -13.485 1.00 93.25 702 HIS A O 1
ATOM 5187 N N . VAL A 1 703 ? -7.303 -21.572 -11.266 1.00 91.50 703 VAL A N 1
ATOM 5188 C CA . VAL A 1 703 ? -6.699 -20.287 -10.871 1.00 91.50 703 VAL A CA 1
ATOM 5189 C C . VAL A 1 703 ? -5.290 -20.108 -11.438 1.00 91.50 703 VAL A C 1
ATOM 5191 O O . VAL A 1 703 ? -4.963 -19.019 -11.898 1.00 91.50 703 VAL A O 1
ATOM 5194 N N . ALA A 1 704 ? -4.477 -21.167 -11.482 1.00 87.69 704 ALA A N 1
ATOM 5195 C CA . ALA A 1 704 ? -3.126 -21.120 -12.046 1.00 87.69 704 ALA A CA 1
ATOM 5196 C C . ALA A 1 704 ? -3.091 -20.730 -13.537 1.00 87.69 704 ALA A C 1
ATOM 5198 O O . ALA A 1 704 ? -2.092 -20.201 -14.007 1.00 87.69 704 ALA A O 1
ATOM 5199 N N . ARG A 1 705 ? -4.181 -20.939 -14.291 1.00 85.75 705 ARG A N 1
ATOM 5200 C CA . ARG A 1 705 ? -4.299 -20.492 -15.698 1.00 85.75 705 ARG A CA 1
ATOM 5201 C C . ARG A 1 705 ? -4.668 -19.013 -15.825 1.00 85.75 705 ARG A C 1
ATOM 5203 O O . ARG A 1 705 ? -4.746 -18.487 -16.934 1.00 85.75 705 ARG A O 1
ATOM 5210 N N . HIS A 1 706 ? -4.944 -18.371 -14.697 1.00 83.88 706 HIS A N 1
ATOM 5211 C CA . HIS A 1 706 ? -5.376 -16.990 -14.563 1.00 83.88 706 HIS A CA 1
ATOM 5212 C C . HIS A 1 706 ? -4.426 -16.218 -13.636 1.00 83.88 706 HIS A C 1
ATOM 5214 O O . HIS A 1 706 ? -4.864 -15.372 -12.855 1.00 83.88 706 HIS A O 1
ATOM 5220 N N . ASP A 1 707 ? -3.122 -16.487 -13.722 1.00 80.56 707 ASP A N 1
ATOM 5221 C CA . ASP A 1 707 ? -2.110 -15.556 -13.220 1.00 80.56 707 ASP A CA 1
ATOM 5222 C C . ASP A 1 707 ? -2.046 -14.295 -14.104 1.00 80.56 707 ASP A C 1
ATOM 5224 O O . ASP A 1 707 ? -2.726 -14.198 -15.125 1.00 80.56 707 ASP A O 1
ATOM 5228 N N . TRP A 1 708 ? -1.287 -13.278 -13.692 1.00 76.88 708 TRP A N 1
ATOM 5229 C CA . TRP A 1 708 ? -1.120 -12.058 -14.493 1.00 76.88 708 TRP A CA 1
ATOM 5230 C C . TRP A 1 708 ? -0.071 -12.188 -15.607 1.00 76.88 708 TRP A C 1
ATOM 5232 O O . TRP A 1 708 ? -0.074 -11.362 -16.524 1.00 76.88 708 TRP A O 1
ATOM 5242 N N . ASP A 1 709 ? 0.774 -13.220 -15.573 1.00 74.75 709 ASP A N 1
ATOM 5243 C CA . ASP A 1 709 ? 1.858 -13.417 -16.538 1.00 74.75 709 ASP A CA 1
ATOM 5244 C C . ASP A 1 709 ? 1.298 -13.847 -17.907 1.00 74.75 709 ASP A C 1
ATOM 5246 O O . ASP A 1 709 ? 1.653 -13.262 -18.935 1.00 74.75 709 ASP A O 1
ATOM 5250 N N . GLY A 1 710 ? 0.349 -14.789 -17.937 1.00 78.56 710 GLY A N 1
ATOM 5251 C CA . GLY A 1 710 ? -0.320 -15.226 -19.171 1.00 78.56 710 GLY A CA 1
ATOM 5252 C C . GLY A 1 710 ? -1.054 -14.096 -19.920 1.00 78.56 710 GLY A C 1
ATOM 5253 O O . GLY A 1 710 ? -0.792 -13.869 -21.105 1.00 78.56 710 GLY A O 1
ATOM 5254 N N . PRO A 1 711 ? -1.950 -13.339 -19.259 1.00 75.75 711 PRO A N 1
ATOM 5255 C CA . PRO A 1 711 ? -2.585 -12.140 -19.800 1.00 75.75 711 PRO A CA 1
ATOM 5256 C C . PRO A 1 711 ? -1.606 -11.089 -20.324 1.00 75.75 711 PRO A C 1
ATOM 5258 O O . PRO A 1 711 ? -1.837 -10.515 -21.390 1.00 75.75 711 PRO A O 1
ATOM 5261 N N . ALA A 1 712 ? -0.513 -10.829 -19.601 1.00 74.19 712 ALA A N 1
ATOM 5262 C CA . ALA A 1 712 ? 0.494 -9.869 -20.036 1.00 74.19 712 ALA A CA 1
ATOM 5263 C C . ALA A 1 712 ? 1.155 -10.313 -21.351 1.00 74.19 712 ALA A C 1
ATOM 5265 O O . ALA A 1 712 ? 1.224 -9.520 -22.293 1.00 74.19 712 ALA A O 1
ATOM 5266 N N . ALA A 1 713 ? 1.549 -11.586 -21.453 1.00 75.69 713 ALA A N 1
ATOM 5267 C CA . ALA A 1 713 ? 2.103 -12.154 -22.680 1.00 75.69 713 ALA A CA 1
ATOM 5268 C C . ALA A 1 713 ? 1.097 -12.094 -23.845 1.00 75.69 713 ALA A C 1
ATOM 5270 O O . ALA A 1 713 ? 1.422 -11.604 -24.928 1.00 75.69 713 ALA A O 1
ATOM 5271 N N . ALA A 1 714 ? -0.160 -12.487 -23.609 1.00 81.56 714 ALA A N 1
ATOM 5272 C CA . ALA A 1 714 ? -1.216 -12.450 -24.622 1.00 81.56 714 ALA A CA 1
ATOM 5273 C C . ALA A 1 714 ? -1.488 -11.027 -25.145 1.00 81.56 714 ALA A C 1
ATOM 5275 O O . ALA A 1 714 ? -1.726 -10.833 -26.343 1.00 81.56 714 ALA A O 1
ATOM 5276 N N . PHE A 1 715 ? -1.433 -10.024 -24.261 1.00 82.75 715 PHE A N 1
ATOM 5277 C CA . PHE A 1 715 ? -1.538 -8.618 -24.640 1.00 82.75 715 PHE A CA 1
ATOM 5278 C C . PHE A 1 715 ? -0.383 -8.195 -25.549 1.00 82.75 715 PHE A C 1
ATOM 5280 O O . PHE A 1 715 ? -0.620 -7.618 -26.609 1.00 82.75 715 PHE A O 1
ATOM 5287 N N . VAL A 1 716 ? 0.858 -8.504 -25.168 1.00 76.81 716 VAL A N 1
ATOM 5288 C CA . VAL A 1 716 ? 2.055 -8.144 -25.942 1.00 76.81 716 VAL A CA 1
ATOM 5289 C C . VAL A 1 716 ? 2.063 -8.824 -27.307 1.00 76.81 716 VAL A C 1
ATOM 5291 O O . VAL A 1 716 ? 2.334 -8.171 -28.314 1.00 76.81 716 VAL A O 1
ATOM 5294 N N . ASP A 1 717 ? 1.679 -10.093 -27.387 1.00 80.19 717 ASP A N 1
ATOM 5295 C CA . ASP A 1 717 ? 1.581 -10.800 -28.663 1.00 80.19 717 ASP A CA 1
ATOM 5296 C C . ASP A 1 717 ? 0.501 -10.202 -29.570 1.00 80.19 717 ASP A C 1
ATOM 5298 O O . ASP A 1 717 ? 0.700 -10.061 -30.781 1.00 80.19 717 ASP A O 1
ATOM 5302 N N . ALA A 1 718 ? -0.638 -9.795 -29.001 1.00 83.88 718 ALA A N 1
ATOM 5303 C CA . ALA A 1 718 ? -1.660 -9.068 -29.745 1.00 83.88 718 ALA A CA 1
ATOM 5304 C C . ALA A 1 718 ? -1.141 -7.716 -30.255 1.00 83.88 718 ALA A C 1
ATOM 5306 O O . ALA A 1 718 ? -1.390 -7.362 -31.411 1.00 83.88 718 ALA A O 1
ATOM 5307 N N . MET A 1 719 ? -0.378 -6.996 -29.429 1.00 78.81 719 MET A N 1
ATOM 5308 C CA . MET A 1 719 ? 0.278 -5.749 -29.815 1.00 78.81 719 MET A CA 1
ATOM 5309 C C . MET A 1 719 ? 1.287 -5.972 -30.943 1.00 78.81 719 MET A C 1
ATOM 5311 O O . MET A 1 719 ? 1.237 -5.241 -31.922 1.00 78.81 719 MET A O 1
ATOM 5315 N N . ARG A 1 720 ? 2.139 -7.001 -30.879 1.00 76.56 720 ARG A N 1
ATOM 5316 C CA . ARG A 1 720 ? 3.131 -7.320 -31.924 1.00 76.56 720 ARG A CA 1
ATOM 5317 C C . ARG A 1 720 ? 2.482 -7.674 -33.260 1.00 76.56 720 ARG A C 1
ATOM 5319 O O . ARG A 1 720 ? 2.902 -7.173 -34.299 1.00 76.56 720 ARG A O 1
ATOM 5326 N N . ARG A 1 721 ? 1.423 -8.492 -33.245 1.00 82.81 721 ARG A N 1
ATOM 5327 C CA . ARG A 1 721 ? 0.661 -8.821 -34.465 1.00 82.81 721 ARG A CA 1
ATOM 5328 C C . ARG A 1 721 ? -0.003 -7.589 -35.066 1.00 82.81 721 ARG A C 1
ATOM 5330 O O . ARG A 1 721 ? -0.009 -7.414 -36.282 1.00 82.81 721 ARG A O 1
ATOM 5337 N N . ALA A 1 722 ? -0.575 -6.739 -34.217 1.00 81.38 722 ALA A N 1
ATOM 5338 C CA . ALA A 1 722 ? -1.211 -5.520 -34.673 1.00 81.38 722 ALA A CA 1
ATOM 5339 C C . ALA A 1 722 ? -0.170 -4.509 -35.165 1.00 81.38 722 ALA A C 1
ATOM 5341 O O . ALA A 1 722 ? -0.374 -3.930 -36.219 1.00 81.38 722 ALA A O 1
ATOM 5342 N N . PHE A 1 723 ? 0.949 -4.314 -34.480 1.00 77.56 723 PHE A N 1
ATOM 5343 C CA . PHE A 1 723 ? 1.964 -3.300 -34.767 1.00 77.56 723 PHE A CA 1
ATOM 5344 C C . PHE A 1 723 ? 3.316 -3.978 -35.031 1.00 77.56 723 PHE A C 1
ATOM 5346 O O . PHE A 1 723 ? 4.183 -3.961 -34.158 1.00 77.56 723 PHE A O 1
ATOM 5353 N N . PRO A 1 724 ? 3.500 -4.601 -36.211 1.00 65.62 724 PRO A N 1
ATOM 5354 C CA . PRO A 1 724 ? 4.772 -5.223 -36.555 1.00 65.62 724 PRO A CA 1
ATOM 5355 C C . PRO A 1 724 ? 5.885 -4.170 -36.585 1.00 65.62 724 PRO A C 1
ATOM 5357 O O . PRO A 1 724 ? 5.641 -3.013 -36.945 1.00 65.62 724 PRO A O 1
ATOM 5360 N N . ALA A 1 725 ? 7.098 -4.581 -36.205 1.00 53.69 725 ALA A N 1
ATOM 5361 C CA . ALA A 1 725 ? 8.272 -3.718 -36.220 1.00 53.69 725 ALA A CA 1
ATOM 5362 C C . ALA A 1 725 ? 8.434 -3.079 -37.605 1.00 53.69 725 ALA A C 1
ATOM 5364 O O . ALA A 1 725 ? 8.303 -3.743 -38.636 1.00 53.69 725 ALA A O 1
ATOM 5365 N N . ARG A 1 726 ? 8.686 -1.770 -37.632 1.00 53.16 726 ARG A N 1
ATOM 5366 C CA . ARG A 1 726 ? 9.033 -1.090 -38.876 1.00 53.16 726 ARG A CA 1
ATOM 5367 C C . ARG A 1 726 ? 10.392 -1.605 -39.324 1.00 53.16 726 ARG A C 1
ATOM 5369 O O . ARG A 1 726 ? 11.364 -1.468 -38.586 1.00 53.16 726 ARG A O 1
ATOM 5376 N N . ASP A 1 727 ? 10.456 -2.156 -40.531 1.00 43.00 727 ASP A N 1
ATOM 5377 C CA . ASP A 1 727 ? 11.726 -2.412 -41.199 1.00 43.00 727 ASP A CA 1
ATOM 5378 C C . ASP A 1 727 ? 12.408 -1.063 -41.450 1.00 43.00 727 ASP A C 1
ATOM 5380 O O . ASP A 1 727 ? 12.117 -0.367 -42.427 1.00 43.00 727 ASP A O 1
ATOM 5384 N N . ALA A 1 728 ? 13.307 -0.674 -40.546 1.00 41.62 728 ALA A N 1
ATOM 5385 C CA . ALA A 1 728 ? 14.092 0.550 -40.669 1.00 41.62 728 ALA A CA 1
ATOM 5386 C C . ALA A 1 728 ? 14.858 0.579 -42.005 1.00 41.62 728 ALA A C 1
ATOM 5388 O O . ALA A 1 728 ? 15.001 1.637 -42.614 1.00 41.62 728 ALA A O 1
ATOM 5389 N N . ALA A 1 729 ? 15.253 -0.595 -42.512 1.00 36.62 729 ALA A N 1
ATOM 5390 C CA . ALA A 1 729 ? 15.853 -0.765 -43.830 1.00 36.62 729 ALA A CA 1
ATOM 5391 C C . ALA A 1 729 ? 14.886 -0.413 -44.976 1.00 36.62 729 ALA A C 1
ATOM 5393 O O . ALA A 1 729 ? 15.268 0.302 -45.897 1.00 36.62 729 ALA A O 1
ATOM 5394 N N . ALA A 1 730 ? 13.622 -0.845 -44.918 1.00 40.03 730 ALA A N 1
ATOM 5395 C CA . ALA A 1 730 ? 12.635 -0.546 -45.957 1.00 40.03 730 ALA A CA 1
ATOM 5396 C C . ALA A 1 730 ? 12.186 0.923 -45.934 1.00 40.03 730 ALA A C 1
ATOM 5398 O O . ALA A 1 730 ? 11.852 1.486 -46.976 1.00 40.03 730 ALA A O 1
ATOM 5399 N N . GLU A 1 731 ? 12.173 1.561 -44.762 1.00 46.97 731 GLU A N 1
ATOM 5400 C CA . GLU A 1 731 ? 11.824 2.977 -44.620 1.00 46.97 731 GLU A CA 1
ATOM 5401 C C . GLU A 1 731 ? 12.987 3.890 -45.029 1.00 46.97 731 GLU A C 1
ATOM 5403 O O . GLU A 1 731 ? 12.760 4.859 -45.753 1.00 46.97 731 GLU A O 1
ATOM 5408 N N . ALA A 1 732 ? 14.229 3.521 -44.692 1.00 41.44 732 ALA A N 1
ATOM 5409 C CA . ALA A 1 732 ? 15.431 4.152 -45.234 1.00 41.44 732 ALA A CA 1
ATOM 5410 C C . ALA A 1 732 ? 15.491 4.012 -46.762 1.00 41.44 732 ALA A C 1
ATOM 5412 O O . ALA A 1 732 ? 15.732 4.999 -47.448 1.00 41.44 732 ALA A O 1
ATOM 5413 N N . LEU A 1 733 ? 15.166 2.835 -47.312 1.00 38.88 733 LEU A N 1
ATOM 5414 C CA . LEU A 1 733 ? 15.108 2.606 -48.758 1.00 38.88 733 LEU A CA 1
ATOM 5415 C C . LEU A 1 733 ? 14.003 3.441 -49.429 1.00 38.88 733 LEU A C 1
ATOM 5417 O O . LEU A 1 733 ? 14.235 4.050 -50.466 1.00 38.88 733 LEU A O 1
ATOM 5421 N N . ARG A 1 734 ? 12.812 3.546 -48.825 1.00 45.53 734 ARG A N 1
ATOM 5422 C CA . ARG A 1 734 ? 11.721 4.405 -49.333 1.00 45.53 734 ARG A CA 1
ATOM 5423 C C . ARG A 1 734 ? 12.025 5.896 -49.208 1.00 45.53 734 ARG A C 1
ATOM 5425 O O . ARG A 1 734 ? 11.552 6.666 -50.039 1.00 45.53 734 ARG A O 1
ATOM 5432 N N . ALA A 1 735 ? 12.766 6.307 -48.182 1.00 45.88 735 ALA A N 1
ATOM 5433 C CA . ALA A 1 735 ? 13.240 7.678 -48.030 1.00 45.88 735 ALA A CA 1
ATOM 5434 C C . ALA A 1 735 ? 14.307 8.007 -49.085 1.00 45.88 735 ALA A C 1
ATOM 5436 O O . ALA A 1 735 ? 14.224 9.064 -49.700 1.00 45.88 735 ALA A O 1
ATOM 5437 N N . LEU A 1 736 ? 15.217 7.067 -49.368 1.00 41.34 736 LEU A N 1
ATOM 5438 C CA . LEU A 1 736 ? 16.235 7.185 -50.416 1.00 41.34 736 LEU A CA 1
ATOM 5439 C C . LEU A 1 736 ? 15.624 7.231 -51.828 1.00 41.34 736 LEU A C 1
ATOM 5441 O O . LEU A 1 736 ? 16.085 7.983 -52.680 1.00 41.34 736 LEU A O 1
ATOM 5445 N N . VAL A 1 737 ? 14.565 6.449 -52.067 1.00 55.41 737 VAL A N 1
ATOM 5446 C CA . VAL A 1 737 ? 13.816 6.412 -53.339 1.00 55.41 737 VAL A CA 1
ATOM 5447 C C . VAL A 1 737 ? 12.914 7.638 -53.522 1.00 55.41 737 VAL A C 1
ATOM 5449 O O . VAL A 1 737 ? 12.536 7.943 -54.641 1.00 55.41 737 VAL A O 1
ATOM 5452 N N . LYS A 1 738 ? 12.560 8.352 -52.446 1.00 50.12 738 LYS A N 1
ATOM 5453 C CA . LYS A 1 738 ? 11.832 9.634 -52.518 1.00 50.12 738 LYS A CA 1
ATOM 5454 C C . LYS A 1 738 ? 12.745 10.856 -52.625 1.00 50.12 738 LYS A C 1
ATOM 5456 O O . LYS A 1 738 ? 12.244 11.945 -52.891 1.00 50.12 738 LYS A O 1
ATOM 5461 N N . SER A 1 739 ? 14.035 10.702 -52.330 1.00 43.06 739 SER A N 1
ATOM 5462 C CA . SER A 1 739 ? 15.050 11.754 -52.458 1.00 43.06 739 SER A CA 1
ATOM 5463 C C . SER A 1 739 ? 15.821 11.692 -53.784 1.00 43.06 739 SER A C 1
ATOM 5465 O O . SER A 1 739 ? 16.758 12.466 -53.965 1.00 43.06 739 SER A O 1
ATOM 5467 N N . HIS A 1 740 ? 15.435 10.773 -54.669 1.00 37.72 740 HIS A N 1
ATOM 5468 C CA . HIS A 1 740 ? 15.744 10.732 -56.100 1.00 37.72 740 HIS A CA 1
ATOM 5469 C C . HIS A 1 740 ? 14.419 10.835 -56.864 1.00 37.72 740 HIS A C 1
ATOM 5471 O O . HIS A 1 740 ? 14.472 11.166 -58.068 1.00 37.72 740 HIS A O 1
#